Protein AF-0000000066793555 (afdb_homodimer)

InterPro domains:
  IPR032675 Leucine-rich repeat domain superfamily [G3DSA:3.80.10.10] (7-246)

GO terms:
  GO:0097740 paraflagellar rod (C, HTP)
  GO:0005737 cytoplasm (C, HTP)
  GO:0020023 kinetoplast (C, HTP)
  GO:0097740 paraflagellar rod (C, IDA)
  GO:0005737 cytoplasm (C, IDA)

Secondary structure (DSSP, 8-state):
-----------------TT--EEEEE--TT--S-GGGGG-TT-SEEEEES-TT--B-TTGGG-TT--EEEEES-TT--B-GGGGG-TT--EEEEES-TT----GGGTT-SS--EEEEES-TT--EEE-TT-TT--EEEEE--TT--EEE-TT-TT--EEEEES-TT--EEE--TT-TT--EEEEES-TT--EETTHHHHTTT-SEEE-TT-TT----GGGGG-TT--EEE-TTS---HHHHHHHHHTT-EEE--------/-----------------TT--EEEEE--TT--S-GGGGG-TT-SEEEEES-TT--B-TTGGG-TT--EEEEES-TT--B-GGGGG-TT--EEEEES-TT----GGGTT-SS--EEEEES-TT--EEE-TT-TT--EEEEE--TT--EEE-TT-TT--EEEEES-TT--EEE--TT-TT--EEEEES-TT--EETTHHHHTTT-SEEE-TT-TT----GGGGG-TT--EEE-TTS---HHHHHHHHHTT-EEE--------

Radius of gyration: 30.5 Å; Cα contacts (8 Å, |Δi|>4): 1473; chains: 2; bounding box: 52×82×57 Å

Foldseek 3Di:
DPPPPPDPPDPPPPPPPPQQQEDEAEQACPDQEDLVCLVPLCHAYYYYENNCNHAEHPNVLSNQNHAYYEYEQNQNHAYYLSVLSNLNHAEYYAYNNQNHADPCSQALRARHAEYAYENNANHAEAENANNQNHAYYHYEHHANHAEYECANVQNHAEDAYEQNQNHAEYDHQQRNANHAEEADENNQNHADYPNCLNRLCRYAEEEPHLNANHDPPVSLVNNLRHAEYEQHNYPQDPVSVVVCVVSNHHYDDPPPPPPD/DPPPPPDPPPPPPPPPPPQAQEDEAEQACPDQEDLVCLVVLSHAYYYYENNCNHAEHPNVLSNQNHAYYEYEQNQNHAYYLSVLSNLNHAEYEAYNNQNHADPCSQALRARHAEYAYENNANHAEAENANNQNHAEYHYEHHANHAEYECANVQNHAEDAYEQNQNHAEYYHQQRNANHAYEADENNQNHADYPNCLNRLCRYAEEEPHLNANHDPPVSLVNNLRHAEYEQHNYPDDPVSVVVCVVSNHHYDDPPPPPPD

Organism: Trypanosoma brucei brucei (strain 927/4 GUTat10.1) (NCBI:txid185431)

Sequence (520 aa):
MVVPVMNMTREPAVDSPENSRKISLAGYPEVAGLFCVTVFKSTLDLEVRDCCGLLTLDGVGKCVELKKFSISNCGMLTNISDLKDCVNLEMLTLSGCKTLRNLTPLKGHRTLSCITISHCERMMELDLEGATNLMQLNISDCEELKDVHVSRCTRLEVIDIHDCVKLEKLHGLTYLRELKTLILAGNRELSAVEGINELINRVEKLSLKNCEKLEDLKFLDFCNFLKEVVVAGSNVTEEKKQELRGKGVRIVNEVKVADGMVVPVMNMTREPAVDSPENSRKISLAGYPEVAGLFCVTVFKSTLDLEVRDCCGLLTLDGVGKCVELKKFSISNCGMLTNISDLKDCVNLEMLTLSGCKTLRNLTPLKGHRTLSCITISHCERMMELDLEGATNLMQLNISDCEELKDVHVSRCTRLEVIDIHDCVKLEKLHGLTYLRELKTLILAGNRELSAVEGINELINRVEKLSLKNCEKLEDLKFLDFCNFLKEVVVAGSNVTEEKKQELRGKGVRIVNEVKVADG

Structure (mmCIF, N/CA/C/O backbone):
data_AF-0000000066793555-model_v1
#
loop_
_entity.id
_entity.type
_entity.pdbx_description
1 polymer 'Leucine-rich repeat protein (LRRP), putative'
#
loop_
_atom_site.group_PDB
_atom_site.id
_atom_site.type_symbol
_atom_site.label_atom_id
_atom_site.label_alt_id
_atom_site.label_comp_id
_atom_site.label_asym_id
_atom_site.label_entity_id
_atom_site.label_seq_id
_atom_site.pdbx_PDB_ins_code
_atom_site.Cartn_x
_atom_site.Cartn_y
_atom_site.Cartn_z
_atom_site.occupancy
_atom_site.B_iso_or_equiv
_atom_site.auth_seq_id
_atom_site.auth_comp_id
_atom_site.auth_asym_id
_atom_site.auth_atom_id
_atom_site.pdbx_PDB_model_num
ATOM 1 N N . MET A 1 1 ? 32.281 -11.789 -12.555 1 18.09 1 MET A N 1
ATOM 2 C CA . MET A 1 1 ? 32.156 -11.859 -11.102 1 18.09 1 MET A CA 1
ATOM 3 C C . MET A 1 1 ? 30.688 -11.953 -10.688 1 18.09 1 MET A C 1
ATOM 5 O O . MET A 1 1 ? 29.891 -11.078 -11.039 1 18.09 1 MET A O 1
ATOM 9 N N . VAL A 1 2 ? 30.078 -13.18 -10.578 1 19.91 2 VAL A N 1
ATOM 10 C CA . VAL A 1 2 ? 28.719 -13.609 -10.25 1 19.91 2 VAL A CA 1
ATOM 11 C C . VAL A 1 2 ? 28.344 -13.094 -8.867 1 19.91 2 VAL A C 1
ATOM 13 O O . VAL A 1 2 ? 29.016 -13.391 -7.879 1 19.91 2 VAL A O 1
ATOM 16 N N . VAL A 1 3 ? 27.875 -11.898 -8.852 1 21.58 3 VAL A N 1
ATOM 17 C CA . VAL A 1 3 ? 27.5 -11.344 -7.562 1 21.58 3 VAL A CA 1
ATOM 18 C C . VAL A 1 3 ? 26.625 -12.336 -6.797 1 21.58 3 VAL A C 1
ATOM 20 O O . VAL A 1 3 ? 25.672 -12.875 -7.344 1 21.58 3 VAL A O 1
ATOM 23 N N . PRO A 1 4 ? 27.172 -13 -5.895 1 20.58 4 PRO A N 1
ATOM 24 C CA . PRO A 1 4 ? 26.5 -14 -5.062 1 20.58 4 PRO A CA 1
ATOM 25 C C . PRO A 1 4 ? 25.156 -13.508 -4.52 1 20.58 4 PRO A C 1
ATOM 27 O O . PRO A 1 4 ? 25.016 -12.328 -4.199 1 20.58 4 PRO A O 1
ATOM 30 N N . VAL A 1 5 ? 24.188 -14.023 -5.094 1 21.22 5 VAL A N 1
ATOM 31 C CA . VAL A 1 5 ? 22.781 -13.867 -4.723 1 21.22 5 VAL A CA 1
ATOM 32 C C . VAL A 1 5 ? 22.641 -13.93 -3.203 1 21.22 5 VAL A C 1
ATOM 34 O O . VAL A 1 5 ? 22.891 -14.969 -2.594 1 21.22 5 VAL A O 1
ATOM 37 N N . MET A 1 6 ? 23.141 -12.914 -2.535 1 22.47 6 MET A N 1
ATOM 38 C CA . MET A 1 6 ? 23.016 -12.789 -1.087 1 22.47 6 MET A CA 1
ATOM 39 C C . MET A 1 6 ? 21.688 -13.367 -0.607 1 22.47 6 MET A C 1
ATOM 41 O O . MET A 1 6 ? 20.719 -13.422 -1.368 1 22.47 6 MET A O 1
ATOM 45 N N . ASN A 1 7 ? 21.781 -14.094 0.423 1 20.86 7 ASN A N 1
ATOM 46 C CA . ASN A 1 7 ? 20.812 -14.758 1.303 1 20.86 7 ASN A CA 1
ATOM 47 C C . ASN A 1 7 ? 19.625 -13.859 1.614 1 20.86 7 ASN A C 1
ATOM 49 O O . ASN A 1 7 ? 19.781 -12.82 2.254 1 20.86 7 ASN A O 1
ATOM 53 N N . MET A 1 8 ? 18.875 -13.547 0.705 1 22.08 8 MET A N 1
ATOM 54 C CA . MET A 1 8 ? 17.625 -12.891 1.088 1 22.08 8 MET A CA 1
ATOM 55 C C . MET A 1 8 ? 17.078 -13.477 2.381 1 22.08 8 MET A C 1
ATOM 57 O O . MET A 1 8 ? 16.562 -14.602 2.387 1 22.08 8 MET A O 1
ATOM 61 N N . THR A 1 9 ? 17.859 -13.281 3.395 1 24.06 9 THR A N 1
ATOM 62 C CA . THR A 1 9 ? 17.312 -13.555 4.719 1 24.06 9 THR A CA 1
ATOM 63 C C . THR A 1 9 ? 15.82 -13.258 4.758 1 24.06 9 THR A C 1
ATOM 65 O O . THR A 1 9 ? 15.375 -12.234 4.234 1 24.06 9 THR A O 1
ATOM 68 N N . ARG A 1 10 ? 15.125 -14.273 4.91 1 26.31 10 ARG A N 1
ATOM 69 C CA . ARG A 1 10 ? 13.695 -14.352 5.188 1 26.31 10 ARG A CA 1
ATOM 70 C C . ARG A 1 10 ? 13.25 -13.219 6.109 1 26.31 10 ARG A C 1
ATOM 72 O O . ARG A 1 10 ? 13.789 -13.062 7.207 1 26.31 10 ARG A O 1
ATOM 79 N N . GLU A 1 11 ? 13.023 -12.125 5.688 1 25.38 11 GLU A N 1
ATOM 80 C CA . GLU A 1 11 ? 12.43 -11.195 6.645 1 25.38 11 GLU A CA 1
ATOM 81 C C . GLU A 1 11 ? 11.516 -11.93 7.625 1 25.38 11 GLU A C 1
ATOM 83 O O . GLU A 1 11 ? 10.719 -12.773 7.227 1 25.38 11 GLU A O 1
ATOM 88 N N . PRO A 1 12 ? 11.898 -12.164 8.867 1 27.06 12 PRO A N 1
ATOM 89 C CA . PRO A 1 12 ? 10.984 -12.828 9.805 1 27.06 12 PRO A CA 1
ATOM 90 C C . PRO A 1 12 ? 9.516 -12.555 9.484 1 27.06 12 PRO A C 1
ATOM 92 O O . PRO A 1 12 ? 9.195 -11.547 8.852 1 27.06 12 PRO A O 1
ATOM 95 N N . ALA A 1 13 ? 8.711 -13.586 9.43 1 29.2 13 ALA A N 1
ATOM 96 C CA . ALA A 1 13 ? 7.266 -13.461 9.555 1 29.2 13 ALA A CA 1
ATOM 97 C C . ALA A 1 13 ? 6.895 -12.273 10.438 1 29.2 13 ALA A C 1
ATOM 99 O O . ALA A 1 13 ? 7.141 -12.289 11.648 1 29.2 13 ALA A O 1
ATOM 100 N N . VAL A 1 14 ? 7.223 -11.133 10.133 1 30.38 14 VAL A N 1
ATOM 101 C CA . VAL A 1 14 ? 6.621 -10.094 10.953 1 30.38 14 VAL A CA 1
ATOM 102 C C . VAL A 1 14 ? 5.254 -10.555 11.461 1 30.38 14 VAL A C 1
ATOM 104 O O . VAL A 1 14 ? 4.418 -11.016 10.672 1 30.38 14 VAL A O 1
ATOM 107 N N . ASP A 1 15 ? 5.129 -11.039 12.641 1 32.94 15 ASP A N 1
ATOM 108 C CA . ASP A 1 15 ? 3.846 -11.125 13.328 1 32.94 15 ASP A CA 1
ATOM 109 C C . ASP A 1 15 ? 2.85 -10.117 12.758 1 32.94 15 ASP A C 1
ATOM 111 O O . ASP A 1 15 ? 3.146 -8.922 12.672 1 32.94 15 ASP A O 1
ATOM 115 N N . SER A 1 16 ? 2.176 -10.391 11.719 1 40.59 16 SER A N 1
ATOM 116 C CA . SER A 1 16 ? 1.046 -9.57 11.305 1 40.59 16 SER A CA 1
ATOM 117 C C . SER A 1 16 ? 0.48 -8.773 12.477 1 40.59 16 SER A C 1
ATOM 119 O O . SER A 1 16 ? 0.064 -9.352 13.484 1 40.59 16 SER A O 1
ATOM 121 N N . PRO A 1 17 ? 0.913 -7.684 12.93 1 39.44 17 PRO A N 1
ATOM 122 C CA . PRO A 1 17 ? 0.251 -7.059 14.078 1 39.44 17 PRO A CA 1
ATOM 123 C C . PRO A 1 17 ? -1.26 -7.285 14.086 1 39.44 17 PRO A C 1
ATOM 125 O O . PRO A 1 17 ? -1.899 -7.223 13.031 1 39.44 17 PRO A O 1
ATOM 128 N N . GLU A 1 18 ? -1.873 -8.07 14.883 1 48.12 18 GLU A N 1
ATOM 129 C CA . GLU A 1 18 ? -3.266 -8.203 15.305 1 48.12 18 GLU A CA 1
ATOM 130 C C . GLU A 1 18 ? -4.066 -6.957 14.945 1 48.12 18 GLU A C 1
ATOM 132 O O . GLU A 1 18 ? -5.273 -7.035 14.703 1 48.12 18 GLU A O 1
ATOM 137 N N . ASN A 1 19 ? -3.434 -5.699 14.836 1 58.19 19 ASN A N 1
ATOM 138 C CA . ASN A 1 19 ? -4.23 -4.477 14.898 1 58.19 19 ASN A CA 1
ATOM 139 C C . ASN A 1 19 ? -4.082 -3.643 13.633 1 58.19 19 ASN A C 1
ATOM 141 O O . ASN A 1 19 ? -4.086 -2.41 13.688 1 58.19 19 ASN A O 1
ATOM 145 N N . SER A 1 20 ? -3.904 -4.27 12.352 1 75.81 20 SER A N 1
ATOM 146 C CA . SER A 1 20 ? -3.602 -3.498 11.148 1 75.81 20 SER A CA 1
ATOM 147 C C . SER A 1 20 ? -4.789 -3.486 10.188 1 75.81 20 SER A C 1
ATOM 149 O O . SER A 1 20 ? -4.609 -3.582 8.969 1 75.81 20 SER A O 1
ATOM 151 N N . ARG A 1 21 ? -5.957 -3.26 10.742 1 91.81 21 ARG A N 1
ATOM 152 C CA . ARG A 1 21 ? -7.078 -3.16 9.812 1 91.81 21 ARG A CA 1
ATOM 153 C C . ARG A 1 21 ? -6.961 -1.913 8.945 1 91.81 21 ARG A C 1
ATOM 155 O O . ARG A 1 21 ? -7.176 -0.796 9.422 1 91.81 21 ARG A O 1
ATOM 162 N N . LYS A 1 22 ? -6.609 -2.168 7.629 1 95.38 22 LYS A N 1
ATOM 163 C CA . LYS A 1 22 ? -6.32 -1.067 6.715 1 95.38 22 LYS A CA 1
ATOM 164 C C . LYS A 1 22 ? -7.078 -1.229 5.402 1 95.38 22 LYS A C 1
ATOM 166 O O . LYS A 1 22 ? -7.188 -2.338 4.875 1 95.38 22 LYS A O 1
ATOM 171 N N . ILE A 1 23 ? -7.645 -0.114 4.969 1 93.81 23 ILE A N 1
ATOM 172 C CA . ILE A 1 23 ? -8.211 -0.003 3.629 1 93.81 23 ILE A CA 1
ATOM 173 C C . ILE A 1 23 ? -7.465 1.063 2.834 1 93.81 23 ILE A C 1
ATOM 175 O O . ILE A 1 23 ? -7.164 2.141 3.357 1 93.81 23 ILE A O 1
ATOM 179 N N . SER A 1 24 ? -7.105 0.725 1.646 1 94.94 24 SER A N 1
ATOM 180 C CA . SER A 1 24 ? -6.543 1.699 0.716 1 94.94 24 SER A CA 1
ATOM 181 C C . SER A 1 24 ? -7.32 1.722 -0.596 1 94.94 24 SER A C 1
ATOM 183 O O . SER A 1 24 ? -7.605 0.671 -1.173 1 94.94 24 SER A O 1
ATOM 185 N N . LEU A 1 25 ? -7.762 2.871 -0.984 1 93.69 25 LEU A N 1
ATOM 186 C CA . LEU A 1 25 ? -8.414 3.127 -2.262 1 93.69 25 LEU A CA 1
ATOM 187 C C . LEU A 1 25 ? -7.574 4.055 -3.131 1 93.69 25 LEU A C 1
ATOM 189 O O . LEU A 1 25 ? -7.141 5.113 -2.674 1 93.69 25 LEU A O 1
ATOM 193 N N . ALA A 1 26 ? -7.336 3.652 -4.383 1 95.44 26 ALA A N 1
ATOM 194 C CA . ALA A 1 26 ? -6.523 4.492 -5.258 1 95.44 26 ALA A CA 1
ATOM 195 C C . ALA A 1 26 ? -7.09 4.52 -6.676 1 95.44 26 ALA A C 1
ATOM 197 O O . ALA A 1 26 ? -7.465 3.479 -7.219 1 95.44 26 ALA A O 1
ATOM 198 N N . GLY A 1 27 ? -7.234 5.695 -7.23 1 92.06 27 GLY A N 1
ATOM 199 C CA . GLY A 1 27 ? -7.457 5.836 -8.656 1 92.06 27 GLY A CA 1
ATOM 200 C C . GLY A 1 27 ? -8.914 5.703 -9.055 1 92.06 27 GLY A C 1
ATOM 201 O O . GLY A 1 27 ? -9.227 5.152 -10.109 1 92.06 27 GLY A O 1
ATOM 202 N N . TYR A 1 28 ? -9.82 6.176 -8.234 1 88.19 28 TYR A N 1
ATOM 203 C CA . TYR A 1 28 ? -11.234 6.117 -8.562 1 88.19 28 TYR A CA 1
ATOM 204 C C . TYR A 1 28 ? -11.797 7.512 -8.828 1 88.19 28 TYR A C 1
ATOM 206 O O . TYR A 1 28 ? -12.203 8.211 -7.891 1 88.19 28 TYR A O 1
ATOM 214 N N . PRO A 1 29 ? -11.844 7.848 -10.078 1 86.62 29 PRO A N 1
ATOM 215 C CA . PRO A 1 29 ? -12.297 9.203 -10.398 1 86.62 29 PRO A CA 1
ATOM 216 C C . PRO A 1 29 ? -13.797 9.383 -10.219 1 86.62 29 PRO A C 1
ATOM 218 O O . PRO A 1 29 ? -14.289 10.508 -10.133 1 86.62 29 PRO A O 1
ATOM 221 N N . GLU A 1 30 ? -14.531 8.227 -10.141 1 83.62 30 GLU A N 1
ATOM 222 C CA . GLU A 1 30 ? -15.984 8.297 -10.102 1 83.62 30 GLU A CA 1
ATOM 223 C C . GLU A 1 30 ? -16.5 8.367 -8.664 1 83.62 30 GLU A C 1
ATOM 225 O O . GLU A 1 30 ? -17.688 8.602 -8.43 1 83.62 30 GLU A O 1
ATOM 230 N N . VAL A 1 31 ? -15.602 8.18 -7.766 1 86.94 31 VAL A N 1
ATOM 231 C CA . VAL A 1 31 ? -16 8.172 -6.363 1 86.94 31 VAL A CA 1
ATOM 232 C C . VAL A 1 31 ? -16.156 9.609 -5.863 1 86.94 31 VAL A C 1
ATOM 234 O O . VAL A 1 31 ? -15.203 10.383 -5.879 1 86.94 31 VAL A O 1
ATOM 237 N N . ALA A 1 32 ? -17.375 9.953 -5.414 1 91.38 32 ALA A N 1
ATOM 238 C CA . ALA A 1 32 ? -17.656 11.305 -4.941 1 91.38 32 ALA A CA 1
ATOM 239 C C . ALA A 1 32 ? -17.656 11.359 -3.414 1 91.38 32 ALA A C 1
ATOM 241 O O . ALA A 1 32 ? -17.562 12.438 -2.828 1 91.38 32 ALA A O 1
ATOM 242 N N . GLY A 1 33 ? -17.812 10.273 -2.812 1 92 33 GLY A N 1
ATOM 243 C CA . GLY A 1 33 ? -17.781 10.078 -1.372 1 92 33 GLY A CA 1
ATOM 244 C C . GLY A 1 33 ? -17.25 8.719 -0.963 1 92 33 GLY A C 1
ATOM 245 O O . GLY A 1 33 ? -16.906 7.898 -1.816 1 92 33 GLY A O 1
ATOM 246 N N . LEU A 1 34 ? -17.172 8.508 0.341 1 91.81 34 LEU A N 1
ATOM 247 C CA . LEU A 1 34 ? -16.547 7.285 0.833 1 91.81 34 LEU A CA 1
ATOM 248 C C . LEU A 1 34 ? -17.562 6.414 1.566 1 91.81 34 LEU A C 1
ATOM 250 O O . LEU A 1 34 ? -17.234 5.785 2.574 1 91.81 34 LEU A O 1
ATOM 254 N N . PHE A 1 35 ? -18.766 6.355 1.054 1 86.25 35 PHE A N 1
ATOM 255 C CA . PHE A 1 35 ? -19.812 5.539 1.66 1 86.25 35 PHE A CA 1
ATOM 256 C C . PHE A 1 35 ? -19.453 4.059 1.601 1 86.25 35 PHE A C 1
ATOM 258 O O . PHE A 1 35 ? -19.844 3.283 2.475 1 86.25 35 PHE A O 1
ATOM 265 N N . CYS A 1 36 ? -18.641 3.756 0.712 1 78.5 36 CYS A N 1
ATOM 266 C CA . CYS A 1 36 ? -18.281 2.365 0.463 1 78.5 36 CYS A CA 1
ATOM 267 C C . CYS A 1 36 ? -17.438 1.805 1.608 1 78.5 36 CYS A C 1
ATOM 269 O O . CYS A 1 36 ? -17.391 0.59 1.813 1 78.5 36 CYS A O 1
ATOM 271 N N . VAL A 1 37 ? -16.812 2.652 2.342 1 83.81 37 VAL A N 1
ATOM 272 C CA . VAL A 1 37 ? -15.922 2.174 3.395 1 83.81 37 VAL A CA 1
ATOM 273 C C . VAL A 1 37 ? -16.734 1.866 4.652 1 83.81 37 VAL A C 1
ATOM 275 O O . VAL A 1 37 ? -16.219 1.236 5.586 1 83.81 37 VAL A O 1
ATOM 278 N N . THR A 1 38 ? -18 2.143 4.629 1 83.25 38 THR A N 1
ATOM 279 C CA . THR A 1 38 ? -18.828 1.996 5.816 1 83.25 38 THR A CA 1
ATOM 280 C C . THR A 1 38 ? -19.031 0.523 6.156 1 83.25 38 THR A C 1
ATOM 282 O O . THR A 1 38 ? -19.422 0.188 7.277 1 83.25 38 THR A O 1
ATOM 285 N N . VAL A 1 39 ? -18.797 -0.311 5.273 1 77.25 39 VAL A N 1
ATOM 286 C CA . VAL A 1 39 ? -18.938 -1.742 5.504 1 77.25 39 VAL A CA 1
ATOM 287 C C . VAL A 1 39 ? -17.797 -2.248 6.387 1 77.25 39 VAL A C 1
ATOM 289 O O . VAL A 1 39 ? -17.906 -3.309 7.004 1 77.25 39 VAL A O 1
ATOM 292 N N . PHE A 1 40 ? -16.766 -1.462 6.539 1 81.19 40 PHE A N 1
ATOM 293 C CA . PHE A 1 40 ? -15.602 -1.835 7.332 1 81.19 40 PHE A CA 1
ATOM 294 C C . PHE A 1 40 ? -15.516 -1 8.602 1 81.19 40 PHE A C 1
ATOM 296 O O . PHE A 1 40 ? -14.57 -0.241 8.797 1 81.19 40 PHE A O 1
ATOM 303 N N . LYS A 1 41 ? -16.391 -1.201 9.539 1 81.81 41 LYS A N 1
ATOM 304 C CA . LYS A 1 41 ? -16.562 -0.372 10.727 1 81.81 41 LYS A CA 1
ATOM 305 C C . LYS A 1 41 ? -15.32 -0.444 11.625 1 81.81 41 LYS A C 1
ATOM 307 O O . LYS A 1 41 ? -15.031 0.496 12.367 1 81.81 41 LYS A O 1
ATOM 312 N N . SER A 1 42 ? -14.64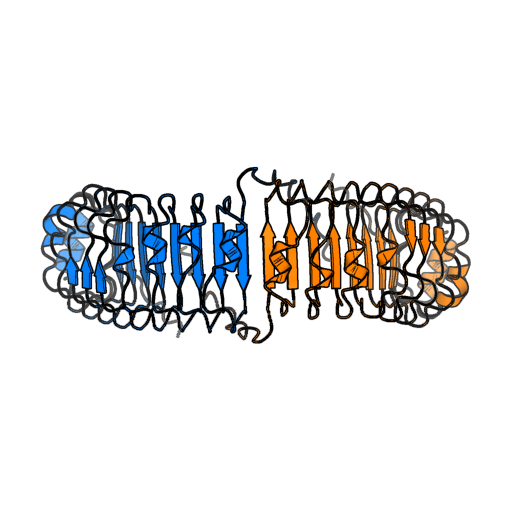8 -1.557 11.5 1 86.56 42 SER A N 1
ATOM 313 C CA . SER A 1 42 ? -13.523 -1.775 12.398 1 86.56 42 SER A CA 1
ATOM 314 C C . SER A 1 42 ? -12.219 -1.27 11.781 1 86.56 42 SER A C 1
ATOM 316 O O . SER A 1 42 ? -11.133 -1.562 12.281 1 86.56 42 SER A O 1
ATOM 318 N N . THR A 1 43 ? -12.297 -0.477 10.695 1 90.88 43 THR A N 1
ATOM 319 C CA . THR A 1 43 ? -11.117 0.053 10.031 1 90.88 43 THR A CA 1
ATOM 320 C C . THR A 1 43 ? -10.32 0.949 10.977 1 90.88 43 THR A C 1
ATOM 322 O O . THR A 1 43 ? -10.883 1.83 11.633 1 90.88 43 THR A O 1
ATOM 325 N N . LEU A 1 44 ? -9.047 0.699 11.062 1 94.56 44 LEU A N 1
ATOM 326 C CA . LEU A 1 44 ? -8.164 1.503 11.906 1 94.56 44 LEU A CA 1
ATOM 327 C C . LEU A 1 44 ? -7.375 2.504 11.062 1 94.56 44 LEU A C 1
ATOM 329 O O . LEU A 1 44 ? -7.016 3.58 11.547 1 94.56 44 LEU A O 1
ATOM 333 N N . ASP A 1 45 ? -7.062 2.125 9.891 1 96.94 45 ASP A N 1
ATOM 334 C CA . ASP A 1 45 ? -6.238 2.9 8.969 1 96.94 45 ASP A CA 1
ATOM 335 C C . ASP A 1 45 ? -6.879 2.98 7.586 1 96.94 45 ASP A C 1
ATOM 337 O O . ASP A 1 45 ? -7.09 1.957 6.934 1 96.94 45 ASP A O 1
ATOM 341 N N . LEU A 1 46 ? -7.227 4.188 7.121 1 96.62 46 LEU A N 1
ATOM 342 C CA . LEU A 1 46 ? -7.852 4.43 5.824 1 96.62 46 LEU A CA 1
ATOM 343 C C . LEU A 1 46 ? -6.98 5.34 4.965 1 96.62 46 LEU A C 1
ATOM 345 O O . LEU A 1 46 ? -6.586 6.422 5.406 1 96.62 46 LEU A O 1
ATOM 349 N N . GLU A 1 47 ? -6.699 4.859 3.766 1 97.31 47 GLU A N 1
ATOM 350 C CA . GLU A 1 47 ? -5.93 5.641 2.803 1 97.31 47 GLU A CA 1
ATOM 351 C C . GLU A 1 47 ? -6.695 5.812 1.494 1 97.31 47 GLU A C 1
ATOM 353 O O . GLU A 1 47 ? -7.203 4.84 0.933 1 97.31 47 GLU A O 1
ATOM 358 N N . VAL A 1 48 ? -6.824 7.047 1.059 1 96.25 48 VAL A N 1
ATOM 359 C CA . VAL A 1 48 ? -7.461 7.375 -0.213 1 96.25 48 VAL A CA 1
ATOM 360 C C . VAL A 1 48 ? -6.5 8.195 -1.074 1 96.25 48 VAL A C 1
ATOM 362 O O . VAL A 1 48 ? -5.996 9.227 -0.639 1 96.25 48 VAL A O 1
ATOM 365 N N . ARG A 1 49 ? -6.234 7.77 -2.273 1 96.69 49 ARG A N 1
ATOM 366 C CA . ARG A 1 49 ? -5.273 8.469 -3.121 1 96.69 49 ARG A CA 1
ATOM 367 C C . ARG A 1 49 ? -5.781 8.562 -4.559 1 96.69 49 ARG A C 1
ATOM 369 O O . ARG A 1 49 ? -6.426 7.641 -5.059 1 96.69 49 ARG A O 1
ATOM 376 N N . ASP A 1 50 ? -5.605 9.648 -5.207 1 95.69 50 ASP A N 1
ATOM 377 C CA . ASP A 1 50 ? -5.809 9.844 -6.641 1 95.69 50 ASP A CA 1
ATOM 378 C C . ASP A 1 50 ? -7.277 9.641 -7.016 1 95.69 50 ASP A C 1
ATOM 380 O O . ASP A 1 50 ? -7.582 9.062 -8.062 1 95.69 50 ASP A O 1
ATOM 384 N N . CYS A 1 51 ? -8.094 9.961 -6.105 1 92.94 51 CYS A N 1
ATOM 385 C CA . CYS A 1 51 ? -9.516 9.992 -6.402 1 92.94 51 CYS A CA 1
ATOM 386 C C . CYS A 1 51 ? -9.977 11.398 -6.75 1 92.94 51 CYS A C 1
ATOM 388 O O . CYS A 1 51 ? -10.5 12.117 -5.898 1 92.94 51 CYS A O 1
ATOM 390 N N . CYS A 1 52 ? -9.789 11.727 -7.984 1 90.88 52 CYS A N 1
ATOM 391 C CA . CYS A 1 52 ? -9.922 13.102 -8.453 1 90.88 52 CYS A CA 1
ATOM 392 C C . CYS A 1 52 ? -11.375 13.555 -8.391 1 90.88 52 CYS A C 1
ATOM 394 O O . CYS A 1 52 ? -11.648 14.758 -8.391 1 90.88 52 CYS A O 1
ATOM 396 N N . GLY A 1 53 ? -12.305 12.641 -8.336 1 91 53 GLY A N 1
ATOM 397 C CA . GLY A 1 53 ? -13.711 12.984 -8.273 1 91 53 GLY A CA 1
ATOM 398 C C . GLY A 1 53 ? -14.242 13.094 -6.855 1 91 53 GLY A C 1
ATOM 399 O O . GLY A 1 53 ? -15.398 13.453 -6.645 1 91 53 GLY A O 1
ATOM 400 N N . LEU A 1 54 ? -13.398 12.781 -5.918 1 94.5 54 LEU A N 1
ATOM 401 C CA . LEU A 1 54 ? -13.82 12.812 -4.52 1 94.5 54 LEU A CA 1
ATOM 402 C C . LEU A 1 54 ? -14.148 14.242 -4.09 1 94.5 54 LEU A C 1
ATOM 404 O O . LEU A 1 54 ? -13.297 15.125 -4.152 1 94.5 54 LEU A O 1
ATOM 408 N N . LEU A 1 55 ? -15.406 14.5 -3.598 1 96.19 55 LEU A N 1
ATOM 409 C CA . LEU A 1 55 ? -15.875 15.828 -3.221 1 96.19 55 LEU A CA 1
ATOM 410 C C . LEU A 1 55 ? -15.992 15.953 -1.705 1 96.19 55 LEU A C 1
ATOM 412 O O . LEU A 1 55 ? -15.711 17.016 -1.141 1 96.19 55 LEU A O 1
ATOM 416 N N . THR A 1 56 ? -16.484 14.875 -1.163 1 95.25 56 THR A N 1
ATOM 417 C CA . THR A 1 56 ? -16.719 14.844 0.275 1 95.25 56 THR A CA 1
ATOM 418 C C . THR A 1 56 ? -16.141 13.578 0.896 1 95.25 56 THR A C 1
ATOM 420 O O . THR A 1 56 ? -15.711 12.672 0.18 1 95.25 56 THR A O 1
ATOM 423 N N . LEU A 1 57 ? -16.094 13.57 2.197 1 96.06 57 LEU A N 1
ATOM 424 C CA . LEU A 1 57 ? -15.648 12.391 2.934 1 96.06 57 LEU A CA 1
ATOM 425 C C . LEU A 1 57 ? -16.844 11.648 3.535 1 96.06 57 LEU A C 1
ATOM 427 O O . LEU A 1 57 ? -16.703 10.977 4.562 1 96.06 57 LEU A O 1
ATOM 431 N N . ASP A 1 58 ? -17.984 11.844 2.908 1 93.5 58 ASP A N 1
ATOM 432 C CA . ASP A 1 58 ? -19.203 11.188 3.416 1 93.5 58 ASP A CA 1
ATOM 433 C C . ASP A 1 58 ? -18.969 9.688 3.594 1 93.5 58 ASP A C 1
ATOM 435 O O . ASP A 1 58 ? -18.484 9.016 2.684 1 93.5 58 ASP A O 1
ATOM 439 N N . GLY A 1 59 ? -19.328 9.211 4.789 1 91.69 59 GLY A N 1
ATOM 440 C CA . GLY A 1 59 ? -19.172 7.793 5.09 1 91.69 59 GLY A CA 1
ATOM 441 C C . GLY A 1 59 ? -18.047 7.516 6.07 1 91.69 59 GLY A C 1
ATOM 442 O O . GLY A 1 59 ? -18.094 6.547 6.836 1 91.69 59 GLY A O 1
ATOM 443 N N . VAL A 1 60 ? -16.969 8.328 6.117 1 94.06 60 VAL A N 1
ATOM 444 C CA . VAL A 1 60 ? -15.789 8.094 6.934 1 94.06 60 VAL A CA 1
ATOM 445 C C . VAL A 1 60 ? -16.156 8.172 8.414 1 94.06 60 VAL A C 1
ATOM 447 O O . VAL A 1 60 ? -15.617 7.43 9.234 1 94.06 60 VAL A O 1
ATOM 450 N N . GLY A 1 61 ? -17.094 9.023 8.711 1 91.88 61 GLY A N 1
ATOM 451 C CA . GLY A 1 61 ? -17.531 9.195 10.078 1 91.88 61 GLY A CA 1
ATOM 452 C C . GLY A 1 61 ? -18.125 7.934 10.68 1 91.88 61 GLY A C 1
ATOM 453 O O . GLY A 1 61 ? -18.25 7.82 11.898 1 91.88 61 GLY A O 1
ATOM 454 N N . LYS A 1 62 ? -18.531 6.98 9.867 1 90.06 62 LYS A N 1
ATOM 455 C CA . LYS A 1 62 ? -19.125 5.73 10.336 1 90.06 62 LYS A CA 1
ATOM 456 C C . LYS A 1 62 ? -18.047 4.703 10.688 1 90.06 62 LYS A C 1
ATOM 458 O O . LYS A 1 62 ? -18.344 3.672 11.289 1 90.06 62 LYS A O 1
ATOM 463 N N . CYS A 1 63 ? -16.828 4.969 10.297 1 91.25 63 CYS A N 1
ATOM 464 C CA . CYS A 1 63 ? -15.711 4.148 10.75 1 91.25 63 CYS A CA 1
ATOM 465 C C . CYS A 1 63 ? -15.297 4.523 12.164 1 91.25 63 CYS A C 1
ATOM 467 O O . CYS A 1 63 ? -14.305 5.223 12.359 1 91.25 63 CYS A O 1
ATOM 469 N N . VAL A 1 64 ? -15.961 4.023 13.133 1 90.12 64 VAL A N 1
ATOM 470 C CA . VAL A 1 64 ? -15.914 4.508 14.508 1 90.12 64 VAL A CA 1
ATOM 471 C C . VAL A 1 64 ? -14.555 4.191 15.125 1 90.12 64 VAL A C 1
ATOM 473 O O . VAL A 1 64 ? -14.141 4.84 16.094 1 90.12 64 VAL A O 1
ATOM 476 N N . GLU A 1 65 ? -13.852 3.24 14.586 1 92.94 65 GLU A N 1
ATOM 477 C CA . GLU A 1 65 ? -12.594 2.828 15.188 1 92.94 65 GLU A CA 1
ATOM 478 C C . GLU A 1 65 ? -11.406 3.463 14.469 1 92.94 65 GLU A C 1
ATOM 480 O O . GLU A 1 65 ? -10.25 3.205 14.82 1 92.94 65 GLU A O 1
ATOM 485 N N . LEU A 1 66 ? -11.672 4.324 13.5 1 95.5 66 LEU A N 1
ATOM 486 C CA . LEU A 1 66 ? -10.633 4.898 12.656 1 95.5 66 LEU A CA 1
ATOM 487 C C . LEU A 1 66 ? -9.633 5.691 13.484 1 95.5 66 LEU A C 1
ATOM 489 O O . LEU A 1 66 ? -10.016 6.594 14.234 1 95.5 66 LEU A O 1
ATOM 493 N N . LYS A 1 67 ? -8.352 5.367 13.336 1 97.25 67 LYS A N 1
ATOM 494 C CA . LYS A 1 67 ? -7.285 6.035 14.078 1 97.25 67 LYS A CA 1
ATOM 495 C C . LYS A 1 67 ? -6.402 6.859 13.141 1 97.25 67 LYS A C 1
ATOM 497 O O . LYS A 1 67 ? -5.883 7.906 13.539 1 97.25 67 LYS A O 1
ATOM 502 N N . LYS A 1 68 ? -6.211 6.32 11.953 1 98.06 68 LYS A N 1
ATOM 503 C CA . LYS A 1 68 ? -5.383 6.984 10.945 1 98.06 68 LYS A CA 1
ATOM 504 C C . LYS A 1 68 ? -6.152 7.191 9.648 1 98.06 68 LYS A C 1
ATOM 506 O O . LYS A 1 68 ? -6.781 6.262 9.141 1 98.06 68 LYS A O 1
ATOM 511 N N . PHE A 1 69 ? -6.148 8.398 9.156 1 97.56 69 PHE A N 1
ATOM 512 C CA . PHE A 1 69 ? -6.789 8.727 7.887 1 97.56 69 PHE A CA 1
ATOM 513 C C . PHE A 1 69 ? -5.859 9.555 7.008 1 97.56 69 PHE A C 1
ATOM 515 O O . PHE A 1 69 ? -5.336 10.578 7.445 1 97.56 69 PHE A O 1
ATOM 522 N N . SER A 1 70 ? -5.559 9.07 5.781 1 98.5 70 SER A N 1
ATOM 523 C CA . SER A 1 70 ? -4.699 9.766 4.828 1 98.5 70 SER A CA 1
ATOM 524 C C . SER A 1 70 ? -5.402 9.961 3.49 1 98.5 70 SER A C 1
ATOM 526 O O . SER A 1 70 ? -5.949 9.008 2.926 1 98.5 70 SER A O 1
ATOM 528 N N . ILE A 1 71 ? -5.383 11.164 3.023 1 97.88 71 ILE A N 1
ATOM 529 C CA . ILE A 1 71 ? -5.918 11.523 1.713 1 97.88 71 ILE A CA 1
ATOM 530 C C . ILE A 1 71 ? -4.836 12.227 0.893 1 97.88 71 ILE A C 1
ATOM 532 O O . ILE A 1 71 ? -4.184 13.148 1.38 1 97.88 71 ILE A O 1
ATOM 536 N N . SER A 1 72 ? -4.641 11.781 -0.33 1 97.44 72 SER A N 1
ATOM 537 C CA . SER A 1 72 ? -3.645 12.422 -1.177 1 97.44 72 SER A CA 1
ATOM 538 C C . SER A 1 72 ? -4.133 12.547 -2.615 1 97.44 72 SER A C 1
ATOM 540 O O . SER A 1 72 ? -4.789 11.641 -3.133 1 97.44 72 SER A O 1
ATOM 542 N N . ASN A 1 73 ? -3.912 13.672 -3.244 1 96.62 73 ASN A N 1
ATOM 543 C CA . ASN A 1 73 ? -4.176 13.953 -4.652 1 96.62 73 ASN A CA 1
ATOM 544 C C . ASN A 1 73 ? -5.652 13.781 -4.992 1 96.62 73 ASN A C 1
ATOM 546 O O . ASN A 1 73 ? -5.996 13.125 -5.977 1 96.62 73 ASN A O 1
ATOM 550 N N . CYS A 1 74 ? -6.457 14.195 -4.078 1 95.62 74 CYS A N 1
ATOM 551 C CA . CYS A 1 74 ? -7.891 14.352 -4.309 1 95.62 74 CYS A CA 1
ATOM 552 C C . CYS A 1 74 ? -8.258 15.82 -4.508 1 95.62 74 CYS A C 1
ATOM 554 O O . CYS A 1 74 ? -8.781 16.453 -3.598 1 95.62 74 CYS A O 1
ATOM 556 N N . GLY A 1 75 ? -7.941 16.203 -5.715 1 95.5 75 GLY A N 1
ATOM 557 C CA . GLY A 1 75 ? -7.875 17.625 -6.039 1 95.5 75 GLY A CA 1
ATOM 558 C C . GLY A 1 75 ? -9.219 18.312 -5.969 1 95.5 75 GLY A C 1
ATOM 559 O O . GLY A 1 75 ? -9.289 19.547 -5.898 1 95.5 75 GLY A O 1
ATOM 560 N N . MET A 1 76 ? -10.391 17.625 -5.914 1 95.69 76 MET A N 1
ATOM 561 C CA . MET A 1 76 ? -11.711 18.25 -5.949 1 95.69 76 MET A CA 1
ATOM 562 C C . MET A 1 76 ? -12.367 18.203 -4.57 1 95.69 76 MET A C 1
ATOM 564 O O . MET A 1 76 ? -13.492 18.688 -4.398 1 95.69 76 MET A O 1
ATOM 568 N N . LEU A 1 77 ? -11.672 17.625 -3.637 1 96.75 77 LEU A N 1
ATOM 569 C CA . LEU A 1 77 ? -12.203 17.531 -2.281 1 96.75 77 LEU A CA 1
ATOM 570 C C . LEU A 1 77 ? -12.492 18.922 -1.72 1 96.75 77 LEU A C 1
ATOM 572 O O . LEU A 1 77 ? -11.602 19.781 -1.687 1 96.75 77 LEU A O 1
ATOM 576 N N . THR A 1 78 ? -13.727 19.188 -1.239 1 95.25 78 THR A N 1
ATOM 577 C CA . THR A 1 78 ? -14.094 20.516 -0.768 1 95.25 78 THR A CA 1
ATOM 578 C C . THR A 1 78 ? -14.602 20.453 0.67 1 95.25 78 THR A C 1
ATOM 580 O O . THR A 1 78 ? -14.609 21.469 1.373 1 95.25 78 THR A O 1
ATOM 583 N N . ASN A 1 79 ? -15.078 19.328 1.031 1 93.44 79 ASN A N 1
ATOM 584 C CA . ASN A 1 79 ? -15.742 19.203 2.324 1 93.44 79 ASN A CA 1
ATOM 585 C C . ASN A 1 79 ? -15.219 18.016 3.115 1 93.44 79 ASN A C 1
ATOM 587 O O . ASN A 1 79 ? -15.234 16.875 2.623 1 93.44 79 ASN A O 1
ATOM 591 N N . ILE A 1 80 ? -14.797 18.281 4.367 1 95.75 80 ILE A N 1
ATOM 592 C CA . ILE A 1 80 ? -14.273 17.203 5.203 1 95.75 80 ILE A CA 1
ATOM 593 C C . ILE A 1 80 ? -15.062 17.141 6.508 1 95.75 80 ILE A C 1
ATOM 595 O O . ILE A 1 80 ? -14.523 16.766 7.551 1 95.75 80 ILE A O 1
ATOM 599 N N . SER A 1 81 ? -16.328 17.516 6.527 1 94.19 81 SER A N 1
ATOM 600 C CA . SER A 1 81 ? -17.172 17.641 7.719 1 94.19 81 SER A CA 1
ATOM 601 C C . SER A 1 81 ? -17.297 16.312 8.453 1 94.19 81 SER A C 1
ATOM 603 O O . SER A 1 81 ? -17.422 16.297 9.68 1 94.19 81 SER A O 1
ATOM 605 N N . ASP A 1 82 ? -17.203 15.211 7.777 1 93.88 82 ASP A N 1
ATOM 606 C CA . ASP A 1 82 ? -17.375 13.891 8.375 1 93.88 82 ASP A CA 1
ATOM 607 C C . ASP A 1 82 ? -16.281 13.602 9.406 1 93.88 82 ASP A C 1
ATOM 609 O O . ASP A 1 82 ? -16.453 12.727 10.258 1 93.88 82 ASP A O 1
ATOM 613 N N . LEU A 1 83 ? -15.203 14.336 9.344 1 94.25 83 LEU A N 1
ATOM 614 C CA . LEU A 1 83 ? -14.094 14.094 10.258 1 94.25 83 LEU A CA 1
ATOM 615 C C . LEU A 1 83 ? -14.484 14.453 11.688 1 94.25 83 LEU A C 1
ATOM 617 O O . LEU A 1 83 ? -13.867 13.977 12.648 1 94.25 83 LEU A O 1
ATOM 621 N N . LYS A 1 84 ? -15.477 15.312 11.836 1 91.94 84 LYS A N 1
ATOM 622 C CA . LYS A 1 84 ? -15.953 15.688 13.164 1 91.94 84 LYS A CA 1
ATOM 623 C C . LYS A 1 84 ? -16.484 14.469 13.914 1 91.94 84 LYS A C 1
ATOM 625 O O . LYS A 1 84 ? -16.453 14.43 15.148 1 91.94 84 LYS A O 1
ATOM 630 N N . ASP A 1 85 ? -16.969 13.477 13.156 1 91.44 85 ASP A N 1
ATOM 631 C CA . ASP A 1 85 ? -17.594 12.297 13.742 1 91.44 85 ASP A CA 1
ATOM 632 C C . ASP A 1 85 ? -16.562 11.188 13.969 1 91.44 85 ASP A C 1
ATOM 634 O O . ASP A 1 85 ? -16.875 10.148 14.547 1 91.44 85 ASP A O 1
ATOM 638 N N . CYS A 1 86 ? -15.344 11.406 13.523 1 93.62 86 CYS A N 1
ATOM 639 C CA . CYS A 1 86 ? -14.281 10.438 13.766 1 93.62 86 CYS A CA 1
ATOM 640 C C . CYS A 1 86 ? -13.648 10.648 15.141 1 93.62 86 CYS A C 1
ATOM 642 O O . CYS A 1 86 ? -12.539 11.172 15.242 1 93.62 86 CYS A O 1
ATOM 644 N N . VAL A 1 87 ? -14.281 10.125 16.141 1 93.38 87 VAL A N 1
ATOM 645 C CA . VAL A 1 87 ? -13.992 10.492 17.531 1 93.38 87 VAL A CA 1
ATOM 646 C C . VAL A 1 87 ? -12.727 9.766 18 1 93.38 87 VAL A C 1
ATOM 648 O O . VAL A 1 87 ? -12.172 10.102 19.047 1 93.38 87 VAL A O 1
ATOM 651 N N . ASN A 1 88 ? -12.227 8.82 17.266 1 95.38 88 ASN A N 1
ATOM 652 C CA . ASN A 1 88 ? -11.031 8.086 17.672 1 95.38 88 ASN A CA 1
ATOM 653 C C . ASN A 1 88 ? -9.852 8.398 16.75 1 95.38 88 ASN A C 1
ATOM 655 O O . ASN A 1 88 ? -8.789 7.797 16.875 1 95.38 88 ASN A O 1
ATOM 659 N N . LEU A 1 89 ? -10.047 9.336 15.836 1 96.88 89 LEU A N 1
ATOM 660 C CA . LEU A 1 89 ? -9.008 9.672 14.875 1 96.88 89 LEU A CA 1
ATOM 661 C C . LEU A 1 89 ? -7.801 10.297 15.578 1 96.88 89 LEU A C 1
ATOM 663 O O . LEU A 1 89 ? -7.941 11.281 16.297 1 96.88 89 LEU A O 1
ATOM 667 N N . GLU A 1 90 ? -6.602 9.758 15.383 1 98.06 90 GLU A N 1
ATOM 668 C CA . GLU A 1 90 ? -5.387 10.227 16.047 1 98.06 90 GLU A CA 1
ATOM 669 C C . GLU A 1 90 ? -4.441 10.898 15.055 1 98.06 90 GLU A C 1
ATOM 671 O O . GLU A 1 90 ? -3.73 11.836 15.406 1 98.06 90 GLU A O 1
ATOM 676 N N . MET A 1 91 ? -4.426 10.367 13.836 1 98.62 91 MET A N 1
ATOM 677 C CA . MET A 1 91 ? -3.506 10.883 12.82 1 98.62 91 MET A CA 1
ATOM 678 C C . MET A 1 91 ? -4.25 11.242 11.539 1 98.62 91 MET A C 1
ATOM 680 O O . MET A 1 91 ? -5.004 10.43 11.008 1 98.62 91 MET A O 1
ATOM 684 N N . LEU A 1 92 ? -4.031 12.469 11.078 1 98.44 92 LEU A N 1
ATOM 685 C CA . LEU A 1 92 ? -4.645 12.961 9.852 1 98.44 92 LEU A CA 1
ATOM 686 C C . LEU A 1 92 ? -3.586 13.484 8.883 1 98.44 92 LEU A C 1
ATOM 688 O O . LEU A 1 92 ? -2.734 14.289 9.273 1 98.44 92 LEU A O 1
ATOM 692 N N . THR A 1 93 ? -3.594 13.016 7.656 1 98.62 93 THR A N 1
ATOM 693 C CA . THR A 1 93 ? -2.742 13.531 6.586 1 98.62 93 THR A CA 1
ATOM 694 C C . THR A 1 93 ? -3.584 14 5.402 1 98.62 93 THR A C 1
ATOM 696 O O . THR A 1 93 ? -4.391 13.234 4.867 1 98.62 93 THR A O 1
ATOM 699 N N . LEU A 1 94 ? -3.479 15.211 5.047 1 98.06 94 LEU A N 1
ATOM 700 C CA . LEU A 1 94 ? -4.082 15.812 3.863 1 98.06 94 LEU A CA 1
ATOM 701 C C . LEU A 1 94 ? -3.006 16.328 2.91 1 98.06 94 LEU A C 1
ATOM 703 O O . LEU A 1 94 ? -2.236 17.219 3.26 1 98.06 94 LEU A O 1
ATOM 707 N N . SER A 1 95 ? -2.895 15.766 1.731 1 98.25 95 SER A N 1
ATOM 708 C CA . SER A 1 95 ? -1.895 16.203 0.763 1 98.25 95 SER A CA 1
ATOM 709 C C . SER A 1 95 ? -2.496 16.344 -0.631 1 98.25 95 SER A C 1
ATOM 711 O O . SER A 1 95 ? -3.205 15.445 -1.098 1 98.25 95 SER A O 1
ATOM 713 N N . GLY A 1 96 ? -2.252 17.406 -1.287 1 97.25 96 GLY A N 1
ATOM 714 C CA . GLY A 1 96 ? -2.68 17.594 -2.664 1 97.25 96 GLY A CA 1
ATOM 715 C C . GLY A 1 96 ? -4.18 17.766 -2.805 1 97.25 96 GLY A C 1
ATOM 716 O O . GLY A 1 96 ? -4.773 17.328 -3.795 1 97.25 96 GLY A O 1
ATOM 717 N N . CYS A 1 97 ? -4.871 18.188 -1.758 1 96.56 97 CYS A N 1
ATOM 718 C CA . CYS A 1 97 ? -6.285 18.547 -1.814 1 96.56 97 CYS A CA 1
ATOM 719 C C . CYS A 1 97 ? -6.457 20 -2.242 1 96.56 97 CYS A C 1
ATOM 721 O O . CYS A 1 97 ? -6.723 20.875 -1.409 1 96.56 97 CYS A O 1
ATOM 723 N N . LYS A 1 98 ? -6.379 20.219 -3.484 1 95.69 98 LYS A N 1
ATOM 724 C CA . LYS A 1 98 ? -6.137 21.531 -4.086 1 95.69 98 LYS A CA 1
ATOM 725 C C . LYS A 1 98 ? -7.336 22.453 -3.891 1 95.69 98 LYS A C 1
ATOM 727 O O . LYS A 1 98 ? -7.184 23.688 -3.83 1 95.69 98 LYS A O 1
ATOM 732 N N . THR A 1 99 ? -8.555 21.938 -3.775 1 95.88 99 THR A N 1
ATOM 733 C CA . THR A 1 99 ? -9.758 22.766 -3.711 1 95.88 99 THR A CA 1
ATOM 734 C C . THR A 1 99 ? -10.234 22.906 -2.271 1 95.88 99 THR A C 1
ATOM 736 O O . THR A 1 99 ? -11.195 23.625 -2.002 1 95.88 99 THR A O 1
ATOM 739 N N . LEU A 1 100 ? -9.602 22.234 -1.398 1 95.62 100 LEU A N 1
ATOM 740 C CA . LEU A 1 100 ? -9.984 22.312 0.006 1 95.62 100 LEU A CA 1
ATOM 741 C C . LEU A 1 100 ? -9.672 23.703 0.581 1 95.62 100 LEU A C 1
ATOM 743 O O . LEU A 1 100 ? -8.523 24.141 0.538 1 95.62 100 LEU A O 1
ATOM 747 N N . ARG A 1 101 ? -10.641 24.391 1.154 1 92.44 101 ARG A N 1
ATOM 748 C CA . ARG A 1 101 ? -10.461 25.766 1.621 1 92.44 101 ARG A CA 1
ATOM 749 C C . ARG A 1 101 ? -10.578 25.844 3.141 1 92.44 101 ARG A C 1
ATOM 751 O O . ARG A 1 101 ? -9.898 26.656 3.777 1 92.44 101 ARG A O 1
ATOM 758 N N . ASN A 1 102 ? -11.469 24.984 3.6 1 85.62 102 ASN A N 1
ATOM 759 C CA . ASN A 1 102 ? -11.844 25.109 5.004 1 85.62 102 ASN A CA 1
ATOM 760 C C . ASN A 1 102 ? -11.586 23.812 5.77 1 85.62 102 ASN A C 1
ATOM 762 O O . ASN A 1 102 ? -11.969 22.734 5.312 1 85.62 102 ASN A O 1
ATOM 766 N N . LEU A 1 103 ? -10.93 23.938 6.922 1 92.31 103 LEU A N 1
ATOM 767 C CA . LEU A 1 103 ? -10.688 22.766 7.766 1 92.31 103 LEU A CA 1
ATOM 768 C C . LEU A 1 103 ? -11.328 22.953 9.141 1 92.31 103 LEU A C 1
ATOM 770 O O . LEU A 1 103 ? -10.812 22.438 10.141 1 92.31 103 LEU A O 1
ATOM 774 N N . THR A 1 104 ? -12.438 23.719 9.188 1 91.62 104 THR A N 1
ATOM 775 C CA . THR A 1 104 ? -13.148 24.062 10.414 1 91.62 104 THR A CA 1
ATOM 776 C C . THR A 1 104 ? -13.555 22.812 11.18 1 91.62 104 THR A C 1
ATOM 778 O O . THR A 1 104 ? -13.578 22.812 12.414 1 91.62 104 THR A O 1
ATOM 781 N N . PRO A 1 105 ? -13.828 21.719 10.484 1 90.94 105 PRO A N 1
ATOM 782 C CA . PRO A 1 105 ? -14.219 20.5 11.203 1 90.94 105 PRO A CA 1
ATOM 783 C C . PRO A 1 105 ? -13.125 19.984 12.133 1 90.94 105 PRO A C 1
ATOM 785 O O . PRO A 1 105 ? -13.391 19.172 13.016 1 90.94 105 PRO A O 1
ATOM 788 N N . LEU A 1 106 ? -11.961 20.453 12.016 1 93.69 106 LEU A N 1
ATOM 789 C CA . LEU A 1 106 ? -10.852 20 12.852 1 93.69 106 LEU A CA 1
ATOM 790 C C . LEU A 1 106 ? -10.797 20.797 14.148 1 93.69 106 LEU A C 1
ATOM 792 O O . LEU A 1 106 ? -10.109 20.406 15.094 1 93.69 106 LEU A O 1
ATOM 796 N N . LYS A 1 107 ? -11.469 21.953 14.164 1 94.62 107 LYS A N 1
ATOM 797 C CA . LYS A 1 107 ? -11.5 22.781 15.359 1 94.62 107 LYS A CA 1
ATOM 798 C C . LYS A 1 107 ? -12.055 22.016 16.547 1 94.62 107 LYS A C 1
ATOM 800 O O . LYS A 1 107 ? -13.102 21.375 16.453 1 94.62 107 LYS A O 1
ATOM 805 N N . GLY A 1 108 ? -11.289 22.016 17.594 1 93.56 108 GLY A N 1
ATOM 806 C CA . GLY A 1 108 ? -11.758 21.406 18.828 1 93.56 108 GLY A CA 1
ATOM 807 C C . GLY A 1 108 ? -11.68 19.891 18.797 1 93.56 108 GLY A C 1
ATOM 808 O O . GLY A 1 108 ? -12.172 19.219 19.719 1 93.56 108 GLY A O 1
ATOM 809 N N . HIS A 1 109 ? -11.117 19.312 17.75 1 94.19 109 HIS A N 1
ATOM 810 C CA . HIS A 1 109 ? -11.016 17.859 17.688 1 94.19 109 HIS A CA 1
ATOM 811 C C . HIS A 1 109 ? -10.188 17.312 18.844 1 94.19 109 HIS A C 1
ATOM 813 O O . HIS A 1 109 ? -9.016 17.688 19.016 1 94.19 109 HIS A O 1
ATOM 819 N N . ARG A 1 110 ? -10.648 16.375 19.609 1 93.62 110 ARG A N 1
ATOM 820 C CA . ARG A 1 110 ? -10.094 16.062 20.938 1 93.62 110 ARG A CA 1
ATOM 821 C C . ARG A 1 110 ? -9.109 14.898 20.844 1 93.62 110 ARG A C 1
ATOM 823 O O . ARG A 1 110 ? -8.328 14.672 21.781 1 93.62 110 ARG A O 1
ATOM 830 N N . THR A 1 111 ? -9.172 14.195 19.734 1 96.31 111 THR A N 1
ATOM 831 C CA . THR A 1 111 ? -8.375 12.969 19.75 1 96.31 111 THR A CA 1
ATOM 832 C C . THR A 1 111 ? -7.203 13.07 18.781 1 96.31 111 THR A C 1
ATOM 834 O O . THR A 1 111 ? -6.246 12.297 18.875 1 96.31 111 THR A O 1
ATOM 837 N N . LEU A 1 112 ? -7.156 14 17.891 1 97.44 112 LEU A N 1
ATOM 838 C CA . LEU A 1 112 ? -6.062 14.148 16.938 1 97.44 112 LEU A CA 1
ATOM 839 C C . LEU A 1 112 ? -4.754 14.445 17.656 1 97.44 112 LEU A C 1
ATOM 841 O O . LEU A 1 112 ? -4.68 15.375 18.453 1 97.44 112 LEU A O 1
ATOM 845 N N . SER A 1 113 ? -3.771 13.672 17.391 1 98.38 113 SER A N 1
ATOM 846 C CA . SER A 1 113 ? -2.451 13.867 17.984 1 98.38 113 SER A CA 1
ATOM 847 C C . SER A 1 113 ? -1.455 14.391 16.953 1 98.38 113 SER A C 1
ATOM 849 O O . SER A 1 113 ? -0.489 15.07 17.297 1 98.38 113 SER A O 1
ATOM 851 N N . CYS A 1 114 ? -1.661 14.031 15.703 1 98.69 114 CYS A N 1
ATOM 852 C CA . CYS A 1 114 ? -0.768 14.445 14.625 1 98.69 114 CYS A CA 1
ATOM 853 C C . CYS A 1 114 ? -1.558 14.883 13.398 1 98.69 114 CYS A C 1
ATOM 855 O O . CYS A 1 114 ? -2.447 14.164 12.945 1 98.69 114 CYS A O 1
ATOM 857 N N . ILE A 1 115 ? -1.265 16.062 12.906 1 98.56 115 ILE A N 1
ATOM 858 C CA . ILE A 1 115 ? -1.852 16.578 11.672 1 98.56 115 ILE A CA 1
ATOM 859 C C . ILE A 1 115 ? -0.744 16.938 10.688 1 98.56 115 ILE A C 1
ATOM 861 O O . ILE A 1 115 ? 0.205 17.641 11.047 1 98.56 115 ILE A O 1
ATOM 865 N N . THR A 1 116 ? -0.793 16.422 9.492 1 98.62 116 THR A N 1
ATOM 866 C CA . THR A 1 116 ? 0.091 16.781 8.391 1 98.62 116 THR A CA 1
ATOM 867 C C . THR A 1 116 ? -0.712 17.297 7.199 1 98.62 116 THR A C 1
ATOM 869 O O . THR A 1 116 ? -1.587 16.594 6.691 1 98.62 116 THR A O 1
ATOM 872 N N . ILE A 1 117 ? -0.479 18.5 6.758 1 98.38 117 ILE A N 1
ATOM 873 C CA . ILE A 1 117 ? -1.135 19.109 5.613 1 98.38 117 ILE A CA 1
ATOM 874 C C . ILE A 1 117 ? -0.084 19.609 4.617 1 98.38 117 ILE A C 1
ATOM 876 O O . ILE A 1 117 ? 0.861 20.297 4.996 1 98.38 117 ILE A O 1
ATOM 880 N N . SER A 1 118 ? -0.197 19.219 3.396 1 98.31 118 SER A N 1
ATOM 881 C CA . SER A 1 118 ? 0.762 19.672 2.395 1 98.31 118 SER A CA 1
ATOM 882 C C . SER A 1 118 ? 0.093 19.875 1.04 1 98.31 118 SER A C 1
ATOM 884 O O . SER A 1 118 ? -0.877 19.188 0.711 1 98.31 118 SER A O 1
ATOM 886 N N . HIS A 1 119 ? 0.52 20.844 0.308 1 97.69 119 HIS A N 1
ATOM 887 C CA . HIS A 1 119 ? 0.11 21.094 -1.068 1 97.69 119 HIS A CA 1
ATOM 888 C C . HIS A 1 119 ? -1.396 21.312 -1.165 1 97.69 119 HIS A C 1
ATOM 890 O O . HIS A 1 119 ? -2.041 20.812 -2.088 1 97.69 119 HIS A O 1
ATOM 896 N N . CYS A 1 120 ? -1.986 21.875 -0.164 1 97 120 CYS A N 1
ATOM 897 C CA . CYS A 1 120 ? -3.371 22.328 -0.2 1 97 120 CYS A CA 1
ATOM 898 C C . CYS A 1 120 ? -3.445 23.812 -0.564 1 97 120 CYS A C 1
ATOM 900 O O . CYS A 1 120 ? -3.496 24.672 0.318 1 97 120 CYS A O 1
ATOM 902 N N . GLU A 1 121 ? -3.566 24.047 -1.791 1 95 121 GLU A N 1
ATOM 903 C CA . GLU A 1 121 ? -3.256 25.328 -2.408 1 95 121 GLU A CA 1
ATOM 904 C C . GLU A 1 121 ? -4.293 26.391 -2.035 1 95 121 GLU A C 1
ATOM 906 O O . GLU A 1 121 ? -3.971 27.578 -1.94 1 95 121 GLU A O 1
ATOM 911 N N . ARG A 1 122 ? -5.5 26.062 -1.771 1 95.38 122 ARG A N 1
ATOM 912 C CA . ARG A 1 122 ? -6.562 27.047 -1.604 1 95.38 122 ARG A CA 1
ATOM 913 C C . ARG A 1 122 ? -6.938 27.203 -0.134 1 95.38 122 ARG A C 1
ATOM 915 O O . ARG A 1 122 ? -7.84 27.984 0.203 1 95.38 122 ARG A O 1
ATOM 922 N N . MET A 1 123 ? -6.285 26.438 0.664 1 94.25 123 MET A N 1
ATOM 923 C CA . MET A 1 123 ? -6.527 26.578 2.098 1 94.25 123 MET A CA 1
ATOM 924 C C . MET A 1 123 ? -6.039 27.938 2.607 1 94.25 123 MET A C 1
ATOM 926 O O . MET A 1 123 ? -4.855 28.25 2.5 1 94.25 123 MET A O 1
ATOM 930 N N . MET A 1 124 ? -6.945 28.797 3.256 1 93.44 124 MET A N 1
ATOM 931 C CA . MET A 1 124 ? -6.59 30.156 3.629 1 93.44 124 MET A CA 1
ATOM 932 C C . MET A 1 124 ? -6.328 30.266 5.129 1 93.44 124 MET A C 1
ATOM 934 O O . MET A 1 124 ? -5.523 31.094 5.566 1 93.44 124 MET A O 1
ATOM 938 N N . GLU A 1 125 ? -7.078 29.531 5.801 1 94 125 GLU A N 1
ATOM 939 C CA . GLU A 1 125 ? -6.945 29.578 7.254 1 94 125 GLU A CA 1
ATOM 940 C C . GLU A 1 125 ? -7.035 28.172 7.855 1 94 125 GLU A C 1
ATOM 942 O O . GLU A 1 125 ? -7.641 27.281 7.266 1 94 125 GLU A O 1
ATOM 947 N N . LEU A 1 126 ? -6.355 27.922 8.922 1 96.38 126 LEU A N 1
ATOM 948 C CA . LEU A 1 126 ? -6.422 26.703 9.719 1 96.38 126 LEU A CA 1
ATOM 949 C C . LEU A 1 126 ? -6.668 27.016 11.188 1 96.38 126 LEU A C 1
ATOM 951 O O . LEU A 1 126 ? -5.844 27.672 11.828 1 96.38 126 LEU A O 1
ATOM 955 N N . ASP A 1 127 ? -7.809 26.719 11.625 1 95.88 127 ASP A N 1
ATOM 956 C CA . ASP A 1 127 ? -8.172 26.938 13.023 1 95.88 127 ASP A CA 1
ATOM 957 C C . ASP A 1 127 ? -8.234 25.609 13.781 1 95.88 127 ASP A C 1
ATOM 959 O O . ASP A 1 127 ? -9.133 24.797 13.547 1 95.88 127 ASP A O 1
ATOM 963 N N . LEU A 1 128 ? -7.309 25.359 14.703 1 96.44 128 LEU A N 1
ATOM 964 C CA . LEU A 1 128 ? -7.23 24.125 15.484 1 96.44 128 LEU A CA 1
ATOM 965 C C . LEU A 1 128 ? -7.504 24.406 16.953 1 96.44 128 LEU A C 1
ATOM 967 O O . LEU A 1 128 ? -7.098 23.625 17.828 1 96.44 128 LEU A O 1
ATOM 971 N N . GLU A 1 129 ? -8.141 25.594 17.234 1 94.81 129 GLU A N 1
ATOM 972 C CA . GLU A 1 129 ? -8.398 26 18.609 1 94.81 129 GLU A CA 1
ATOM 973 C C . GLU A 1 129 ? -9.109 24.891 19.391 1 94.81 129 GLU A C 1
ATOM 975 O O . GLU A 1 129 ? -10.125 24.359 18.922 1 94.81 129 GLU A O 1
ATOM 980 N N . GLY A 1 130 ? -8.555 24.484 20.438 1 93.31 130 GLY A N 1
ATOM 981 C CA . GLY A 1 130 ? -9.219 23.531 21.312 1 93.31 130 GLY A CA 1
ATOM 982 C C . GLY A 1 130 ? -8.859 22.078 21.016 1 93.31 130 GLY A C 1
ATOM 983 O O . GLY A 1 130 ? -9.375 21.172 21.656 1 93.31 130 GLY A O 1
ATOM 984 N N . ALA A 1 131 ? -8.023 21.797 20.031 1 95.12 131 ALA A N 1
ATOM 985 C CA . ALA A 1 131 ? -7.516 20.453 19.797 1 95.12 131 ALA A CA 1
ATOM 986 C C . ALA A 1 131 ? -6.496 20.047 20.875 1 95.12 131 ALA A C 1
ATOM 988 O O . ALA A 1 131 ? -5.289 20.062 20.609 1 95.12 131 ALA A O 1
ATOM 989 N N . THR A 1 132 ? -6.926 19.625 22 1 94.81 132 THR A N 1
ATOM 990 C CA . THR A 1 132 ? -6.137 19.562 23.234 1 94.81 132 THR A CA 1
ATOM 991 C C . THR A 1 132 ? -5.164 18.391 23.188 1 94.81 132 THR A C 1
ATOM 993 O O . THR A 1 132 ? -4.188 18.359 23.938 1 94.81 132 THR A O 1
ATOM 996 N N . ASN A 1 133 ? -5.383 17.438 22.344 1 96.81 133 ASN A N 1
ATOM 997 C CA . ASN A 1 133 ? -4.508 16.266 22.297 1 96.81 133 ASN A CA 1
ATOM 998 C C . ASN A 1 133 ? -3.465 16.391 21.188 1 96.81 133 ASN A C 1
ATOM 1000 O O . ASN A 1 133 ? -2.619 15.508 21.016 1 96.81 133 ASN A O 1
ATOM 1004 N N . LEU A 1 134 ? -3.496 17.469 20.406 1 97.88 134 LEU A N 1
ATOM 1005 C CA . LEU A 1 134 ? -2.576 17.656 19.297 1 97.88 134 LEU A CA 1
ATOM 1006 C C . LEU A 1 134 ? -1.142 17.797 19.797 1 97.88 134 LEU A C 1
ATOM 1008 O O . LEU A 1 134 ? -0.854 18.672 20.609 1 97.88 134 LEU A O 1
ATOM 1012 N N . MET A 1 135 ? -0.257 17 19.297 1 98.38 135 MET A N 1
ATOM 1013 C CA . MET A 1 135 ? 1.139 17 19.719 1 98.38 135 MET A CA 1
ATOM 1014 C C . MET A 1 135 ? 2.053 17.484 18.594 1 98.38 135 MET A C 1
ATOM 1016 O O . MET A 1 135 ? 3.111 18.047 18.859 1 98.38 135 MET A O 1
ATOM 1020 N N . GLN A 1 136 ? 1.647 17.156 17.406 1 98.56 136 GLN A N 1
ATOM 1021 C CA . GLN A 1 136 ? 2.473 17.5 16.25 1 98.56 136 GLN A CA 1
ATOM 1022 C C . GLN A 1 136 ? 1.631 18.109 15.133 1 98.56 136 GLN A C 1
ATOM 1024 O O . GLN A 1 136 ? 0.617 17.547 14.727 1 98.56 136 GLN A O 1
ATOM 1029 N N . LEU A 1 137 ? 2.066 19.281 14.625 1 98.38 137 LEU A N 1
ATOM 1030 C CA . LEU A 1 137 ? 1.447 19.969 13.5 1 98.38 137 LEU A CA 1
ATOM 1031 C C . LEU A 1 137 ? 2.467 20.25 12.398 1 98.38 137 LEU A C 1
ATOM 1033 O O . LEU A 1 137 ? 3.459 20.938 12.625 1 98.38 137 LEU A O 1
ATOM 1037 N N . ASN A 1 138 ? 2.248 19.641 11.242 1 98.56 138 ASN A N 1
ATOM 1038 C CA . ASN A 1 138 ? 3.096 19.844 10.078 1 98.56 138 ASN A CA 1
ATOM 1039 C C . ASN A 1 138 ? 2.307 20.422 8.906 1 98.56 138 ASN A C 1
ATOM 1041 O O . ASN A 1 138 ? 1.337 19.812 8.445 1 98.56 138 ASN A O 1
ATOM 1045 N N . ILE A 1 139 ? 2.717 21.578 8.43 1 98.31 139 ILE A N 1
ATOM 1046 C CA . ILE A 1 139 ? 2.094 22.219 7.277 1 98.31 139 ILE A CA 1
ATOM 1047 C C . ILE A 1 139 ? 3.164 22.609 6.262 1 98.31 139 ILE A C 1
ATOM 1049 O O . ILE A 1 139 ? 4.195 23.172 6.629 1 98.31 139 ILE A O 1
ATOM 1053 N N . SER A 1 140 ? 2.969 22.266 5.02 1 98 140 SER A N 1
ATOM 1054 C CA . SER A 1 140 ? 3.947 22.672 4.016 1 98 140 SER A CA 1
ATOM 1055 C C . SER A 1 140 ? 3.275 22.953 2.674 1 98 140 SER A C 1
ATOM 1057 O O . SER A 1 140 ? 2.271 22.328 2.332 1 98 140 SER A O 1
ATOM 1059 N N . ASP A 1 141 ? 3.781 23.906 1.979 1 97.38 141 ASP A N 1
ATOM 1060 C CA . ASP A 1 141 ? 3.43 24.172 0.587 1 97.38 141 ASP A CA 1
ATOM 1061 C C . ASP A 1 141 ? 1.94 24.469 0.448 1 97.38 141 ASP A C 1
ATOM 1063 O O . ASP A 1 141 ? 1.267 23.922 -0.427 1 97.38 141 ASP A O 1
ATOM 1067 N N . CYS A 1 142 ? 1.422 25.172 1.375 1 97.06 142 CYS A N 1
ATOM 1068 C CA . CYS A 1 142 ? 0.063 25.703 1.299 1 97.06 142 CYS A CA 1
ATOM 1069 C C . CYS A 1 142 ? 0.071 27.188 0.946 1 97.06 142 CYS A C 1
ATOM 1071 O O . CYS A 1 142 ? 0.135 28.031 1.833 1 97.06 142 CYS A O 1
ATOM 1073 N N . GLU A 1 143 ? -0.092 27.469 -0.266 1 95.19 143 GLU A N 1
ATOM 1074 C CA . GLU A 1 143 ? 0.246 28.75 -0.875 1 95.19 143 GLU A CA 1
ATOM 1075 C C . GLU A 1 143 ? -0.663 29.859 -0.359 1 95.19 143 GLU A C 1
ATOM 1077 O O . GLU A 1 143 ? -0.211 30.984 -0.137 1 95.19 143 GLU A O 1
ATOM 1082 N N . GLU A 1 144 ? -1.892 29.594 -0.11 1 96.44 144 GLU A N 1
ATOM 1083 C CA . GLU A 1 144 ? -2.85 30.656 0.22 1 96.44 144 GLU A CA 1
ATOM 1084 C C . GLU A 1 144 ? -3.062 30.75 1.728 1 96.44 144 GLU A C 1
ATOM 1086 O O . GLU A 1 144 ? -3.836 31.594 2.195 1 96.44 144 GLU A O 1
ATOM 1091 N N . LEU A 1 145 ? -2.391 29.906 2.457 1 96.75 145 LEU A N 1
ATOM 1092 C CA . LEU A 1 145 ? -2.568 29.906 3.906 1 96.75 145 LEU A CA 1
ATOM 1093 C C . LEU A 1 145 ? -2.076 31.219 4.516 1 96.75 145 LEU A C 1
ATOM 1095 O O . LEU A 1 145 ? -0.905 31.578 4.367 1 96.75 145 LEU A O 1
ATOM 1099 N N . LYS A 1 146 ? -2.912 31.906 5.289 1 95.38 146 LYS A N 1
ATOM 1100 C CA . LYS A 1 146 ? -2.566 33.219 5.832 1 95.38 146 LYS A CA 1
ATOM 1101 C C . LYS A 1 146 ? -2.465 33.156 7.355 1 95.38 146 LYS A C 1
ATOM 1103 O O . LYS A 1 146 ? -1.583 33.781 7.941 1 95.38 146 LYS A O 1
ATOM 1108 N N . ASP A 1 147 ? -3.453 32.438 7.895 1 94.62 147 ASP A N 1
ATOM 1109 C CA . ASP A 1 147 ? -3.539 32.438 9.352 1 94.62 147 ASP A CA 1
ATOM 1110 C C . ASP A 1 147 ? -3.643 31.016 9.883 1 94.62 147 ASP A C 1
ATOM 1112 O O . ASP A 1 147 ? -4.375 30.188 9.336 1 94.62 147 ASP A O 1
ATOM 1116 N N . VAL A 1 148 ? -2.941 30.719 10.922 1 95.56 148 VAL A N 1
ATOM 1117 C CA . VAL A 1 148 ? -3.027 29.469 11.656 1 95.56 148 VAL A CA 1
ATOM 1118 C C . VAL A 1 148 ? -3.297 29.75 13.133 1 95.56 148 VAL A C 1
ATOM 1120 O O . VAL A 1 148 ? -2.619 30.578 13.75 1 95.56 148 VAL A O 1
ATOM 1123 N N . HIS A 1 149 ? -4.301 29.156 13.688 1 95.12 149 HIS A N 1
ATOM 1124 C CA . HIS A 1 149 ? -4.668 29.312 15.094 1 95.12 149 HIS A CA 1
ATOM 1125 C C . HIS A 1 149 ? -4.457 28.016 15.867 1 95.12 149 HIS A C 1
ATOM 1127 O O . HIS A 1 149 ? -5.074 27 15.562 1 95.12 149 HIS A O 1
ATOM 1133 N N . VAL A 1 150 ? -3.66 28.047 16.906 1 95.56 150 VAL A N 1
ATOM 1134 C CA . VAL A 1 150 ? -3.369 26.844 17.688 1 95.56 150 VAL A CA 1
ATOM 1135 C C . VAL A 1 150 ? -3.641 27.109 19.172 1 95.56 150 VAL A C 1
ATOM 1137 O O . VAL A 1 150 ? -3.014 26.5 20.031 1 95.56 150 VAL A O 1
ATOM 1140 N N . SER A 1 151 ? -4.566 28.094 19.484 1 93.5 151 SER A N 1
ATOM 1141 C CA . SER A 1 151 ? -4.871 28.391 20.875 1 93.5 151 SER A CA 1
ATOM 1142 C C . SER A 1 151 ? -5.418 27.172 21.609 1 93.5 151 SER A C 1
ATOM 1144 O O . SER A 1 151 ? -6.18 26.391 21.031 1 93.5 151 SER A O 1
ATOM 1146 N N . ARG A 1 152 ? -5 26.906 22.844 1 93.25 152 ARG A N 1
ATOM 1147 C CA . ARG A 1 152 ? -5.492 25.875 23.75 1 93.25 152 ARG A CA 1
ATOM 1148 C C . ARG A 1 152 ? -5.109 24.484 23.266 1 93.25 152 ARG A C 1
ATOM 1150 O O . ARG A 1 152 ? -5.75 23.5 23.625 1 93.25 152 ARG A O 1
ATOM 1157 N N . CYS A 1 153 ? -4.191 24.422 22.297 1 94.81 153 CYS A N 1
ATOM 1158 C CA . CYS A 1 153 ? -3.572 23.141 21.984 1 94.81 153 CYS A CA 1
ATOM 1159 C C . CYS A 1 153 ? -2.461 22.812 22.969 1 94.81 153 CYS A C 1
ATOM 1161 O O . CYS A 1 153 ? -1.281 22.828 22.609 1 94.81 153 CYS A O 1
ATOM 1163 N N . THR A 1 154 ? -2.828 22.438 24.156 1 92.19 154 THR A N 1
ATOM 1164 C CA . THR A 1 154 ? -1.965 22.484 25.328 1 92.19 154 THR A CA 1
ATOM 1165 C C . THR A 1 154 ? -0.881 21.422 25.25 1 92.19 154 THR A C 1
ATOM 1167 O O . THR A 1 154 ? 0.144 21.516 25.922 1 92.19 154 THR A O 1
ATOM 1170 N N . ARG A 1 155 ? -0.988 20.453 24.406 1 95.31 155 ARG A N 1
ATOM 1171 C CA . ARG A 1 155 ? -0.027 19.344 24.359 1 95.31 155 ARG A CA 1
ATOM 1172 C C . ARG A 1 155 ? 0.883 19.469 23.141 1 95.31 155 ARG A C 1
ATOM 1174 O O . ARG A 1 155 ? 1.724 18.594 22.891 1 95.31 155 ARG A O 1
ATOM 1181 N N . LEU A 1 156 ? 0.726 20.469 22.391 1 96.5 156 LEU A N 1
ATOM 1182 C CA . LEU A 1 156 ? 1.504 20.656 21.172 1 96.5 156 LEU A CA 1
ATOM 1183 C C . LEU A 1 156 ? 2.996 20.703 21.484 1 96.5 156 LEU A C 1
ATOM 1185 O O . LEU A 1 156 ? 3.439 21.547 22.266 1 96.5 156 LEU A O 1
ATOM 1189 N N . GLU A 1 157 ? 3.734 19.844 20.891 1 97 157 GLU A N 1
ATOM 1190 C CA . GLU A 1 157 ? 5.172 19.75 21.125 1 97 157 GLU A CA 1
ATOM 1191 C C . GLU A 1 157 ? 5.961 20.25 19.922 1 97 157 GLU A C 1
ATOM 1193 O O . GLU A 1 157 ? 7.082 20.75 20.062 1 97 157 GLU A O 1
ATOM 1198 N N . VAL A 1 158 ? 5.348 20.047 18.781 1 97.69 158 VAL A N 1
ATOM 1199 C CA . VAL A 1 158 ? 6.059 20.359 17.547 1 97.69 158 VAL A CA 1
ATOM 1200 C C . VAL A 1 158 ? 5.133 21.125 16.609 1 97.69 158 VAL A C 1
ATOM 1202 O O . VAL A 1 158 ? 4.012 20.688 16.344 1 97.69 158 VAL A O 1
ATOM 1205 N N . ILE A 1 159 ? 5.57 22.266 16.156 1 97.5 159 ILE A N 1
ATOM 1206 C CA . ILE A 1 159 ? 4.98 22.984 15.031 1 97.5 159 ILE A CA 1
ATOM 1207 C C . ILE A 1 159 ? 6.008 23.141 13.914 1 97.5 159 ILE A C 1
ATOM 1209 O O . ILE A 1 159 ? 7.109 23.641 14.133 1 97.5 159 ILE A O 1
ATOM 1213 N N . ASP A 1 160 ? 5.68 22.609 12.781 1 98.06 160 ASP A N 1
ATOM 1214 C CA . ASP A 1 160 ? 6.52 22.719 11.594 1 98.06 160 ASP A CA 1
ATOM 1215 C C . ASP A 1 160 ? 5.727 23.266 10.406 1 98.06 160 ASP A C 1
ATOM 1217 O O . ASP A 1 160 ? 4.926 22.547 9.805 1 98.06 160 ASP A O 1
ATOM 1221 N N . ILE A 1 161 ? 5.938 24.5 10.086 1 97.69 161 ILE A N 1
ATOM 1222 C CA . ILE A 1 161 ? 5.281 25.156 8.961 1 97.69 161 ILE A CA 1
ATOM 1223 C C . ILE A 1 161 ? 6.328 25.641 7.957 1 97.69 161 ILE A C 1
ATOM 1225 O O . ILE A 1 161 ? 7.141 26.516 8.273 1 97.69 161 ILE A O 1
ATOM 1229 N N . HIS A 1 162 ? 6.301 25.094 6.766 1 96 162 HIS A N 1
ATOM 1230 C CA . HIS A 1 162 ? 7.32 25.469 5.797 1 96 162 HIS A CA 1
ATOM 1231 C C . HIS A 1 162 ? 6.699 25.781 4.441 1 96 162 HIS A C 1
ATOM 1233 O O . HIS A 1 162 ? 5.707 25.172 4.047 1 96 162 HIS A O 1
ATOM 1239 N N . ASP A 1 163 ? 7.242 26.734 3.803 1 95.81 163 ASP A N 1
ATOM 1240 C CA . ASP A 1 163 ? 6.957 27.109 2.42 1 95.81 163 ASP A CA 1
ATOM 1241 C C . ASP A 1 163 ? 5.48 27.453 2.234 1 95.81 163 ASP A C 1
ATOM 1243 O O . ASP A 1 163 ? 4.844 27 1.283 1 95.81 163 ASP A O 1
ATOM 1247 N N . CYS A 1 164 ? 4.887 28.062 3.234 1 96.69 164 CYS A N 1
ATOM 1248 C CA . CYS A 1 164 ? 3.598 28.75 3.145 1 96.69 164 CYS A CA 1
ATOM 1249 C C . CYS A 1 164 ? 3.789 30.25 2.969 1 96.69 164 CYS A C 1
ATOM 1251 O O . CYS A 1 164 ? 3.691 31 3.936 1 96.69 164 CYS A O 1
ATOM 1253 N N . VAL A 1 165 ? 3.959 30.656 1.749 1 94.44 165 VAL A N 1
ATOM 1254 C CA . VAL A 1 165 ? 4.582 31.922 1.394 1 94.44 165 VAL A CA 1
ATOM 1255 C C . VAL A 1 165 ? 3.666 33.062 1.789 1 94.44 165 VAL A C 1
ATOM 1257 O O . VAL A 1 165 ? 4.129 34.188 2.006 1 94.44 165 VAL A O 1
ATOM 1260 N N . LYS A 1 166 ? 2.363 32.875 1.97 1 95.44 166 LYS A N 1
ATOM 1261 C CA . LYS A 1 166 ? 1.438 33.938 2.287 1 95.44 166 LYS A CA 1
ATOM 1262 C C . LYS A 1 166 ? 1.083 33.938 3.771 1 95.44 166 LYS A C 1
ATOM 1264 O O . LYS A 1 166 ? 0.275 34.75 4.223 1 95.44 166 LYS A O 1
ATOM 1269 N N . LEU A 1 167 ? 1.659 32.969 4.48 1 96 167 LEU A N 1
ATOM 1270 C CA . LEU A 1 167 ? 1.382 32.938 5.91 1 96 167 LEU A CA 1
ATOM 1271 C C . LEU A 1 167 ? 1.783 34.25 6.574 1 96 167 LEU A C 1
ATOM 1273 O O . LEU A 1 167 ? 2.955 34.625 6.539 1 96 167 LEU A O 1
ATOM 1277 N N . GLU A 1 168 ? 0.876 34.938 7.273 1 94.38 168 GLU A N 1
ATOM 1278 C CA . GLU A 1 168 ? 1.119 36.219 7.875 1 94.38 168 GLU A CA 1
ATOM 1279 C C . GLU A 1 168 ? 1.264 36.125 9.391 1 94.38 168 GLU A C 1
ATOM 1281 O O . GLU A 1 168 ? 2.111 36.781 9.984 1 94.38 168 GLU A O 1
ATOM 1286 N N . LYS A 1 169 ? 0.384 35.312 9.922 1 93 169 LYS A N 1
ATOM 1287 C CA . LYS A 1 169 ? 0.351 35.281 11.375 1 93 169 LYS A CA 1
ATOM 1288 C C . LYS A 1 169 ? 0.173 33.844 11.898 1 93 169 LYS A C 1
ATOM 1290 O O . LYS A 1 169 ? -0.541 33.062 11.297 1 93 169 LYS A O 1
ATOM 1295 N N . LEU A 1 170 ? 0.813 33.5 12.922 1 93.44 170 LEU A N 1
ATOM 1296 C CA . LEU A 1 170 ? 0.595 32.312 13.766 1 93.44 170 LEU A CA 1
ATOM 1297 C C . LEU A 1 170 ? 0.092 32.719 15.141 1 93.44 170 LEU A C 1
ATOM 1299 O O . LEU A 1 170 ? 0.799 33.406 15.891 1 93.44 170 LEU A O 1
ATOM 1303 N N . HIS A 1 171 ? -1.145 32.25 15.438 1 92.5 171 HIS A N 1
ATOM 1304 C CA . HIS A 1 171 ? -1.824 32.719 16.641 1 92.5 171 HIS A CA 1
ATOM 1305 C C . HIS A 1 171 ? -1.851 31.625 17.703 1 92.5 171 HIS A C 1
ATOM 1307 O O . HIS A 1 171 ? -1.887 30.438 17.375 1 92.5 171 HIS A O 1
ATOM 1313 N N . GLY A 1 172 ? -1.854 32.094 18.953 1 90.5 172 GLY A N 1
ATOM 1314 C CA . GLY A 1 172 ? -2.24 31.203 20.031 1 90.5 172 GLY A CA 1
ATOM 1315 C C . GLY A 1 172 ? -1.062 30.484 20.656 1 90.5 172 GLY A C 1
ATOM 1316 O O . GLY A 1 172 ? -1.228 29.422 21.266 1 90.5 172 GLY A O 1
ATOM 1317 N N . LEU A 1 173 ? 0.106 30.969 20.531 1 90.69 173 LEU A N 1
ATOM 1318 C CA . LEU A 1 173 ? 1.289 30.297 21.047 1 90.69 173 LEU A CA 1
ATOM 1319 C C . LEU A 1 173 ? 1.408 30.469 22.562 1 90.69 173 LEU A C 1
ATOM 1321 O O . LEU A 1 173 ? 2.125 29.719 23.219 1 90.69 173 LEU A O 1
ATOM 1325 N N . THR A 1 174 ? 0.779 31.438 23.203 1 85.56 174 THR A N 1
ATOM 1326 C CA . THR A 1 174 ? 0.971 31.906 24.562 1 85.56 174 THR A CA 1
ATOM 1327 C C . THR A 1 174 ? 0.798 30.75 25.547 1 85.56 174 THR A C 1
ATOM 1329 O O . THR A 1 174 ? 1.514 30.672 26.547 1 85.56 174 THR A O 1
ATOM 1332 N N . TYR A 1 175 ? 0.012 29.812 25.375 1 81.75 175 TYR A N 1
ATOM 1333 C CA . TYR A 1 175 ? -0.295 28.812 26.391 1 81.75 175 TYR A CA 1
ATOM 1334 C C . TYR A 1 175 ? 0.167 27.422 25.938 1 81.75 175 TYR A C 1
ATOM 1336 O O . TYR A 1 175 ? -0.307 26.422 26.453 1 81.75 175 TYR A O 1
ATOM 1344 N N . LEU A 1 176 ? 1.069 27.438 24.969 1 90.94 176 LEU A N 1
ATOM 1345 C CA . LEU A 1 176 ? 1.596 26.156 24.531 1 90.94 176 LEU A CA 1
ATOM 1346 C C . LEU A 1 176 ? 2.795 25.734 25.375 1 90.94 176 LEU A C 1
ATOM 1348 O O . LEU A 1 176 ? 3.934 25.781 24.906 1 90.94 176 LEU A O 1
ATOM 1352 N N . ARG A 1 177 ? 2.561 25.172 26.547 1 86.62 177 ARG A N 1
ATOM 1353 C CA . ARG A 1 177 ? 3.576 24.922 27.562 1 86.62 177 ARG A CA 1
ATOM 1354 C C . ARG A 1 177 ? 4.469 23.75 27.172 1 86.62 177 ARG A C 1
ATOM 1356 O O . ARG A 1 177 ? 5.59 23.609 27.656 1 86.62 177 ARG A O 1
ATOM 1363 N N . GLU A 1 178 ? 4.012 22.906 26.25 1 92.88 178 GLU A N 1
ATOM 1364 C CA . GLU A 1 178 ? 4.773 21.703 25.938 1 92.88 178 GLU A CA 1
ATOM 1365 C C . GLU A 1 178 ? 5.566 21.875 24.656 1 92.88 178 GLU A C 1
ATOM 1367 O O . GLU A 1 178 ? 6.285 20.953 24.234 1 92.88 178 GLU A O 1
ATOM 1372 N N . LEU A 1 179 ? 5.477 23.031 23.969 1 94.25 179 LEU A N 1
ATOM 1373 C CA . LEU A 1 179 ? 6.109 23.234 22.672 1 94.25 179 LEU A CA 1
ATOM 1374 C C . LEU A 1 179 ? 7.629 23.188 22.797 1 94.25 179 LEU A C 1
ATOM 1376 O O . LEU A 1 179 ? 8.219 23.953 23.547 1 94.25 179 LEU A O 1
ATOM 1380 N N . LYS A 1 180 ? 8.234 22.359 22.062 1 94.38 180 LYS A N 1
ATOM 1381 C CA . LYS A 1 180 ? 9.68 22.172 22.109 1 94.38 180 LYS A CA 1
ATOM 1382 C C . LYS A 1 180 ? 10.328 22.578 20.781 1 94.38 180 LYS A C 1
ATOM 1384 O O . LYS A 1 180 ? 11.469 23.031 20.766 1 94.38 180 LYS A O 1
ATOM 1389 N N . THR A 1 181 ? 9.617 22.328 19.766 1 96.12 181 THR A N 1
ATOM 1390 C CA . THR A 1 181 ? 10.156 22.578 18.438 1 96.12 181 THR A CA 1
ATOM 1391 C C . THR A 1 181 ? 9.227 23.5 17.641 1 96.12 181 THR A C 1
ATOM 1393 O O . THR A 1 181 ? 8.047 23.172 17.453 1 96.12 181 THR A O 1
ATOM 1396 N N . LEU A 1 182 ? 9.773 24.625 17.234 1 95.19 182 LEU A N 1
ATOM 1397 C CA . LEU A 1 182 ? 9.055 25.578 16.391 1 95.19 182 LEU A CA 1
ATOM 1398 C C . LEU A 1 182 ? 9.828 25.859 15.117 1 95.19 182 LEU A C 1
ATOM 1400 O O . LEU A 1 182 ? 10.844 26.562 15.141 1 95.19 182 LEU A O 1
ATOM 1404 N N . ILE A 1 183 ? 9.336 25.297 14.039 1 95.88 183 ILE A N 1
ATOM 1405 C CA . ILE A 1 183 ? 9.977 25.484 12.742 1 95.88 183 ILE A CA 1
ATOM 1406 C C . ILE A 1 183 ? 9.078 26.312 11.836 1 95.88 183 ILE A C 1
ATOM 1408 O O . ILE A 1 183 ? 8.008 25.859 11.422 1 95.88 183 ILE A O 1
ATOM 1412 N N . LEU A 1 184 ? 9.492 27.484 11.594 1 94.94 184 LEU A N 1
ATOM 1413 C CA . LEU A 1 184 ? 8.875 28.406 10.633 1 94.94 184 LEU A CA 1
ATOM 1414 C C . LEU A 1 184 ? 9.844 28.75 9.508 1 94.94 184 LEU A C 1
ATOM 1416 O O . LEU A 1 184 ? 10.641 29.688 9.641 1 94.94 184 LEU A O 1
ATOM 1420 N N . ALA A 1 185 ? 9.797 27.969 8.398 1 94.12 185 ALA A N 1
ATOM 1421 C CA . ALA A 1 185 ? 10.766 28.172 7.328 1 94.12 185 ALA A CA 1
ATOM 1422 C C . ALA A 1 185 ? 10.078 28.516 6.012 1 94.12 185 ALA A C 1
ATOM 1424 O O . ALA A 1 185 ? 9.039 27.938 5.684 1 94.12 185 ALA A O 1
ATOM 1425 N N . GLY A 1 186 ? 10.617 29.422 5.301 1 93.5 186 GLY A N 1
ATOM 1426 C CA . GLY A 1 186 ? 10.117 29.734 3.969 1 93.5 186 GLY A CA 1
ATOM 1427 C C . GLY A 1 186 ? 8.805 30.484 3.98 1 93.5 186 GLY A C 1
ATOM 1428 O O . GLY A 1 186 ? 8.062 30.469 2.996 1 93.5 186 GLY A O 1
ATOM 1429 N N . ASN A 1 187 ? 8.422 31.031 5.176 1 94.25 187 ASN A N 1
ATOM 1430 C CA . ASN A 1 187 ? 7.207 31.844 5.297 1 94.25 187 ASN A CA 1
ATOM 1431 C C . ASN A 1 187 ? 7.504 33.312 5.129 1 94.25 187 ASN A C 1
ATOM 1433 O O . ASN A 1 187 ? 7.602 34.062 6.113 1 94.25 187 ASN A O 1
ATOM 1437 N N . ARG A 1 188 ? 7.57 33.781 3.941 1 91.44 188 ARG A N 1
ATOM 1438 C CA . ARG A 1 188 ? 8.148 35.062 3.562 1 91.44 188 ARG A CA 1
ATOM 1439 C C . ARG A 1 188 ? 7.289 36.219 4.074 1 91.44 188 ARG A C 1
ATOM 1441 O O . ARG A 1 188 ? 7.809 37.312 4.367 1 91.44 188 ARG A O 1
ATOM 1448 N N . GLU A 1 189 ? 5.988 36.031 4.258 1 93.56 189 GLU A N 1
ATOM 1449 C CA . GLU A 1 189 ? 5.086 37.094 4.664 1 93.56 189 GLU A CA 1
ATOM 1450 C C . GLU A 1 189 ? 4.836 37.094 6.168 1 93.56 189 GLU A C 1
ATOM 1452 O O . GLU A 1 189 ? 4.113 37.938 6.699 1 93.56 189 GLU A O 1
ATOM 1457 N N . LEU A 1 190 ? 5.457 36.125 6.777 1 93.06 190 LEU A N 1
ATOM 1458 C CA . LEU A 1 190 ? 5.258 36 8.219 1 93.06 190 LEU A CA 1
ATOM 1459 C C . LEU A 1 190 ? 5.789 37.25 8.938 1 93.06 190 LEU A C 1
ATOM 1461 O O . LEU A 1 190 ? 6.996 37.5 8.922 1 93.06 190 LEU A O 1
ATOM 1465 N N . SER A 1 191 ? 4.934 37.969 9.594 1 88.69 191 SER A N 1
ATOM 1466 C CA . SER A 1 191 ? 5.332 39.25 10.219 1 88.69 191 SER A CA 1
ATOM 1467 C C . SER A 1 191 ? 5.16 39.188 11.734 1 88.69 191 SER A C 1
ATOM 1469 O O . SER A 1 191 ? 5.734 40 12.461 1 88.69 191 SER A O 1
ATOM 1471 N N . ALA A 1 192 ? 4.43 38.25 12.172 1 82.69 192 ALA A N 1
ATOM 1472 C CA . ALA A 1 192 ? 4.207 38.188 13.617 1 82.69 192 ALA A CA 1
ATOM 1473 C C . ALA A 1 192 ? 4.008 36.75 14.094 1 82.69 192 ALA A C 1
ATOM 1475 O O . ALA A 1 192 ? 3.441 35.938 13.383 1 82.69 192 ALA A O 1
ATOM 1476 N N . VAL A 1 193 ? 4.59 36.438 15.172 1 85.12 193 VAL A N 1
ATOM 1477 C CA . VAL A 1 193 ? 4.355 35.219 15.938 1 85.12 193 VAL A CA 1
ATOM 1478 C C . VAL A 1 193 ? 3.846 35.562 17.328 1 85.12 193 VAL A C 1
ATOM 1480 O O . VAL A 1 193 ? 4.637 35.75 18.25 1 85.12 193 VAL A O 1
ATOM 1483 N N . GLU A 1 194 ? 2.557 35.594 17.406 1 82.38 194 GLU A N 1
ATOM 1484 C CA . GLU A 1 194 ? 1.941 36.094 18.641 1 82.38 194 GLU A CA 1
ATOM 1485 C C . GLU A 1 194 ? 2.148 35.094 19.797 1 82.38 194 GLU A C 1
ATOM 1487 O O . GLU A 1 194 ? 1.906 33.906 19.656 1 82.38 194 GLU A O 1
ATOM 1492 N N . GLY A 1 195 ? 2.59 35.656 20.922 1 80.44 195 GLY A N 1
ATOM 1493 C CA . GLY A 1 195 ? 2.732 34.875 22.125 1 80.44 195 GLY A CA 1
ATOM 1494 C C . GLY A 1 195 ? 4.082 34.188 22.234 1 80.44 195 GLY A C 1
ATOM 1495 O O . GLY A 1 195 ? 4.332 33.438 23.188 1 80.44 195 GLY A O 1
ATOM 1496 N N . ILE A 1 196 ? 4.941 34.438 21.25 1 82.81 196 ILE A N 1
ATOM 1497 C CA . ILE A 1 196 ? 6.219 33.719 21.219 1 82.81 196 ILE A CA 1
ATOM 1498 C C . ILE A 1 196 ? 7.066 34.125 22.422 1 82.81 196 ILE A C 1
ATOM 1500 O O . ILE A 1 196 ? 7.844 33.312 22.938 1 82.81 196 ILE A O 1
ATOM 1504 N N . ASN A 1 197 ? 6.879 35.25 22.953 1 79.06 197 ASN A N 1
ATOM 1505 C CA . ASN A 1 197 ? 7.668 35.75 24.078 1 79.06 197 ASN A CA 1
ATOM 1506 C C . ASN A 1 197 ? 7.461 34.906 25.328 1 79.06 197 ASN A C 1
ATOM 1508 O O . ASN A 1 197 ? 8.406 34.625 26.078 1 79.06 197 ASN A O 1
ATOM 1512 N N . GLU A 1 198 ? 6.32 34.469 25.484 1 77.56 198 GLU A N 1
ATOM 1513 C CA . GLU A 1 198 ? 6 33.656 26.656 1 77.56 198 GLU A CA 1
ATOM 1514 C C . GLU A 1 198 ? 6.48 32.219 26.5 1 77.56 198 GLU A C 1
ATOM 1516 O O . GLU A 1 198 ? 6.742 31.531 27.484 1 77.56 198 GLU A O 1
ATOM 1521 N N . LEU A 1 199 ? 6.602 31.875 25.266 1 78.38 199 LEU A N 1
ATOM 1522 C CA . LEU A 1 199 ? 6.828 30.469 24.938 1 78.38 199 LEU A CA 1
ATOM 1523 C C . LEU A 1 199 ? 8.32 30.188 24.766 1 78.38 199 LEU A C 1
ATOM 1525 O O . LEU A 1 199 ? 8.773 29.062 25 1 78.38 199 LEU A O 1
ATOM 1529 N N . ILE A 1 200 ? 9.016 31.125 24.484 1 76.81 200 ILE A N 1
ATOM 1530 C CA . ILE A 1 200 ? 10.359 30.953 23.953 1 76.81 200 ILE A CA 1
ATOM 1531 C C . ILE A 1 200 ? 11.273 30.375 25.031 1 76.81 200 ILE A C 1
ATOM 1533 O O . ILE A 1 200 ? 12.305 29.781 24.734 1 76.81 200 ILE A O 1
ATOM 1537 N N . ASN A 1 201 ? 10.773 30.547 26.25 1 79.19 201 ASN A N 1
ATOM 1538 C CA . ASN A 1 201 ? 11.602 30.047 27.344 1 79.19 201 ASN A CA 1
ATOM 1539 C C . ASN A 1 201 ? 11.508 28.531 27.469 1 79.19 201 ASN A C 1
ATOM 1541 O O . ASN A 1 201 ? 12.18 27.922 28.312 1 79.19 201 ASN A O 1
ATOM 1545 N N . ARG A 1 202 ? 10.859 27.906 26.594 1 85.75 202 ARG A N 1
ATOM 1546 C CA . ARG A 1 202 ? 10.711 26.469 26.672 1 85.75 202 ARG A CA 1
ATOM 1547 C C . ARG A 1 202 ? 11.133 25.797 25.375 1 85.75 202 ARG A C 1
ATOM 1549 O O . ARG A 1 202 ? 11.398 24.594 25.344 1 85.75 202 ARG A O 1
ATOM 1556 N N . VAL A 1 203 ? 11.195 26.516 24.328 1 92.25 203 VAL A N 1
ATOM 1557 C CA . VAL A 1 203 ? 11.492 26 23 1 92.25 203 VAL A CA 1
ATOM 1558 C C . VAL A 1 203 ? 12.961 25.594 22.906 1 92.25 203 VAL A C 1
ATOM 1560 O O . VAL A 1 203 ? 13.844 26.344 23.344 1 92.25 203 VAL A O 1
ATOM 1563 N N . GLU A 1 204 ? 13.188 24.438 22.406 1 94.12 204 GLU A N 1
ATOM 1564 C CA . GLU A 1 204 ? 14.547 23.922 22.297 1 94.12 204 GLU A CA 1
ATOM 1565 C C . GLU A 1 204 ? 15.086 24.094 20.875 1 94.12 204 GLU A C 1
ATOM 1567 O O . GLU A 1 204 ? 16.297 24.234 20.672 1 94.12 204 GLU A O 1
ATOM 1572 N N . LYS A 1 205 ? 14.25 23.969 19.938 1 94.94 205 LYS A N 1
ATOM 1573 C CA . LYS A 1 205 ? 14.625 24.109 18.531 1 94.94 205 LYS A CA 1
ATOM 1574 C C . LYS A 1 205 ? 13.75 25.141 17.828 1 94.94 205 LYS A C 1
ATOM 1576 O O . LYS A 1 205 ? 12.523 25.047 17.859 1 94.94 205 LYS A O 1
ATOM 1581 N N . LEU A 1 206 ? 14.492 26.109 17.234 1 93.19 206 LEU A N 1
ATOM 1582 C CA . LEU A 1 206 ? 13.797 27.188 16.531 1 93.19 206 LEU A CA 1
ATOM 1583 C C . LEU A 1 206 ? 14.375 27.391 15.133 1 93.19 206 LEU A C 1
ATOM 1585 O O . LEU A 1 206 ? 15.594 27.438 14.961 1 93.19 206 LEU A O 1
ATOM 1589 N N . SER A 1 207 ? 13.461 27.344 14.133 1 93.81 207 SER A N 1
ATOM 1590 C CA . SER A 1 207 ? 13.891 27.719 12.789 1 93.81 207 SER A CA 1
ATOM 1591 C C . SER A 1 207 ? 13.055 28.875 12.234 1 93.81 207 SER A C 1
ATOM 1593 O O . SER A 1 207 ? 11.828 28.812 12.242 1 93.81 207 SER A O 1
ATOM 1595 N N . LEU A 1 208 ? 13.742 29.906 11.844 1 91.81 208 LEU A N 1
ATOM 1596 C CA . LEU A 1 208 ? 13.133 31.047 11.18 1 91.81 208 LEU A CA 1
ATOM 1597 C C . LEU A 1 208 ? 13.758 31.281 9.805 1 91.81 208 LEU A C 1
ATOM 1599 O O . LEU A 1 208 ? 13.867 32.406 9.352 1 91.81 208 LEU A O 1
ATOM 1603 N N . LYS A 1 209 ? 14.156 30.172 9.234 1 91.88 209 LYS A N 1
ATOM 1604 C CA . LYS A 1 209 ? 14.828 30.25 7.938 1 91.88 209 LYS A CA 1
ATOM 1605 C C . LYS A 1 209 ? 13.938 30.938 6.898 1 91.88 209 LYS A C 1
ATOM 1607 O O . LYS A 1 209 ? 12.758 30.609 6.766 1 91.88 209 LYS A O 1
ATOM 1612 N N . ASN A 1 210 ? 14.461 32 6.18 1 91.31 210 ASN A N 1
ATOM 1613 C CA . ASN A 1 210 ? 13.82 32.719 5.078 1 91.31 210 ASN A CA 1
ATOM 1614 C C . ASN A 1 210 ? 12.5 33.312 5.508 1 91.31 210 ASN A C 1
ATOM 1616 O O . ASN A 1 210 ? 11.523 33.312 4.754 1 91.31 210 ASN A O 1
ATOM 1620 N N . CYS A 1 211 ? 12.414 33.75 6.82 1 90.44 211 CYS A N 1
ATOM 1621 C CA . CYS A 1 211 ? 11.328 34.594 7.312 1 90.44 211 CYS A CA 1
ATOM 1622 C C . CYS A 1 211 ? 11.734 36.062 7.324 1 90.44 211 CYS A C 1
ATOM 1624 O O . CYS A 1 211 ? 11.969 36.625 8.383 1 90.44 211 CYS A O 1
ATOM 1626 N N . GLU A 1 212 ? 11.641 36.688 6.242 1 85.88 212 GLU A N 1
ATOM 1627 C CA . GLU A 1 212 ? 12.281 38 5.988 1 85.88 212 GLU A CA 1
ATOM 1628 C C . GLU A 1 212 ? 11.516 39.125 6.66 1 85.88 212 GLU A C 1
ATOM 1630 O O . GLU A 1 212 ? 12.109 40.125 7.047 1 85.88 212 GLU A O 1
ATOM 1635 N N . LYS A 1 213 ? 10.297 39 6.867 1 88.38 213 LYS A N 1
ATOM 1636 C CA . LYS A 1 213 ? 9.492 40.094 7.352 1 88.38 213 LYS A CA 1
ATOM 1637 C C . LYS A 1 213 ? 9.312 40.031 8.867 1 88.38 213 LYS A C 1
ATOM 1639 O O . LYS A 1 213 ? 8.719 40.938 9.461 1 88.38 213 LYS A O 1
ATOM 1644 N N . LEU A 1 214 ? 9.867 38.969 9.375 1 85.31 214 LEU A N 1
ATOM 1645 C CA . LEU A 1 214 ? 9.773 38.875 10.82 1 85.31 214 LEU A CA 1
ATOM 1646 C C . LEU A 1 214 ? 10.719 39.844 11.5 1 85.31 214 LEU A C 1
ATOM 1648 O O . LEU A 1 214 ? 11.945 39.688 11.43 1 85.31 214 LEU A O 1
ATOM 1652 N N . GLU A 1 215 ? 10.211 40.938 12.133 1 76.81 215 GLU A N 1
ATOM 1653 C CA . GLU A 1 215 ? 11.039 42.031 12.609 1 76.81 215 GLU A CA 1
ATOM 1654 C C . GLU A 1 215 ? 11.281 41.938 14.109 1 76.81 215 GLU A C 1
ATOM 1656 O O . GLU A 1 215 ? 12.391 42.188 14.586 1 76.81 215 GLU A O 1
ATOM 1661 N N . ASP A 1 216 ? 10.242 41.625 14.883 1 73.31 216 ASP A N 1
ATOM 1662 C CA . ASP A 1 216 ? 10.422 41.594 16.328 1 73.31 216 ASP A CA 1
ATOM 1663 C C . ASP A 1 216 ? 11.008 40.25 16.781 1 73.31 216 ASP A C 1
ATOM 1665 O O . ASP A 1 216 ? 10.289 39.25 16.891 1 73.31 216 ASP A O 1
ATOM 1669 N N . LEU A 1 217 ? 12.367 40.312 16.859 1 81.06 217 LEU A N 1
ATOM 1670 C CA . LEU A 1 217 ? 13.039 39.094 17.281 1 81.06 217 LEU A CA 1
ATOM 1671 C C . LEU A 1 217 ? 13.562 39.219 18.719 1 81.06 217 LEU A C 1
ATOM 1673 O O . LEU A 1 217 ? 14.484 38.531 19.109 1 81.06 217 LEU A O 1
ATOM 1677 N N . LYS A 1 218 ? 12.898 40.156 19.422 1 80.44 218 LYS A N 1
ATOM 1678 C CA . LYS A 1 218 ? 13.336 40.438 20.797 1 80.44 218 LYS A CA 1
ATOM 1679 C C . LYS A 1 218 ? 13.117 39.219 21.688 1 80.44 218 LYS A C 1
ATOM 1681 O O . LYS A 1 218 ? 13.766 39.094 22.734 1 80.44 218 LYS A O 1
ATOM 1686 N N . PHE A 1 219 ? 12.281 38.438 21.219 1 82.81 219 PHE A N 1
ATOM 1687 C CA . PHE A 1 219 ? 11.992 37.281 22.031 1 82.81 219 PHE A CA 1
ATOM 1688 C C . PHE A 1 219 ? 13.211 36.344 22.109 1 82.81 219 PHE A C 1
ATOM 1690 O O . PHE A 1 219 ? 13.328 35.562 23.031 1 82.81 219 PHE A O 1
ATOM 1697 N N . LEU A 1 220 ? 14.078 36.5 21.25 1 84.69 220 LEU A N 1
ATOM 1698 C CA . LEU A 1 220 ? 15.289 35.688 21.25 1 84.69 220 LEU A CA 1
ATOM 1699 C C . LEU A 1 220 ? 16.156 36 22.453 1 84.69 220 LEU A C 1
ATOM 1701 O O . LEU A 1 220 ? 17.047 35.219 22.797 1 84.69 220 LEU A O 1
ATOM 1705 N N . ASP A 1 221 ? 15.828 37.094 23.141 1 82.06 221 ASP A N 1
ATOM 1706 C CA . ASP A 1 221 ? 16.562 37.469 24.344 1 82.06 221 ASP A CA 1
ATOM 1707 C C . ASP A 1 221 ? 16.188 36.562 25.531 1 82.06 221 ASP A C 1
ATOM 1709 O O . ASP A 1 221 ? 16.938 36.469 26.5 1 82.06 221 ASP A O 1
ATOM 1713 N N . PHE A 1 222 ? 15.086 35.969 25.406 1 79.56 222 PHE A N 1
ATOM 1714 C CA . PHE A 1 222 ? 14.531 35.25 26.547 1 79.56 222 PHE A CA 1
ATOM 1715 C C . PHE A 1 222 ? 14.555 33.75 26.297 1 79.56 222 PHE A C 1
ATOM 1717 O O . PHE A 1 222 ? 13.82 32.969 26.938 1 79.56 222 PHE A O 1
ATOM 1724 N N . CYS A 1 223 ? 15.352 33.344 25.406 1 80.69 223 CYS A N 1
ATOM 1725 C CA . CYS A 1 223 ? 15.391 31.953 25.016 1 80.69 223 CYS A CA 1
ATOM 1726 C C . CYS A 1 223 ? 16.375 31.156 25.875 1 80.69 223 CYS A C 1
ATOM 1728 O O . CYS A 1 223 ? 17.438 30.781 25.406 1 80.69 223 CYS A O 1
ATOM 1730 N N . ASN A 1 224 ? 15.891 30.734 27.094 1 81.81 224 ASN A N 1
ATOM 1731 C CA . ASN A 1 224 ? 16.797 30.125 28.062 1 81.81 224 ASN A CA 1
ATOM 1732 C C . ASN A 1 224 ? 17.016 28.641 27.75 1 81.81 224 ASN A C 1
ATOM 1734 O O . ASN A 1 224 ? 18.047 28.062 28.125 1 81.81 224 ASN A O 1
ATOM 1738 N N . PHE A 1 225 ? 16.203 28.078 27.031 1 87.94 225 PHE A N 1
ATOM 1739 C CA . PHE A 1 225 ? 16.312 26.641 26.812 1 87.94 225 PHE A CA 1
ATOM 1740 C C . PHE A 1 225 ? 16.656 26.328 25.359 1 87.94 225 PHE A C 1
ATOM 1742 O O . PHE A 1 225 ? 16.734 25.156 24.969 1 87.94 225 PHE A O 1
ATOM 1749 N N . LEU A 1 226 ? 16.781 27.312 24.562 1 91.19 226 LEU A N 1
ATOM 1750 C CA . LEU A 1 226 ? 17.062 27.141 23.141 1 91.19 226 LEU A CA 1
ATOM 1751 C C . LEU A 1 226 ? 18.391 26.438 22.922 1 91.19 226 LEU A C 1
ATOM 1753 O O . LEU A 1 226 ? 19.422 26.859 23.469 1 91.19 226 LEU A O 1
ATOM 1757 N N . LYS A 1 227 ? 18.312 25.359 22.203 1 93.06 227 LYS A N 1
ATOM 1758 C CA . LYS A 1 227 ? 19.516 24.594 21.906 1 93.06 227 LYS A CA 1
ATOM 1759 C C . LYS A 1 227 ? 19.984 24.844 20.469 1 93.06 227 LYS A C 1
ATOM 1761 O O . LYS A 1 227 ? 21.188 24.875 20.203 1 93.06 227 LYS A O 1
ATOM 1766 N N . GLU A 1 228 ? 19.031 24.938 19.656 1 94.06 228 GLU A N 1
ATOM 1767 C CA . GLU A 1 228 ? 19.344 25.109 18.234 1 94.06 228 GLU A CA 1
ATOM 1768 C C . GLU A 1 228 ? 18.438 26.141 17.578 1 94.06 228 GLU A C 1
ATOM 1770 O O . GLU A 1 228 ? 17.234 26.172 17.859 1 94.06 228 GLU A O 1
ATOM 1775 N N . VAL A 1 229 ? 19.141 26.969 16.703 1 91.31 229 VAL A N 1
ATOM 1776 C CA . VAL A 1 229 ? 18.359 27.953 15.969 1 91.31 229 VAL A CA 1
ATOM 1777 C C . VAL A 1 229 ? 18.859 28.047 14.531 1 91.31 229 VAL A C 1
ATOM 1779 O O . VAL A 1 229 ? 20.062 27.922 14.273 1 91.31 229 VAL A O 1
ATOM 1782 N N . VAL A 1 230 ? 17.922 28.125 13.594 1 91.75 230 VAL A N 1
ATOM 1783 C CA . VAL A 1 230 ? 18.203 28.406 12.188 1 91.75 230 VAL A CA 1
ATOM 1784 C C . VAL A 1 230 ? 17.641 29.766 11.812 1 91.75 230 VAL A C 1
ATOM 1786 O O . VAL A 1 230 ? 16.422 30 11.891 1 91.75 230 VAL A O 1
ATOM 1789 N N . VAL A 1 231 ? 18.562 30.688 11.344 1 89.38 231 VAL A N 1
ATOM 1790 C CA . VAL A 1 231 ? 18.094 32.062 11.133 1 89.38 231 VAL A CA 1
ATOM 1791 C C . VAL A 1 231 ? 18.578 32.562 9.773 1 89.38 231 VAL A C 1
ATOM 1793 O O . VAL A 1 231 ? 18.516 33.75 9.484 1 89.38 231 VAL A O 1
ATOM 1796 N N . ALA A 1 232 ? 19.031 31.562 8.938 1 86.88 232 ALA A N 1
ATOM 1797 C CA . ALA A 1 232 ? 19.469 31.969 7.605 1 86.88 232 ALA A CA 1
ATOM 1798 C C . ALA A 1 232 ? 18.344 32.656 6.848 1 86.88 232 ALA A C 1
ATOM 1800 O O . ALA A 1 232 ? 17.219 32.156 6.793 1 86.88 232 ALA A O 1
ATOM 1801 N N . GLY A 1 233 ? 18.578 33.844 6.297 1 85.56 233 GLY A N 1
ATOM 1802 C CA . GLY A 1 233 ? 17.578 34.562 5.516 1 85.56 233 GLY A CA 1
ATOM 1803 C C . GLY A 1 233 ? 16.562 35.281 6.375 1 85.56 233 GLY A C 1
ATOM 1804 O O . GLY A 1 233 ? 15.5 35.656 5.895 1 85.56 233 GLY A O 1
ATOM 1805 N N . SER A 1 234 ? 16.859 35.375 7.672 1 85.06 234 SER A N 1
ATOM 1806 C CA . SER A 1 234 ? 16.031 36.156 8.586 1 85.06 234 SER A CA 1
ATOM 1807 C C . SER A 1 234 ? 16.719 37.438 8.977 1 85.06 234 SER A C 1
ATOM 1809 O O . SER A 1 234 ? 17.844 37.719 8.562 1 85.06 234 SER A O 1
ATOM 1811 N N . ASN A 1 235 ? 15.992 38.312 9.734 1 83.75 235 ASN A N 1
ATOM 1812 C CA . ASN A 1 235 ? 16.516 39.594 10.117 1 83.75 235 ASN A CA 1
ATOM 1813 C C . ASN A 1 235 ? 17.25 39.562 11.445 1 83.75 235 ASN A C 1
ATOM 1815 O O . ASN A 1 235 ? 17.219 40.5 12.219 1 83.75 235 ASN A O 1
ATOM 1819 N N . VAL A 1 236 ? 17.891 38.5 11.656 1 84.62 236 VAL A N 1
ATOM 1820 C CA . VAL A 1 236 ? 18.656 38.375 12.898 1 84.62 236 VAL A CA 1
ATOM 1821 C C . VAL A 1 236 ? 20.047 38.969 12.719 1 84.62 236 VAL A C 1
ATOM 1823 O O . VAL A 1 236 ? 20.766 38.625 11.789 1 84.62 236 VAL A O 1
ATOM 1826 N N . THR A 1 237 ? 20.359 39.938 13.656 1 84.56 237 THR A N 1
ATOM 1827 C CA . THR A 1 237 ? 21.641 40.656 13.555 1 84.56 237 THR A CA 1
ATOM 1828 C C . THR A 1 237 ? 22.797 39.75 13.977 1 84.56 237 THR A C 1
ATOM 1830 O O . THR A 1 237 ? 22.594 38.75 14.672 1 84.56 237 THR A O 1
ATOM 1833 N N . GLU A 1 238 ? 23.953 40.219 13.383 1 88.06 238 GLU A N 1
ATOM 1834 C CA . GLU A 1 238 ? 25.156 39.469 13.789 1 88.06 238 GLU A CA 1
ATOM 1835 C C . GLU A 1 238 ? 25.391 39.594 15.289 1 88.06 238 GLU A C 1
ATOM 1837 O O . GLU A 1 238 ? 25.859 38.625 15.922 1 88.06 238 GLU A O 1
ATOM 1842 N N . GLU A 1 239 ? 25.094 40.625 15.844 1 88 239 GLU A N 1
ATOM 1843 C CA . GLU A 1 239 ? 25.219 40.844 17.281 1 88 239 GLU A CA 1
ATOM 1844 C C . GLU A 1 239 ? 24.344 39.844 18.047 1 88 239 GLU A C 1
ATOM 1846 O O . GLU A 1 239 ? 24.797 39.25 19.031 1 88 239 GLU A O 1
ATOM 1851 N N . LYS A 1 240 ? 23.219 39.719 17.594 1 88 240 LYS A N 1
ATOM 1852 C CA . LYS A 1 240 ? 22.297 38.781 18.25 1 88 240 LYS A CA 1
ATOM 1853 C C . LYS A 1 240 ? 22.766 37.344 18.094 1 88 240 LYS A C 1
ATOM 1855 O O . LYS A 1 240 ? 22.641 36.531 19.031 1 88 240 LYS A O 1
ATOM 1860 N N . LYS A 1 241 ? 23.281 37 16.938 1 88.75 241 LYS A N 1
ATOM 1861 C CA . LYS A 1 241 ? 23.828 35.656 16.719 1 88.75 241 LYS A CA 1
ATOM 1862 C C . LYS A 1 241 ? 24.938 35.375 17.703 1 88.75 241 LYS A C 1
ATOM 1864 O O . LYS A 1 241 ? 25.016 34.281 18.266 1 88.75 241 LYS A O 1
ATOM 1869 N N . GLN A 1 242 ? 25.75 36.375 17.875 1 89.44 242 GLN A N 1
ATOM 1870 C CA . GLN A 1 242 ? 26.859 36.219 18.812 1 89.44 242 GLN A CA 1
ATOM 1871 C C . GLN A 1 242 ? 26.359 36 20.234 1 89.44 242 GLN A C 1
ATOM 1873 O O . GLN A 1 242 ? 26.891 35.188 20.969 1 89.44 242 GLN A O 1
ATOM 1878 N N . GLU A 1 243 ? 25.359 36.719 20.562 1 88.81 243 GLU A N 1
ATOM 1879 C CA . GLU A 1 243 ? 24.766 36.562 21.875 1 88.81 243 GLU A CA 1
ATOM 1880 C C . GLU A 1 243 ? 24.234 35.156 22.094 1 88.81 243 GLU A C 1
ATOM 1882 O O . GLU A 1 243 ? 24.422 34.562 23.156 1 88.81 243 GLU A O 1
ATOM 1887 N N . LEU A 1 244 ? 23.609 34.656 21.125 1 89.5 244 LEU A N 1
ATOM 1888 C CA . LEU A 1 244 ? 23.047 33.312 21.188 1 89.5 244 LEU A CA 1
ATOM 1889 C C . LEU A 1 244 ? 24.141 32.281 21.297 1 89.5 244 LEU A C 1
ATOM 1891 O O . LEU A 1 244 ? 24.031 31.328 22.094 1 89.5 244 LEU A O 1
ATOM 1895 N N . ARG A 1 245 ? 25.172 32.469 20.531 1 90.19 245 ARG A N 1
ATOM 1896 C CA . ARG A 1 245 ? 26.312 31.547 20.641 1 90.19 245 ARG A CA 1
ATOM 1897 C C . ARG A 1 245 ? 26.891 31.562 22.047 1 90.19 245 ARG A C 1
ATOM 1899 O O . ARG A 1 245 ? 27.281 30.516 22.578 1 90.19 245 ARG A O 1
ATOM 1906 N N . GLY A 1 246 ? 26.938 32.719 22.547 1 89.62 246 GLY A N 1
ATOM 1907 C CA . GLY A 1 246 ? 27.422 32.875 23.906 1 89.62 246 GLY A CA 1
ATOM 1908 C C . GLY A 1 246 ? 26.609 32.125 24.922 1 89.62 246 GLY A C 1
ATOM 1909 O O . GLY A 1 246 ? 27.125 31.703 25.969 1 89.62 246 GLY A O 1
ATOM 1910 N N . LYS A 1 247 ? 25.391 31.984 24.656 1 88.56 247 LYS A N 1
ATOM 1911 C CA . LYS A 1 247 ? 24.5 31.266 25.547 1 88.56 247 LYS A CA 1
ATOM 1912 C C . LYS A 1 247 ? 24.547 29.766 25.281 1 88.56 247 LYS A C 1
ATOM 1914 O O . LYS A 1 247 ? 23.781 29 25.875 1 88.56 247 LYS A O 1
ATOM 1919 N N . GLY A 1 248 ? 25.344 29.391 24.281 1 90.94 248 GLY A N 1
ATOM 1920 C CA . GLY A 1 248 ? 25.5 27.969 23.969 1 90.94 248 GLY A CA 1
ATOM 1921 C C . GLY A 1 248 ? 24.516 27.484 22.922 1 90.94 248 GLY A C 1
ATOM 1922 O O . GLY A 1 248 ? 24.375 26.266 22.719 1 90.94 248 GLY A O 1
ATOM 1923 N N . VAL A 1 249 ? 23.844 28.375 22.312 1 91.69 249 VAL A N 1
ATOM 1924 C CA . VAL A 1 249 ? 22.875 28 21.297 1 91.69 249 VAL A CA 1
ATOM 1925 C C . VAL A 1 249 ? 23.609 27.672 19.984 1 91.69 249 VAL A C 1
ATOM 1927 O O . VAL A 1 249 ? 24.453 28.453 19.531 1 91.69 249 VAL A O 1
ATOM 1930 N N . ARG A 1 250 ? 23.281 26.5 19.422 1 93.56 250 ARG A N 1
ATOM 1931 C CA . ARG A 1 250 ? 23.844 26.125 18.125 1 93.56 250 ARG A CA 1
ATOM 1932 C C . ARG A 1 250 ? 23.125 26.828 16.984 1 93.56 250 ARG A C 1
ATOM 1934 O O . ARG A 1 250 ? 21.922 26.672 16.797 1 93.56 250 ARG A O 1
ATOM 1941 N N . ILE A 1 251 ? 23.891 27.656 16.328 1 91.19 251 ILE A N 1
ATOM 1942 C CA . ILE A 1 251 ? 23.344 28.328 15.148 1 91.19 251 ILE A CA 1
ATOM 1943 C C . ILE A 1 251 ? 23.656 27.531 13.891 1 91.19 251 ILE A C 1
ATOM 1945 O O . ILE A 1 251 ? 24.828 27.281 13.586 1 91.19 251 ILE A O 1
ATOM 1949 N N . VAL A 1 252 ? 22.625 27 13.25 1 86.56 252 VAL A N 1
ATOM 1950 C CA . VAL A 1 252 ? 22.797 26.188 12.055 1 86.56 252 VAL A CA 1
ATOM 1951 C C . VAL A 1 252 ? 22.719 27.062 10.812 1 86.56 252 VAL A C 1
ATOM 1953 O O . VAL A 1 252 ? 21.766 27.812 10.625 1 86.56 252 VAL A O 1
ATOM 1956 N N . ASN A 1 253 ? 23.844 27.219 10.031 1 69.69 253 ASN A N 1
ATOM 1957 C CA . ASN A 1 253 ? 23.938 28.016 8.812 1 69.69 253 ASN A CA 1
ATOM 1958 C C . ASN A 1 253 ? 23.578 27.188 7.578 1 69.69 253 ASN A C 1
ATOM 1960 O O . ASN A 1 253 ? 24.109 26.109 7.379 1 69.69 253 ASN A O 1
ATOM 1964 N N .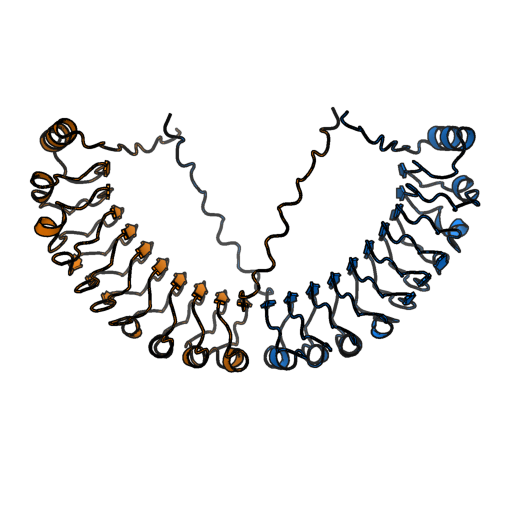 GLU A 1 254 ? 22.469 26.875 7.316 1 58.25 254 GLU A N 1
ATOM 1965 C CA . GLU A 1 254 ? 22.312 26.062 6.113 1 58.25 254 GLU A CA 1
ATOM 1966 C C . GLU A 1 254 ? 22.812 26.797 4.879 1 58.25 254 GLU A C 1
ATOM 1968 O O . GLU A 1 254 ? 22.297 27.875 4.535 1 58.25 254 GLU A O 1
ATOM 1973 N N . VAL A 1 255 ? 24.094 27 4.758 1 46.62 255 VAL A N 1
ATOM 1974 C CA . VAL A 1 255 ? 24.609 27.422 3.459 1 46.62 255 VAL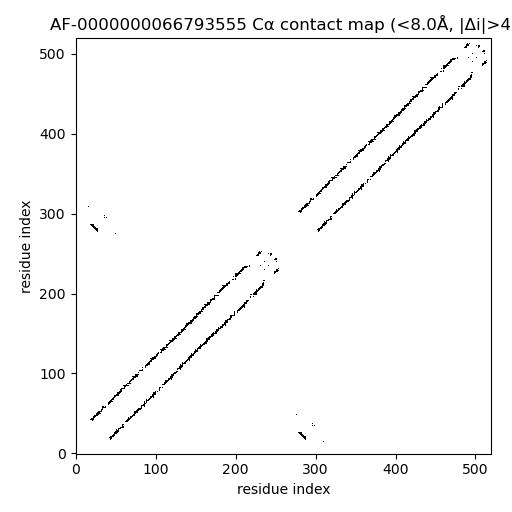 A CA 1
ATOM 1975 C C . VAL A 1 255 ? 24.047 26.516 2.359 1 46.62 255 VAL A C 1
ATOM 1977 O O . VAL A 1 255 ? 24 25.297 2.51 1 46.62 255 VAL A O 1
ATOM 1980 N N . LYS A 1 256 ? 23.281 27.109 1.511 1 42.5 256 LYS A N 1
ATOM 1981 C CA . LYS A 1 256 ? 23.141 26.484 0.198 1 42.5 256 LYS A CA 1
ATOM 1982 C C . LYS A 1 256 ? 24.484 26.047 -0.364 1 42.5 256 LYS A C 1
ATOM 1984 O O . LYS A 1 256 ? 25.375 26.875 -0.551 1 42.5 256 LYS A O 1
ATOM 1989 N N . VAL A 1 257 ? 25.031 25.047 -0.079 1 35.5 257 VAL A N 1
ATOM 1990 C CA . VAL A 1 257 ? 26.062 24.672 -1.046 1 35.5 257 VAL A CA 1
ATOM 1991 C C . VAL A 1 257 ? 25.484 24.703 -2.457 1 35.5 257 VAL A C 1
ATOM 1993 O O . VAL A 1 257 ? 24.594 23.906 -2.783 1 35.5 257 VAL A O 1
ATOM 1996 N N . ALA A 1 258 ? 25.328 25.938 -3.002 1 31.19 258 ALA A N 1
ATOM 1997 C CA . ALA A 1 258 ? 25.234 25.953 -4.461 1 31.19 258 ALA A CA 1
ATOM 1998 C C . ALA A 1 258 ? 26.297 25.062 -5.094 1 31.19 258 ALA A C 1
ATOM 2000 O O . ALA A 1 258 ? 27.484 25.234 -4.871 1 31.19 258 ALA A O 1
ATOM 2001 N N . ASP A 1 259 ? 26.141 23.875 -5.152 1 27.61 259 ASP A N 1
ATOM 2002 C CA . ASP A 1 259 ? 26.969 23.297 -6.199 1 27.61 259 ASP A CA 1
ATOM 2003 C C . ASP A 1 259 ? 26.938 24.141 -7.465 1 27.61 259 ASP A C 1
ATOM 2005 O O . ASP A 1 259 ? 25.859 24.406 -8.016 1 27.61 259 ASP A O 1
ATOM 2009 N N . GLY A 1 260 ? 27.812 25.188 -7.586 1 22.86 260 GLY A N 1
ATOM 2010 C CA . GLY A 1 260 ? 28.297 25.438 -8.93 1 22.86 260 GLY A CA 1
ATOM 2011 C C . GLY A 1 260 ? 28.547 24.156 -9.719 1 22.86 260 GLY A C 1
ATOM 2012 O O . GLY A 1 260 ? 28.859 23.125 -9.148 1 22.86 260 GLY A O 1
ATOM 2013 N N . MET B 1 1 ? 32.5 15.078 9.367 1 18.34 1 MET B N 1
ATOM 2014 C CA . MET B 1 1 ? 32.219 15.219 7.938 1 18.34 1 MET B CA 1
ATOM 2015 C C . MET B 1 1 ? 30.75 15.031 7.633 1 18.34 1 MET B C 1
ATOM 2017 O O . MET B 1 1 ? 30.156 14.016 7.988 1 18.34 1 MET B O 1
ATOM 2021 N N . VAL B 1 2 ? 29.922 16.125 7.594 1 20.08 2 VAL B N 1
ATOM 2022 C CA . VAL B 1 2 ? 28.5 16.312 7.344 1 20.08 2 VAL B CA 1
ATOM 2023 C C . VAL B 1 2 ? 28.141 15.758 5.969 1 20.08 2 VAL B C 1
ATOM 2025 O O . VAL B 1 2 ? 28.672 16.219 4.949 1 20.08 2 VAL B O 1
ATOM 2028 N N . VAL B 1 3 ? 27.969 14.484 5.941 1 22.19 3 VAL B N 1
ATOM 2029 C CA . VAL B 1 3 ? 27.641 13.898 4.648 1 22.19 3 VAL B CA 1
ATOM 2030 C C . VAL B 1 3 ? 26.5 14.695 3.998 1 22.19 3 VAL B C 1
ATOM 2032 O O . VAL B 1 3 ? 25.5 14.984 4.645 1 22.19 3 VAL B O 1
ATOM 2035 N N . PRO B 1 4 ? 26.828 15.484 3.076 1 20.88 4 PRO B N 1
ATOM 2036 C CA . PRO B 1 4 ? 25.875 16.312 2.332 1 20.88 4 PRO B CA 1
ATOM 2037 C C . PRO B 1 4 ? 24.656 15.539 1.858 1 20.88 4 PRO B C 1
ATOM 2039 O O . PRO B 1 4 ? 24.781 14.383 1.452 1 20.88 4 PRO B O 1
ATOM 2042 N N . VAL B 1 5 ? 23.641 15.734 2.572 1 21.66 5 VAL B N 1
ATOM 2043 C CA . VAL B 1 5 ? 22.297 15.227 2.303 1 21.66 5 VAL B CA 1
ATOM 2044 C C . VAL B 1 5 ? 21.984 15.336 0.811 1 21.66 5 VAL B C 1
ATOM 2046 O O . VAL B 1 5 ? 21.875 16.438 0.276 1 21.66 5 VAL B O 1
ATOM 2049 N N . MET B 1 6 ? 22.75 14.609 0.006 1 21.39 6 MET B N 1
ATOM 2050 C CA . MET B 1 6 ? 22.578 14.539 -1.442 1 21.39 6 MET B CA 1
ATOM 2051 C C . MET B 1 6 ? 21.109 14.664 -1.825 1 21.39 6 MET B C 1
ATOM 2053 O O . MET B 1 6 ? 20.219 14.383 -1.009 1 21.39 6 MET B O 1
ATOM 2057 N N . ASN B 1 7 ? 20.922 15.188 -3.018 1 20.83 7 ASN B N 1
ATOM 2058 C CA . ASN B 1 7 ? 19.812 15.555 -3.885 1 20.83 7 ASN B CA 1
ATOM 2059 C C . ASN B 1 7 ? 18.812 14.406 -4.039 1 20.83 7 ASN B C 1
ATOM 2061 O O . ASN B 1 7 ? 19.156 13.367 -4.605 1 20.83 7 ASN B O 1
ATOM 2065 N N . MET B 1 8 ? 18.266 14.008 -3.012 1 21.45 8 MET B N 1
ATOM 2066 C CA . MET B 1 8 ? 17.188 13.055 -3.234 1 21.45 8 MET B CA 1
ATOM 2067 C C . MET B 1 8 ? 16.422 13.383 -4.516 1 21.45 8 MET B C 1
ATOM 2069 O O . MET B 1 8 ? 15.711 14.391 -4.578 1 21.45 8 MET B O 1
ATOM 2073 N N . THR B 1 9 ? 17.156 13.172 -5.559 1 23 9 THR B N 1
ATOM 2074 C CA . THR B 1 9 ? 16.484 13.242 -6.852 1 23 9 THR B CA 1
ATOM 2075 C C . THR B 1 9 ? 15.039 12.766 -6.727 1 23 9 THR B C 1
ATOM 2077 O O . THR B 1 9 ? 14.773 11.711 -6.137 1 23 9 THR B O 1
ATOM 2080 N N . ARG B 1 10 ? 14.227 13.664 -6.809 1 25.86 10 ARG B N 1
ATOM 2081 C CA . ARG B 1 10 ? 12.789 13.484 -6.957 1 25.86 10 ARG B CA 1
ATOM 2082 C C . ARG B 1 10 ? 12.469 12.266 -7.809 1 25.86 10 ARG B C 1
ATOM 2084 O O . ARG B 1 10 ? 12.953 12.141 -8.938 1 25.86 10 ARG B O 1
ATOM 2091 N N . GLU B 1 11 ? 12.484 11.203 -7.301 1 24.47 11 GLU B N 1
ATOM 2092 C CA . GLU B 1 11 ? 11.953 10.164 -8.172 1 24.47 11 GLU B CA 1
ATOM 2093 C C . GLU B 1 11 ? 10.906 10.727 -9.133 1 24.47 11 GLU B C 1
ATOM 2095 O O . GLU B 1 11 ? 10.078 11.539 -8.742 1 24.47 11 GLU B O 1
ATOM 2100 N N . PRO B 1 12 ? 11.18 10.844 -10.414 1 26.64 12 PRO B N 1
ATOM 2101 C CA . PRO B 1 12 ? 10.164 11.391 -11.312 1 26.64 12 PRO B CA 1
ATOM 2102 C C . PRO B 1 12 ? 8.742 11.148 -10.812 1 26.64 12 PRO B C 1
ATOM 2104 O O . PRO B 1 12 ? 8.5 10.211 -10.055 1 26.64 12 PRO B O 1
ATOM 2107 N N . ALA B 1 13 ? 8.023 12.203 -10.711 1 27.84 13 ALA B N 1
ATOM 2108 C CA . ALA B 1 13 ? 6.57 12.078 -10.648 1 27.84 13 ALA B CA 1
ATOM 2109 C C . ALA B 1 13 ? 6.094 10.82 -11.367 1 27.84 13 ALA B C 1
ATOM 2111 O O . ALA B 1 13 ? 6.305 10.672 -12.57 1 27.84 13 ALA B O 1
ATOM 2112 N N . VAL B 1 14 ? 6.348 9.711 -10.844 1 30.81 14 VAL B N 1
ATOM 2113 C CA . VAL B 1 14 ? 5.609 8.625 -11.484 1 30.81 14 VAL B CA 1
ATOM 2114 C C . VAL B 1 14 ? 4.332 9.172 -12.117 1 30.81 14 VAL B C 1
ATOM 2116 O O . VAL B 1 14 ? 3.592 9.93 -11.484 1 30.81 14 VAL B O 1
ATOM 2119 N N . ASP B 1 15 ? 4.281 9.375 -13.367 1 32.59 15 ASP B N 1
ATOM 2120 C CA . ASP B 1 15 ? 3.027 9.586 -14.086 1 32.59 15 ASP B CA 1
ATOM 2121 C C . ASP B 1 15 ? 1.844 9.031 -13.297 1 32.59 15 ASP B C 1
ATOM 2123 O O . ASP B 1 15 ? 1.915 7.918 -12.766 1 32.59 15 ASP B O 1
ATOM 2127 N N . SER B 1 16 ? 1.184 9.742 -12.484 1 39.5 16 SER B N 1
ATOM 2128 C CA . SER B 1 16 ? -0.091 9.289 -11.938 1 39.5 16 SER B CA 1
ATOM 2129 C C . SER B 1 16 ? -0.687 8.164 -12.773 1 39.5 16 SER B C 1
ATOM 2131 O O . SER B 1 16 ? -0.948 8.336 -13.969 1 39.5 16 SER B O 1
ATOM 2133 N N . PRO B 1 17 ? -0.362 6.961 -12.742 1 39.25 17 PRO B N 1
ATOM 2134 C CA . PRO B 1 17 ? -1.043 6.008 -13.617 1 39.25 17 PRO B CA 1
ATOM 2135 C C . PRO B 1 17 ? -2.533 6.305 -13.773 1 39.25 17 PRO B C 1
ATOM 2137 O O . PRO B 1 17 ? -3.273 6.289 -12.789 1 39.25 17 PRO B O 1
ATOM 2140 N N . GLU B 1 18 ? -2.943 7.18 -14.523 1 48.41 18 GLU B N 1
ATOM 2141 C CA . GLU B 1 18 ? -4.305 7.434 -14.984 1 48.41 18 GLU B CA 1
ATOM 2142 C C . GLU B 1 18 ? -5.191 6.207 -14.789 1 48.41 18 GLU B C 1
ATOM 2144 O O . GLU B 1 18 ? -6.398 6.336 -14.578 1 48.41 18 GLU B O 1
ATOM 2149 N N . ASN B 1 19 ? -4.598 4.883 -14.812 1 58.62 19 ASN B N 1
ATOM 2150 C CA . ASN B 1 19 ? -5.469 3.715 -14.906 1 58.62 19 ASN B CA 1
ATOM 2151 C C . ASN B 1 19 ? -5.215 2.738 -13.758 1 58.62 19 ASN B C 1
ATOM 2153 O O . ASN B 1 19 ? -5.254 1.522 -13.953 1 58.62 19 ASN B O 1
ATOM 2157 N N . SER B 1 20 ? -4.82 3.25 -12.523 1 77.38 20 SER B N 1
ATOM 2158 C CA . SER B 1 20 ? -4.504 2.281 -11.484 1 77.38 20 SER B CA 1
ATOM 2159 C C . SER B 1 20 ? -5.609 2.211 -10.438 1 77.38 20 SER B C 1
ATOM 2161 O O . SER B 1 20 ? -5.375 2.49 -9.258 1 77.38 20 SER B O 1
ATOM 2163 N N . ARG B 1 21 ? -6.738 1.812 -10.891 1 91.94 21 ARG B N 1
ATOM 2164 C CA . ARG B 1 21 ? -7.797 1.571 -9.914 1 91.94 21 ARG B CA 1
ATOM 2165 C C . ARG B 1 21 ? -7.473 0.363 -9.039 1 91.94 21 ARG B C 1
ATOM 2167 O O . ARG B 1 21 ? -7.551 -0.779 -9.5 1 91.94 21 ARG B O 1
ATOM 2174 N N . LYS B 1 22 ? -7.07 0.687 -7.738 1 95.56 22 LYS B N 1
ATOM 2175 C CA . LYS B 1 22 ? -6.594 -0.356 -6.832 1 95.56 22 LYS B CA 1
ATOM 2176 C C . LYS B 1 22 ? -7.328 -0.3 -5.496 1 95.56 22 LYS B C 1
ATOM 2178 O O . LYS B 1 22 ? -7.578 0.784 -4.965 1 95.56 22 LYS B O 1
ATOM 2183 N N . ILE B 1 23 ? -7.695 -1.485 -5.039 1 93.75 23 ILE B N 1
ATOM 2184 C CA . ILE B 1 23 ? -8.195 -1.671 -3.682 1 93.75 23 ILE B CA 1
ATOM 2185 C C . ILE B 1 23 ? -7.277 -2.617 -2.914 1 93.75 23 ILE B C 1
ATOM 2187 O O . ILE B 1 23 ? -6.844 -3.641 -3.447 1 93.75 23 ILE B O 1
ATOM 2191 N N . SER B 1 24 ? -6.949 -2.225 -1.726 1 95 24 SER B N 1
ATOM 2192 C CA . SER B 1 24 ? -6.223 -3.104 -0.815 1 95 24 SER B CA 1
ATOM 2193 C C . SER B 1 24 ? -6.949 -3.242 0.518 1 95 24 SER B C 1
ATOM 2195 O O . SER B 1 24 ? -7.363 -2.244 1.111 1 95 24 SER B O 1
ATOM 2197 N N . LEU B 1 25 ? -7.203 -4.441 0.909 1 93.75 25 LEU B N 1
ATOM 2198 C CA . LEU B 1 25 ? -7.777 -4.789 2.203 1 93.75 25 LEU B CA 1
ATOM 2199 C C . LEU B 1 25 ? -6.785 -5.586 3.043 1 93.75 25 LEU B C 1
ATOM 2201 O O . LEU B 1 25 ? -6.215 -6.57 2.57 1 93.75 25 LEU B O 1
ATOM 2205 N N . ALA B 1 26 ? -6.582 -5.152 4.297 1 95.25 26 ALA B N 1
ATOM 2206 C CA . ALA B 1 26 ? -5.633 -5.863 5.145 1 95.25 26 ALA B CA 1
ATOM 2207 C C . ALA B 1 26 ? -6.145 -5.969 6.578 1 95.25 26 ALA B C 1
ATOM 2209 O O . ALA B 1 26 ? -6.652 -4.992 7.137 1 95.25 26 ALA B O 1
ATOM 2210 N N . GLY B 1 27 ? -6.09 -7.156 7.133 1 92.12 27 GLY B N 1
ATOM 2211 C CA . GLY B 1 27 ? -6.242 -7.324 8.57 1 92.12 27 GLY B CA 1
ATOM 2212 C C . GLY B 1 27 ? -7.695 -7.406 9.008 1 92.12 27 GLY B C 1
ATOM 2213 O O . GLY B 1 27 ? -8.055 -6.91 10.078 1 92.12 27 GLY B O 1
ATOM 2214 N N . TYR B 1 28 ? -8.539 -8.008 8.234 1 88.25 28 TYR B N 1
ATOM 2215 C CA . TYR B 1 28 ? -9.938 -8.148 8.609 1 88.25 28 TYR B CA 1
ATOM 2216 C C . TYR B 1 28 ? -10.281 -9.609 8.875 1 88.25 28 TYR B C 1
ATOM 2218 O O . TYR B 1 28 ? -10.617 -10.359 7.945 1 88.25 28 TYR B O 1
ATOM 2226 N N . PRO B 1 29 ? -10.227 -9.969 10.125 1 86.75 29 PRO B N 1
ATOM 2227 C CA . PRO B 1 29 ? -10.469 -11.375 10.445 1 86.75 29 PRO B CA 1
ATOM 2228 C C . PRO B 1 29 ? -11.938 -11.766 10.328 1 86.75 29 PRO B C 1
ATOM 2230 O O . PRO B 1 29 ? -12.266 -12.953 10.258 1 86.75 29 PRO B O 1
ATOM 2233 N N . GLU B 1 30 ? -12.828 -10.727 10.281 1 83.56 30 GLU B N 1
ATOM 2234 C CA . GLU B 1 30 ? -14.266 -11 10.289 1 83.56 30 GLU B CA 1
ATOM 2235 C C . GLU B 1 30 ? -14.805 -11.141 8.867 1 83.56 30 GLU B C 1
ATOM 2237 O O . GLU B 1 30 ? -15.953 -11.547 8.68 1 83.56 30 GLU B O 1
ATOM 2242 N N . VAL B 1 31 ? -13.984 -10.828 7.934 1 87.06 31 VAL B N 1
ATOM 2243 C CA . VAL B 1 31 ? -14.43 -10.875 6.543 1 87.06 31 VAL B CA 1
ATOM 2244 C C . VAL B 1 31 ? -14.406 -12.312 6.039 1 87.06 31 VAL B C 1
ATOM 2246 O O . VAL B 1 31 ? -13.344 -12.953 6.02 1 87.06 31 VAL B O 1
ATOM 2249 N N . ALA B 1 32 ? -15.57 -12.836 5.637 1 91.69 32 ALA B N 1
ATOM 2250 C CA . ALA B 1 32 ? -15.68 -14.211 5.168 1 91.69 32 ALA B CA 1
ATOM 2251 C C . ALA B 1 32 ? -15.727 -14.266 3.643 1 91.69 32 ALA B C 1
ATOM 2253 O O . ALA B 1 32 ? -15.5 -15.328 3.049 1 91.69 32 ALA B O 1
ATOM 2254 N N . GLY B 1 33 ? -16.047 -13.219 3.043 1 92.19 33 GLY B N 1
ATOM 2255 C CA . GLY B 1 33 ? -16.094 -13.023 1.604 1 92.19 33 GLY B CA 1
ATOM 2256 C C . GLY B 1 33 ? -15.773 -11.602 1.186 1 92.19 33 GLY B C 1
ATOM 2257 O O . GLY B 1 33 ? -15.523 -10.742 2.031 1 92.19 33 GLY B O 1
ATOM 2258 N N . LEU B 1 34 ? -15.758 -11.375 -0.116 1 91.94 34 LEU B N 1
ATOM 2259 C CA . LEU B 1 34 ? -15.328 -10.07 -0.619 1 91.94 34 LEU B CA 1
ATOM 2260 C C . LEU B 1 34 ? -16.484 -9.352 -1.314 1 91.94 34 LEU B C 1
ATOM 2262 O O . LEU B 1 34 ? -16.281 -8.68 -2.328 1 91.94 34 LEU B O 1
ATOM 2266 N N . PHE B 1 35 ? -17.672 -9.469 -0.774 1 86.56 35 PHE B N 1
ATOM 2267 C CA . PHE B 1 35 ? -18.844 -8.812 -1.344 1 86.56 35 PHE B CA 1
ATOM 2268 C C . PHE B 1 35 ? -18.688 -7.297 -1.295 1 86.56 35 PHE B C 1
ATOM 2270 O O . PHE B 1 35 ? -19.219 -6.586 -2.156 1 86.56 35 PHE B O 1
ATOM 2277 N N . CYS B 1 36 ? -17.891 -6.863 -0.428 1 78.62 36 CYS B N 1
ATOM 2278 C CA . CYS B 1 36 ? -17.719 -5.434 -0.195 1 78.62 36 CYS B CA 1
ATOM 2279 C C . CYS B 1 36 ? -17.016 -4.77 -1.371 1 78.62 36 CYS B C 1
ATOM 2281 O O . CYS B 1 36 ? -17.141 -3.564 -1.582 1 78.62 36 CYS B O 1
ATOM 2283 N N . VAL B 1 37 ? -16.297 -5.523 -2.123 1 84.31 37 VAL B N 1
ATOM 2284 C CA . VAL B 1 37 ? -15.516 -4.934 -3.211 1 84.31 37 VAL B CA 1
ATOM 2285 C C . VAL B 1 37 ? -16.406 -4.75 -4.438 1 84.31 37 VAL B C 1
ATOM 2287 O O . VAL B 1 37 ? -16.031 -4.059 -5.391 1 84.31 37 VAL B O 1
ATOM 2290 N N . THR B 1 38 ? -17.641 -5.207 -4.352 1 83.56 38 THR B N 1
ATOM 2291 C CA . THR B 1 38 ? -18.531 -5.184 -5.504 1 83.56 38 THR B CA 1
ATOM 2292 C C . THR B 1 38 ? -18.953 -3.756 -5.836 1 83.56 38 THR B C 1
ATOM 2294 O O . THR B 1 38 ? -19.422 -3.482 -6.941 1 83.56 38 THR B O 1
ATOM 2297 N N . VAL B 1 39 ? -18.781 -2.879 -4.961 1 77.19 39 VAL B N 1
ATOM 2298 C CA . VAL B 1 39 ? -19.141 -1.482 -5.188 1 77.19 39 VAL B CA 1
ATOM 2299 C C . VAL B 1 39 ? -18.109 -0.821 -6.098 1 77.19 39 VAL B C 1
ATOM 2301 O O . VAL B 1 39 ? -18.375 0.218 -6.703 1 77.19 39 VAL B O 1
ATOM 2304 N N . PHE B 1 40 ? -16.969 -1.454 -6.281 1 81.56 40 PHE B N 1
ATOM 2305 C CA . PHE B 1 40 ? -15.898 -0.919 -7.102 1 81.56 40 PHE B CA 1
ATOM 2306 C C . PHE B 1 40 ? -15.727 -1.738 -8.375 1 81.56 40 PHE B C 1
ATOM 2308 O O . PHE B 1 40 ? -14.68 -2.338 -8.602 1 81.56 40 PHE B O 1
ATOM 2315 N N . LYS B 1 41 ? -16.688 -1.685 -9.297 1 82.31 41 LYS B N 1
ATOM 2316 C CA . LYS B 1 41 ? -16.75 -2.535 -10.477 1 82.31 41 LYS B CA 1
ATOM 2317 C C . LYS B 1 41 ? -15.578 -2.279 -11.414 1 82.31 41 LYS B C 1
ATOM 2319 O O . LYS B 1 41 ? -15.172 -3.162 -12.172 1 82.31 41 LYS B O 1
ATOM 2324 N N . SER B 1 42 ? -15.062 -1.095 -11.32 1 87.06 42 SER B N 1
ATOM 2325 C CA . SER B 1 42 ? -14.008 -0.708 -12.25 1 87.06 42 SER B CA 1
ATOM 2326 C C . SER B 1 42 ? -12.633 -1.019 -11.68 1 87.06 42 SER B C 1
ATOM 2328 O O . SER B 1 42 ? -11.617 -0.577 -12.227 1 87.06 42 SER B O 1
ATOM 2330 N N . THR B 1 43 ? -12.547 -1.807 -10.594 1 91.31 43 THR B N 1
ATOM 2331 C CA . THR B 1 43 ? -11.273 -2.154 -9.969 1 91.31 43 THR B CA 1
ATOM 2332 C C . THR B 1 43 ? -10.391 -2.928 -10.945 1 91.31 43 THR B C 1
ATOM 2334 O O . THR B 1 43 ? -10.844 -3.879 -11.586 1 91.31 43 THR B O 1
ATOM 2337 N N . LEU B 1 44 ? -9.156 -2.492 -11.062 1 95.31 44 LEU B N 1
ATOM 2338 C CA . LEU B 1 44 ? -8.195 -3.162 -11.938 1 95.31 44 LEU B CA 1
ATOM 2339 C C . LEU B 1 44 ? -7.246 -4.035 -11.117 1 95.31 44 LEU B C 1
ATOM 2341 O O . LEU B 1 44 ? -6.754 -5.051 -11.617 1 95.31 44 LEU B O 1
ATOM 2345 N N . ASP B 1 45 ? -6.953 -3.613 -9.969 1 97 45 ASP B N 1
ATOM 2346 C CA . ASP B 1 45 ? -5.996 -4.258 -9.078 1 97 45 ASP B CA 1
ATOM 2347 C C . ASP B 1 45 ? -6.574 -4.426 -7.676 1 97 45 ASP B C 1
ATOM 2349 O O . ASP B 1 45 ? -6.906 -3.441 -7.012 1 97 45 ASP B O 1
ATOM 2353 N N . LEU B 1 46 ? -6.727 -5.668 -7.207 1 96.81 46 LEU B N 1
ATOM 2354 C CA . LEU B 1 46 ? -7.266 -5.992 -5.891 1 96.81 46 LEU B CA 1
ATOM 2355 C C . LEU B 1 46 ? -6.254 -6.773 -5.062 1 96.81 46 LEU B C 1
ATOM 2357 O O . LEU B 1 46 ? -5.723 -7.789 -5.52 1 96.81 46 LEU B O 1
ATOM 2361 N N . GLU B 1 47 ? -6.008 -6.25 -3.875 1 97.38 47 GLU B N 1
ATOM 2362 C CA . GLU B 1 47 ? -5.105 -6.914 -2.941 1 97.38 47 GLU B CA 1
ATOM 2363 C C . GLU B 1 47 ? -5.793 -7.195 -1.608 1 97.38 47 GLU B C 1
ATOM 2365 O O . GLU B 1 47 ? -6.418 -6.305 -1.026 1 97.38 47 GLU B O 1
ATOM 2370 N N . VAL B 1 48 ? -5.719 -8.438 -1.169 1 96.25 48 VAL B N 1
ATOM 2371 C CA . VAL B 1 48 ? -6.262 -8.852 0.12 1 96.25 48 VAL B CA 1
ATOM 2372 C C . VAL B 1 48 ? -5.172 -9.523 0.951 1 96.25 48 VAL B C 1
ATOM 2374 O O . VAL B 1 48 ? -4.539 -10.484 0.501 1 96.25 48 VAL B O 1
ATOM 2377 N N . ARG B 1 49 ? -4.941 -9.062 2.143 1 96.69 49 ARG B N 1
ATOM 2378 C CA . ARG B 1 49 ? -3.867 -9.609 2.961 1 96.69 49 ARG B CA 1
ATOM 2379 C C . ARG B 1 49 ? -4.312 -9.781 4.41 1 96.69 49 ARG B C 1
ATOM 2381 O O . ARG B 1 49 ? -5.062 -8.953 4.934 1 96.69 49 ARG B O 1
ATOM 2388 N N . ASP B 1 50 ? -3.965 -10.836 5.047 1 95.75 50 ASP B N 1
ATOM 2389 C CA . ASP B 1 50 ? -4.098 -11.055 6.484 1 95.75 50 ASP B CA 1
ATOM 2390 C C . ASP B 1 50 ? -5.566 -11.07 6.906 1 95.75 50 ASP B C 1
ATOM 2392 O O . ASP B 1 50 ? -5.922 -10.547 7.961 1 95.75 50 ASP B O 1
ATOM 2396 N N . CYS B 1 51 ? -6.355 -11.523 6.016 1 93 51 CYS B N 1
ATOM 2397 C CA . CYS B 1 51 ? -7.754 -11.758 6.355 1 93 51 CYS B CA 1
ATOM 2398 C C . CYS B 1 51 ? -7.992 -13.219 6.711 1 93 51 CYS B C 1
ATOM 2400 O O . CYS B 1 51 ? -8.445 -14 5.871 1 93 51 CYS B O 1
ATOM 2402 N N . CYS B 1 52 ? -7.715 -13.516 7.918 1 91 52 CYS B N 1
ATOM 2403 C CA . CYS B 1 52 ? -7.633 -14.898 8.383 1 91 52 CYS B CA 1
ATOM 2404 C C . CYS B 1 52 ? -9.008 -15.562 8.367 1 91 52 CYS B C 1
ATOM 2406 O O . CYS B 1 52 ? -9.109 -16.797 8.359 1 91 52 CYS B O 1
ATOM 2408 N N . GLY B 1 53 ? -10.07 -14.789 8.359 1 91.12 53 GLY B N 1
ATOM 2409 C CA . GLY B 1 53 ? -11.414 -15.336 8.352 1 91.12 53 GLY B CA 1
AT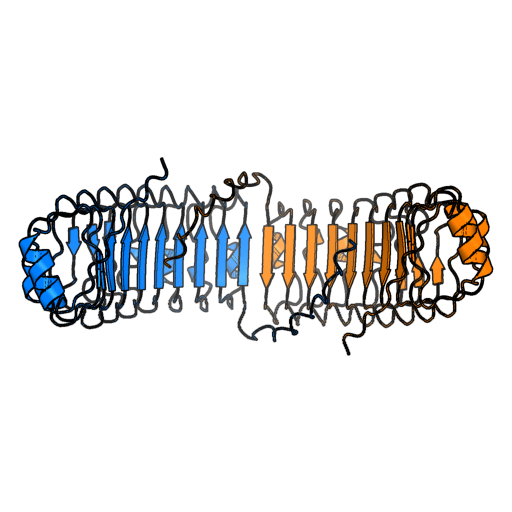OM 2410 C C . GLY B 1 53 ? -11.977 -15.516 6.953 1 91.12 53 GLY B C 1
ATOM 2411 O O . GLY B 1 53 ? -13.07 -16.047 6.781 1 91.12 53 GLY B O 1
ATOM 2412 N N . LEU B 1 54 ? -11.219 -15.078 5.984 1 94.56 54 LEU B N 1
ATOM 2413 C CA . LEU B 1 54 ? -11.68 -15.164 4.602 1 94.56 54 LEU B CA 1
ATOM 2414 C C . LEU B 1 54 ? -11.812 -16.625 4.168 1 94.56 54 LEU B C 1
ATOM 2416 O O . LEU B 1 54 ? -10.844 -17.375 4.207 1 94.56 54 LEU B O 1
ATOM 2420 N N . LEU B 1 55 ? -13.031 -17.047 3.707 1 96.31 55 LEU B N 1
ATOM 2421 C CA . LEU B 1 55 ? -13.32 -18.438 3.334 1 96.31 55 LEU B CA 1
ATOM 2422 C C . LEU B 1 55 ? -13.461 -18.562 1.822 1 96.31 55 LEU B C 1
ATOM 2424 O O . LEU B 1 55 ? -13.055 -19.578 1.244 1 96.31 55 LEU B O 1
ATOM 2428 N N . THR B 1 56 ? -14.117 -17.562 1.306 1 95.31 56 THR B N 1
ATOM 2429 C CA . THR B 1 56 ? -14.406 -17.562 -0.125 1 95.31 56 THR B CA 1
ATOM 2430 C C . THR B 1 56 ? -14.039 -16.219 -0.75 1 95.31 56 THR B C 1
ATOM 2432 O O . THR B 1 56 ? -13.719 -15.273 -0.039 1 95.31 56 THR B O 1
ATOM 2435 N N . LEU B 1 57 ? -14.016 -16.219 -2.057 1 96.12 57 LEU B N 1
ATOM 2436 C CA . LEU B 1 57 ? -13.766 -14.977 -2.795 1 96.12 57 L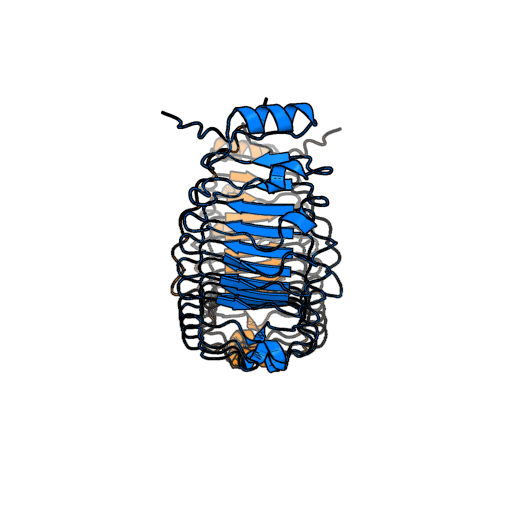EU B CA 1
ATOM 2437 C C . LEU B 1 57 ? -15.07 -14.406 -3.35 1 96.12 57 LEU B C 1
ATOM 2439 O O . LEU B 1 57 ? -15.062 -13.719 -4.371 1 96.12 57 LEU B O 1
ATOM 2443 N N . ASP B 1 58 ? -16.156 -14.766 -2.678 1 93.62 58 ASP B N 1
ATOM 2444 C CA . ASP B 1 58 ? -17.453 -14.289 -3.137 1 93.62 58 ASP B CA 1
ATOM 2445 C C . ASP B 1 58 ? -17.453 -12.773 -3.316 1 93.62 58 ASP B C 1
ATOM 2447 O O . ASP B 1 58 ? -17.031 -12.039 -2.422 1 93.62 58 ASP B O 1
ATOM 2451 N N . GLY B 1 59 ? -17.906 -12.336 -4.496 1 91.81 59 GLY B N 1
ATOM 2452 C CA . GLY B 1 59 ? -17.953 -10.914 -4.797 1 91.81 59 GLY B CA 1
ATOM 2453 C C . GLY B 1 59 ? -16.922 -10.484 -5.812 1 91.81 59 GLY B C 1
ATOM 2454 O O . GLY B 1 59 ? -17.141 -9.531 -6.57 1 91.81 59 GLY B O 1
ATOM 2455 N N . VAL B 1 60 ? -15.742 -11.148 -5.891 1 94.25 60 VAL B N 1
ATOM 2456 C CA . VAL B 1 60 ? -14.633 -10.75 -6.75 1 94.25 60 VAL B CA 1
ATOM 2457 C C . VAL B 1 60 ? -15.039 -10.883 -8.219 1 94.25 60 VAL B C 1
ATOM 2459 O O . VAL B 1 60 ? -14.641 -10.07 -9.055 1 94.25 60 VAL B O 1
ATOM 2462 N N . GLY B 1 61 ? -15.852 -11.859 -8.484 1 92.38 61 GLY B N 1
ATOM 2463 C CA . GLY B 1 61 ? -16.312 -12.102 -9.844 1 92.38 61 GLY B CA 1
ATOM 2464 C C . GLY B 1 61 ? -17.094 -10.938 -10.43 1 92.38 61 GLY B C 1
ATOM 2465 O O . GLY B 1 61 ? -17.281 -10.852 -11.641 1 92.38 61 GLY B O 1
ATOM 2466 N N . LYS B 1 62 ? -17.594 -10.055 -9.602 1 90.31 62 LYS B N 1
ATOM 2467 C CA . LYS B 1 62 ? -18.391 -8.898 -10.039 1 90.31 62 LYS B CA 1
ATOM 2468 C C . LYS B 1 62 ? -17.484 -7.734 -10.43 1 90.31 62 LYS B C 1
ATOM 2470 O O . LYS B 1 62 ? -17.938 -6.762 -11.031 1 90.31 62 LYS B O 1
ATOM 2475 N N . CYS B 1 63 ? -16.234 -7.82 -10.078 1 91.25 63 CYS B N 1
ATOM 2476 C CA . CYS B 1 63 ? -15.258 -6.848 -10.562 1 91.25 63 CYS B CA 1
ATOM 2477 C C . CYS B 1 63 ? -14.828 -7.172 -11.984 1 91.25 63 CYS B C 1
ATOM 2479 O O . CYS B 1 63 ? -13.75 -7.723 -12.203 1 91.25 63 CYS B O 1
ATOM 2481 N N . VAL B 1 64 ? -15.594 -6.766 -12.93 1 90.19 64 VAL B N 1
ATOM 2482 C CA . VAL B 1 64 ? -15.516 -7.25 -14.305 1 90.19 64 VAL B CA 1
ATOM 2483 C C . VAL B 1 64 ? -14.242 -6.738 -14.969 1 90.19 64 VAL B C 1
ATOM 2485 O O . VAL B 1 64 ? -13.766 -7.32 -15.945 1 90.19 64 VAL B O 1
ATOM 2488 N N . GLU B 1 65 ? -13.648 -5.695 -14.461 1 93 65 GLU B N 1
ATOM 2489 C CA . GLU B 1 65 ? -12.477 -5.105 -15.102 1 93 65 GLU B CA 1
ATOM 2490 C C . GLU B 1 65 ? -11.188 -5.562 -14.422 1 93 65 GLU B C 1
ATOM 2492 O O . GLU B 1 65 ? -10.094 -5.141 -14.797 1 93 65 GLU B O 1
ATOM 2497 N N . LEU B 1 66 ? -11.312 -6.445 -13.445 1 95.56 66 LEU B N 1
ATOM 2498 C CA . LEU B 1 66 ? -10.18 -6.859 -12.625 1 95.56 66 LEU B CA 1
ATOM 2499 C C . LEU B 1 66 ? -9.094 -7.5 -13.484 1 95.56 66 LEU B C 1
ATOM 2501 O O . LEU B 1 66 ? -9.359 -8.453 -14.227 1 95.56 66 LEU B O 1
ATOM 2505 N N . LYS B 1 67 ? -7.863 -6.984 -13.383 1 97.38 67 LYS B N 1
ATOM 2506 C CA . LYS B 1 67 ? -6.734 -7.492 -14.156 1 97.38 67 LYS B CA 1
ATOM 2507 C C . LYS B 1 67 ? -5.715 -8.188 -13.258 1 97.38 67 LYS B C 1
ATOM 2509 O O . LYS B 1 67 ? -5.062 -9.141 -13.672 1 97.38 67 LYS B O 1
ATOM 2514 N N . LYS B 1 68 ? -5.57 -7.629 -12.062 1 98.12 68 LYS B N 1
ATOM 2515 C CA . LYS B 1 68 ? -4.625 -8.164 -11.094 1 98.12 68 LYS B CA 1
ATOM 2516 C C . LYS B 1 68 ? -5.316 -8.484 -9.766 1 98.12 68 LYS B C 1
ATOM 2518 O O . LYS B 1 68 ? -6.051 -7.652 -9.234 1 98.12 68 LYS B O 1
ATOM 2523 N N . PHE B 1 69 ? -5.133 -9.672 -9.289 1 97.56 69 PHE B N 1
ATOM 2524 C CA . PHE B 1 69 ? -5.68 -10.086 -8.008 1 97.56 69 PHE B CA 1
ATOM 2525 C C . PHE B 1 69 ? -4.617 -10.773 -7.156 1 97.56 69 PHE B C 1
ATOM 2527 O O . PHE B 1 69 ? -3.965 -11.719 -7.617 1 97.56 69 PHE B O 1
ATOM 2534 N N . SER B 1 70 ? -4.367 -10.266 -5.938 1 98.56 70 SER B N 1
ATOM 2535 C CA . SER B 1 70 ? -3.387 -10.836 -5.016 1 98.56 70 SER B CA 1
ATOM 2536 C C . SER B 1 70 ? -4.012 -11.125 -3.656 1 98.56 70 SER B C 1
ATOM 2538 O O . SER B 1 70 ? -4.672 -10.266 -3.072 1 98.56 70 SER B O 1
ATOM 2540 N N . ILE B 1 71 ? -3.785 -12.312 -3.188 1 97.88 71 ILE B N 1
ATOM 2541 C CA . ILE B 1 71 ? -4.219 -12.742 -1.86 1 97.88 71 ILE B CA 1
ATOM 2542 C C . ILE B 1 71 ? -3.025 -13.281 -1.078 1 97.88 71 ILE B C 1
ATOM 2544 O O . ILE B 1 71 ? -2.26 -14.102 -1.592 1 97.88 71 ILE B O 1
ATOM 2548 N N . SER B 1 72 ? -2.871 -12.805 0.127 1 97.5 72 SER B N 1
ATOM 2549 C CA . SER B 1 72 ? -1.769 -13.305 0.942 1 97.5 72 SER B CA 1
ATOM 2550 C C . SER B 1 72 ? -2.193 -13.492 2.395 1 97.5 72 SER B C 1
ATOM 2552 O O . SER B 1 72 ? -2.955 -12.688 2.932 1 97.5 72 SER B O 1
ATOM 2554 N N . ASN B 1 73 ? -1.788 -14.578 3.016 1 96.62 73 ASN B N 1
ATOM 2555 C CA . ASN B 1 73 ? -1.965 -14.891 4.43 1 96.62 73 ASN B CA 1
ATOM 2556 C C . ASN B 1 73 ? -3.441 -14.93 4.816 1 96.62 73 ASN B C 1
ATOM 2558 O O . ASN B 1 73 ? -3.842 -14.336 5.816 1 96.62 73 ASN B O 1
ATOM 2562 N N . CYS B 1 74 ? -4.203 -15.461 3.928 1 95.69 74 CYS B N 1
ATOM 2563 C CA . CYS B 1 74 ? -5.59 -15.812 4.199 1 95.69 74 CYS B CA 1
ATOM 2564 C C . CYS B 1 74 ? -5.738 -17.312 4.402 1 95.69 74 CYS B C 1
ATOM 2566 O O . CYS B 1 74 ? -6.203 -18.031 3.508 1 95.69 74 CYS B O 1
ATOM 2568 N N . GLY B 1 75 ? -5.336 -17.672 5.598 1 95.56 75 GLY B N 1
ATOM 2569 C CA . GLY B 1 75 ? -5.055 -19.062 5.906 1 95.56 75 GLY B CA 1
ATOM 2570 C C . GLY B 1 75 ? -6.289 -19.938 5.871 1 95.56 75 GLY B C 1
ATOM 2571 O O . GLY B 1 75 ? -6.184 -21.172 5.785 1 95.56 75 GLY B O 1
ATOM 2572 N N . MET B 1 76 ? -7.547 -19.438 5.859 1 95.81 76 MET B N 1
ATOM 2573 C CA . MET B 1 76 ? -8.766 -20.234 5.926 1 95.81 76 MET B CA 1
ATOM 2574 C C . MET B 1 76 ? -9.453 -20.297 4.566 1 95.81 76 MET B C 1
ATOM 2576 O O . MET B 1 76 ? -10.5 -20.938 4.422 1 95.81 76 MET B O 1
ATOM 2580 N N . LEU B 1 77 ? -8.891 -19.609 3.611 1 96.75 77 LEU B N 1
ATOM 2581 C CA . LEU B 1 77 ? -9.469 -19.594 2.271 1 96.75 77 LEU B CA 1
ATOM 2582 C C . LEU B 1 77 ? -9.57 -21 1.713 1 96.75 77 LEU B C 1
ATOM 2584 O O . LEU B 1 77 ? -8.57 -21.734 1.654 1 96.75 77 LEU B O 1
ATOM 2588 N N . THR B 1 78 ? -10.758 -21.422 1.263 1 95.44 78 THR B N 1
ATOM 2589 C CA . THR B 1 78 ? -10.953 -22.797 0.798 1 95.44 78 THR B CA 1
ATOM 2590 C C . THR B 1 78 ? -11.508 -22.812 -0.622 1 95.44 78 THR B C 1
ATOM 2592 O O . THR B 1 78 ? -11.406 -23.828 -1.323 1 95.44 78 THR B O 1
ATOM 2595 N N . ASN B 1 79 ? -12.164 -21.766 -0.96 1 93.62 79 ASN B N 1
ATOM 2596 C CA . ASN B 1 79 ? -12.875 -21.734 -2.232 1 93.62 79 ASN B CA 1
ATOM 2597 C C . ASN B 1 79 ? -12.547 -20.469 -3.029 1 93.62 79 ASN B C 1
ATOM 2599 O O . ASN B 1 79 ? -12.703 -19.359 -2.529 1 93.62 79 ASN B O 1
ATOM 2603 N N . ILE B 1 80 ? -12.117 -20.688 -4.301 1 95.81 80 ILE B N 1
ATOM 2604 C CA . ILE B 1 80 ? -11.773 -19.547 -5.145 1 95.81 80 ILE B CA 1
ATOM 2605 C C . ILE B 1 80 ? -12.602 -19.594 -6.426 1 95.81 80 ILE B C 1
ATOM 2607 O O . ILE B 1 80 ? -12.148 -19.141 -7.484 1 95.81 80 ILE B O 1
ATOM 2611 N N . SER B 1 81 ? -13.805 -20.125 -6.406 1 94.44 81 SER B N 1
ATOM 2612 C CA . SER B 1 81 ? -14.648 -20.375 -7.57 1 94.44 81 SER B CA 1
ATOM 2613 C C . SER B 1 81 ? -14.984 -19.078 -8.297 1 94.44 81 SER B C 1
ATOM 2615 O O . SER B 1 81 ? -15.133 -19.062 -9.516 1 94.44 81 SER B O 1
ATOM 2617 N N . ASP B 1 82 ? -15.023 -17.969 -7.625 1 93.94 82 ASP B N 1
ATOM 2618 C CA . ASP B 1 82 ? -15.406 -16.688 -8.211 1 93.94 82 ASP B CA 1
ATOM 2619 C C . ASP B 1 82 ? -14.398 -16.25 -9.266 1 93.94 82 ASP B C 1
ATOM 2621 O O . ASP B 1 82 ? -14.703 -15.398 -10.109 1 93.94 82 ASP B O 1
ATOM 2625 N N . LEU B 1 83 ? -13.219 -16.828 -9.242 1 94.5 83 LEU B N 1
ATOM 2626 C CA . LEU B 1 83 ? -12.18 -16.438 -10.188 1 94.5 83 LEU B CA 1
ATOM 2627 C C . LEU B 1 83 ? -12.562 -16.844 -11.609 1 94.5 83 LEU B C 1
ATOM 2629 O O . LEU B 1 83 ? -12.047 -16.297 -12.578 1 94.5 83 LEU B O 1
ATOM 2633 N N . LYS B 1 84 ? -13.422 -17.828 -11.711 1 92.25 84 LYS B N 1
ATOM 2634 C CA . LYS B 1 84 ? -13.883 -18.266 -13.023 1 92.25 84 LYS B CA 1
ATOM 2635 C C . LYS B 1 84 ? -14.609 -17.141 -13.75 1 92.25 84 LYS B C 1
ATOM 2637 O O . LYS B 1 84 ? -14.625 -17.094 -14.977 1 92.25 84 LYS B O 1
ATOM 2642 N N . ASP B 1 85 ? -15.211 -16.234 -12.969 1 91.81 85 ASP B N 1
ATOM 2643 C CA . ASP B 1 85 ? -16.016 -15.141 -13.523 1 91.81 85 ASP B CA 1
ATOM 2644 C C . ASP B 1 85 ? -15.156 -13.906 -13.781 1 91.81 85 ASP B C 1
ATOM 2646 O O . ASP B 1 85 ? -15.641 -12.922 -14.344 1 91.81 85 ASP B O 1
ATOM 2650 N N . CYS B 1 86 ? -13.906 -13.945 -13.383 1 93.88 86 CYS B N 1
ATOM 2651 C CA . CYS B 1 86 ? -12.992 -12.836 -13.656 1 93.88 86 CYS B CA 1
ATOM 2652 C C . CYS B 1 86 ? -12.383 -12.961 -15.039 1 93.88 86 CYS B C 1
ATOM 2654 O O . CYS B 1 86 ? -11.211 -13.32 -15.18 1 93.88 86 CYS B O 1
ATOM 2656 N N . VAL B 1 87 ? -13.133 -12.539 -16.031 1 93.62 87 VAL B N 1
ATOM 2657 C CA . VAL B 1 87 ? -12.836 -12.859 -17.422 1 93.62 87 VAL B CA 1
ATOM 2658 C C . VAL B 1 87 ? -11.703 -11.969 -17.922 1 93.62 87 VAL B C 1
ATOM 2660 O O . VAL B 1 87 ? -11.125 -12.227 -18.984 1 93.62 87 VAL B O 1
ATOM 2663 N N . ASN B 1 88 ? -11.305 -10.961 -17.219 1 95.56 88 ASN B N 1
ATOM 2664 C CA . ASN B 1 88 ? -10.234 -10.062 -17.641 1 95.56 88 ASN B CA 1
ATOM 2665 C C . ASN B 1 88 ? -8.992 -10.211 -16.766 1 95.56 88 ASN B C 1
ATOM 2667 O O . ASN B 1 88 ? -8.023 -9.469 -16.922 1 95.56 88 ASN B O 1
ATOM 2671 N N . LEU B 1 89 ? -9.031 -11.156 -15.859 1 97.06 89 LEU B N 1
ATOM 2672 C CA . LEU B 1 89 ? -7.922 -11.344 -14.93 1 97.06 89 LEU B CA 1
ATOM 2673 C C . LEU B 1 89 ? -6.664 -11.789 -15.664 1 97.06 89 LEU B C 1
ATOM 2675 O O . LEU B 1 89 ? -6.68 -12.789 -16.375 1 97.06 89 LEU B O 1
ATOM 2679 N N . GLU B 1 90 ? -5.543 -11.086 -15.5 1 98.12 90 GLU B N 1
ATOM 2680 C CA . GLU B 1 90 ? -4.297 -11.367 -16.188 1 98.12 90 GLU B CA 1
ATOM 2681 C C . GLU B 1 90 ? -3.234 -11.898 -15.234 1 98.12 90 GLU B C 1
ATOM 2683 O O . GLU B 1 90 ? -2.404 -12.727 -15.609 1 98.12 90 GLU B O 1
ATOM 2688 N N . MET B 1 91 ? -3.266 -11.375 -14.008 1 98.69 91 MET B N 1
ATOM 2689 C CA . MET B 1 91 ? -2.25 -11.75 -13.031 1 98.69 91 MET B CA 1
ATOM 2690 C C . MET B 1 91 ? -2.896 -12.219 -11.727 1 98.69 91 MET B C 1
ATOM 2692 O O . MET B 1 91 ? -3.748 -11.523 -11.172 1 98.69 91 MET B O 1
ATOM 2696 N N . LEU B 1 92 ? -2.488 -13.406 -11.297 1 98.5 92 LEU B N 1
ATOM 2697 C CA . LEU B 1 92 ? -2.99 -13.977 -10.055 1 98.5 92 LEU B CA 1
ATOM 2698 C C . LEU B 1 92 ? -1.838 -14.352 -9.125 1 98.5 92 LEU B C 1
ATOM 2700 O O . LEU B 1 92 ? -0.892 -15.023 -9.539 1 98.5 92 LEU B O 1
ATOM 2704 N N . THR B 1 93 ? -1.89 -13.883 -7.891 1 98.62 93 THR B N 1
ATOM 2705 C CA . THR B 1 93 ? -0.943 -14.273 -6.852 1 98.62 93 THR B CA 1
ATOM 2706 C C . THR B 1 93 ? -1.673 -14.859 -5.648 1 98.62 93 THR B C 1
ATOM 2708 O O . THR B 1 93 ? -2.57 -14.227 -5.09 1 98.62 93 THR B O 1
ATOM 2711 N N . LEU B 1 94 ? -1.381 -16.047 -5.305 1 98.12 94 LEU B N 1
ATOM 2712 C CA . LEU B 1 94 ? -1.855 -16.734 -4.105 1 98.12 94 LEU B CA 1
ATOM 2713 C C . LEU B 1 94 ? -0.691 -17.078 -3.184 1 98.12 94 LEU B C 1
ATOM 2715 O O . LEU B 1 94 ? 0.182 -17.875 -3.555 1 98.12 94 LEU B O 1
ATOM 2719 N N . SER B 1 95 ? -0.638 -16.5 -2.004 1 98.25 95 SER B N 1
ATOM 2720 C CA . SER B 1 95 ? 0.444 -16.781 -1.068 1 98.25 95 SER B CA 1
ATOM 2721 C C . SER B 1 95 ? -0.091 -17.016 0.342 1 98.25 95 SER B C 1
ATOM 2723 O O . SER B 1 95 ? -0.917 -16.234 0.83 1 98.25 95 SER B O 1
ATOM 2725 N N . GLY B 1 96 ? 0.339 -18.031 0.982 1 97.38 96 GLY B N 1
ATOM 2726 C CA . GLY B 1 96 ? -0.019 -18.266 2.369 1 97.38 96 GLY B CA 1
ATOM 2727 C C . GLY B 1 96 ? -1.474 -18.656 2.553 1 97.38 96 GLY B C 1
ATOM 2728 O O . GLY B 1 96 ? -2.094 -18.297 3.559 1 97.38 96 GLY B O 1
ATOM 2729 N N . CYS B 1 97 ? -2.115 -19.172 1.529 1 96.88 97 CYS B N 1
ATOM 2730 C CA . CYS B 1 97 ? -3.459 -19.734 1.622 1 96.88 97 CYS B CA 1
ATOM 2731 C C . CYS B 1 97 ? -3.412 -21.203 2.047 1 96.88 97 CYS B C 1
ATOM 2733 O O . CYS B 1 97 ? -3.576 -22.094 1.217 1 96.88 97 CYS B O 1
ATOM 2735 N N . LYS B 1 98 ? -3.279 -21.406 3.281 1 95.81 98 LYS B N 1
ATOM 2736 C CA . LYS B 1 98 ? -2.838 -22.672 3.863 1 95.81 98 LYS B CA 1
ATOM 2737 C C . LYS B 1 98 ? -3.896 -23.766 3.689 1 95.81 98 LYS B C 1
ATOM 2739 O O . LYS B 1 98 ? -3.568 -24.953 3.602 1 95.81 98 LYS B O 1
ATOM 2744 N N . THR B 1 99 ? -5.18 -23.422 3.635 1 96.06 99 THR B N 1
ATOM 2745 C CA . THR B 1 99 ? -6.25 -24.406 3.6 1 96.06 99 THR B CA 1
ATOM 2746 C C . THR B 1 99 ? -6.742 -24.625 2.172 1 96.06 99 THR B C 1
ATOM 2748 O O . THR B 1 99 ? -7.594 -25.484 1.925 1 96.06 99 THR B O 1
ATOM 2751 N N . LEU B 1 100 ? -6.238 -23.875 1.289 1 95.75 100 LEU B N 1
ATOM 2752 C CA . LEU B 1 100 ? -6.652 -24 -0.104 1 95.75 100 LEU B CA 1
ATOM 2753 C C . LEU B 1 100 ? -6.16 -25.312 -0.702 1 95.75 100 LEU B C 1
ATOM 2755 O O . LEU B 1 100 ? -4.957 -25.578 -0.707 1 95.75 100 LEU B O 1
ATOM 2759 N N . ARG B 1 101 ? -7.035 -26.125 -1.244 1 92.56 101 ARG B N 1
ATOM 2760 C CA . ARG B 1 101 ? -6.68 -27.453 -1.729 1 92.56 101 ARG B CA 1
ATOM 2761 C C . ARG B 1 101 ? -6.832 -27.547 -3.244 1 92.56 101 ARG B C 1
ATOM 2763 O O . ARG B 1 101 ? -6.055 -28.234 -3.914 1 92.56 101 ARG B O 1
ATOM 2770 N N . ASN B 1 102 ? -7.855 -26.828 -3.666 1 85.88 102 ASN B N 1
ATOM 2771 C CA . ASN B 1 102 ? -8.258 -27 -5.059 1 85.88 102 ASN B CA 1
ATOM 2772 C C . ASN B 1 102 ? -8.219 -25.688 -5.824 1 85.88 102 ASN B C 1
ATOM 2774 O O . ASN B 1 102 ? -8.75 -24.672 -5.359 1 85.88 102 ASN B O 1
ATOM 2778 N N . LEU B 1 103 ? -7.562 -25.703 -7 1 92.81 103 LEU B N 1
ATOM 2779 C CA . LEU B 1 103 ? -7.52 -24.516 -7.844 1 92.81 103 LEU B CA 1
ATOM 2780 C C . LEU B 1 103 ? -8.156 -24.781 -9.203 1 92.81 103 LEU B C 1
ATOM 2782 O O . LEU B 1 103 ? -7.754 -24.203 -10.211 1 92.81 103 LEU B O 1
ATOM 2786 N N . THR B 1 104 ? -9.141 -25.703 -9.219 1 92 104 THR B N 1
ATOM 2787 C CA . THR B 1 104 ? -9.828 -26.141 -10.43 1 92 104 THR B CA 1
ATOM 2788 C C . THR B 1 104 ? -10.43 -24.969 -11.18 1 92 104 THR B C 1
ATOM 2790 O O . THR B 1 104 ? -10.492 -24.969 -12.406 1 92 104 THR B O 1
ATOM 2793 N N . PRO B 1 105 ? -10.844 -23.922 -10.461 1 91 105 PRO B N 1
ATOM 2794 C CA . PRO B 1 105 ? -11.43 -22.781 -11.172 1 91 105 PRO B CA 1
ATOM 2795 C C . PRO B 1 105 ? -10.438 -22.125 -12.125 1 91 105 PRO B C 1
ATOM 2797 O O . PRO B 1 105 ? -10.844 -21.344 -13 1 91 105 PRO B O 1
ATOM 2800 N N . LEU B 1 106 ? -9.211 -22.406 -12.031 1 93.88 106 LEU B N 1
ATOM 2801 C CA . LEU B 1 106 ? -8.195 -21.812 -12.898 1 93.88 106 LEU B CA 1
ATOM 2802 C C . LEU B 1 106 ? -8.078 -22.594 -14.203 1 93.88 106 LEU B C 1
ATOM 2804 O O . LEU B 1 106 ? -7.48 -22.109 -15.164 1 93.88 106 LEU B O 1
ATOM 2808 N N . LYS B 1 107 ? -8.586 -23.812 -14.203 1 94.75 107 LYS B N 1
ATOM 2809 C CA . LYS B 1 107 ? -8.539 -24.656 -15.398 1 94.75 107 LYS B CA 1
ATOM 2810 C C . LYS B 1 107 ? -9.234 -23.953 -16.578 1 94.75 107 LYS B C 1
ATOM 2812 O O . LYS B 1 107 ? -10.352 -23.469 -16.438 1 94.75 107 LYS B O 1
ATOM 2817 N N . GLY B 1 108 ? -8.5 -23.875 -17.641 1 93.94 108 GLY B N 1
ATOM 2818 C CA . GLY B 1 108 ? -9.086 -23.328 -18.859 1 93.94 108 GLY B CA 1
ATOM 2819 C C . GLY B 1 108 ? -9.234 -21.812 -18.828 1 93.94 108 GLY B C 1
ATOM 2820 O O . GLY B 1 108 ? -9.852 -21.219 -19.719 1 93.94 108 GLY B O 1
ATOM 2821 N N . HIS B 1 109 ? -8.727 -21.156 -17.781 1 94.5 109 HIS B N 1
ATOM 2822 C CA . HIS B 1 109 ? -8.828 -19.703 -17.703 1 94.5 109 HIS B CA 1
ATOM 2823 C C . HIS B 1 109 ? -8.117 -19.047 -18.891 1 94.5 109 HIS B C 1
ATOM 2825 O O . HIS B 1 109 ? -6.914 -19.234 -19.078 1 94.5 109 HIS B O 1
ATOM 2831 N N . ARG B 1 110 ? -8.727 -18.188 -19.641 1 93.94 110 ARG B N 1
ATOM 2832 C CA . ARG B 1 110 ? -8.258 -17.812 -20.969 1 93.94 110 ARG B CA 1
ATOM 2833 C C . ARG B 1 110 ? -7.445 -16.516 -20.906 1 93.94 110 ARG B C 1
ATOM 2835 O O . ARG B 1 110 ? -6.73 -16.188 -21.859 1 93.94 110 ARG B O 1
ATOM 2842 N N . THR B 1 111 ? -7.594 -15.828 -19.797 1 96.44 111 THR B N 1
ATOM 2843 C CA . THR B 1 111 ? -6.984 -14.508 -19.828 1 96.44 111 THR B CA 1
ATOM 2844 C C . THR B 1 111 ? -5.777 -14.438 -18.906 1 96.44 111 THR B C 1
ATOM 2846 O O . THR B 1 111 ? -4.945 -13.531 -19.016 1 96.44 111 THR B O 1
ATOM 2849 N N . LEU B 1 112 ? -5.562 -15.359 -18.016 1 97.56 112 LEU B N 1
ATOM 2850 C CA . LEU B 1 112 ? -4.43 -15.352 -17.094 1 97.56 112 LEU B CA 1
ATOM 2851 C C . LEU B 1 112 ? -3.113 -15.445 -17.859 1 97.56 112 LEU B C 1
ATOM 2853 O O . LEU B 1 112 ? -2.932 -16.344 -18.688 1 97.56 112 LEU B O 1
ATOM 2857 N N . SER B 1 113 ? -2.246 -14.531 -17.609 1 98.38 113 SER B N 1
ATOM 2858 C CA . SER B 1 113 ? -0.929 -14.531 -18.234 1 98.38 113 SER B CA 1
ATOM 2859 C C . SER B 1 113 ? 0.161 -14.906 -17.234 1 98.38 113 SER B C 1
ATOM 2861 O O . SER B 1 113 ? 1.201 -15.445 -17.625 1 98.38 113 SER B O 1
ATOM 2863 N N . CYS B 1 114 ? -0.055 -14.602 -15.984 1 98.75 114 CYS B N 1
ATOM 2864 C CA . CYS B 1 114 ? 0.922 -14.891 -14.938 1 98.75 114 CYS B CA 1
ATOM 2865 C C . CYS B 1 114 ? 0.24 -15.43 -13.68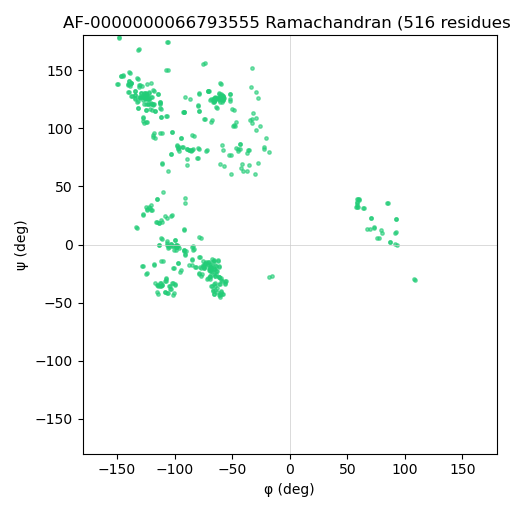8 1 98.75 114 CYS B C 1
ATOM 2867 O O . CYS B 1 114 ? -0.729 -14.844 -13.203 1 98.75 114 CYS B O 1
ATOM 2869 N N . ILE B 1 115 ? 0.717 -16.562 -13.219 1 98.56 115 ILE B N 1
ATOM 2870 C CA . ILE B 1 115 ? 0.246 -17.156 -11.969 1 98.56 115 ILE B CA 1
ATOM 2871 C C . ILE B 1 115 ? 1.424 -17.359 -11.023 1 98.56 115 ILE B C 1
ATOM 2873 O O . ILE B 1 115 ? 2.451 -17.922 -11.414 1 98.56 115 ILE B O 1
ATOM 2877 N N . THR B 1 116 ? 1.332 -16.828 -9.82 1 98.62 116 THR B N 1
ATOM 2878 C CA . THR B 1 116 ? 2.293 -17.078 -8.758 1 98.62 116 THR B CA 1
ATOM 2879 C C . THR B 1 116 ? 1.604 -17.703 -7.543 1 98.62 116 THR B C 1
ATOM 2881 O O . THR B 1 116 ? 0.651 -17.125 -7.004 1 98.62 116 THR B O 1
ATOM 2884 N N . ILE B 1 117 ? 2.016 -18.859 -7.121 1 98.44 117 ILE B N 1
ATOM 2885 C CA . ILE B 1 117 ? 1.487 -19.562 -5.961 1 98.44 117 ILE B CA 1
ATOM 2886 C C . ILE B 1 117 ? 2.625 -19.906 -4.996 1 98.44 117 ILE B C 1
ATOM 2888 O O . ILE B 1 117 ? 3.645 -20.469 -5.406 1 98.44 117 ILE B O 1
ATOM 2892 N N . SER B 1 118 ? 2.486 -19.531 -3.766 1 98.31 118 SER B N 1
ATOM 2893 C CA . SER B 1 118 ? 3.527 -19.859 -2.795 1 98.31 118 SER B CA 1
ATOM 2894 C C . SER B 1 118 ? 2.932 -20.156 -1.423 1 98.31 118 SER B C 1
ATOM 2896 O O . SER B 1 118 ? 1.881 -19.609 -1.065 1 98.31 118 SER B O 1
ATOM 2898 N N . HIS B 1 119 ? 3.514 -21.047 -0.712 1 97.69 119 HIS B N 1
ATOM 2899 C CA . HIS B 1 119 ? 3.182 -21.359 0.673 1 97.69 119 HIS B CA 1
ATOM 2900 C C . HIS B 1 119 ? 1.725 -21.781 0.808 1 97.69 119 HIS B C 1
ATOM 2902 O O . HIS B 1 119 ? 1.04 -21.375 1.753 1 97.69 119 HIS B O 1
ATOM 2908 N N . CYS B 1 120 ? 1.192 -22.406 -0.176 1 97.06 120 CYS B N 1
ATOM 2909 C CA . CYS B 1 120 ? -0.111 -23.047 -0.102 1 97.06 120 CYS B CA 1
ATOM 2910 C C . CYS B 1 120 ? 0.036 -24.531 0.263 1 97.06 120 CYS B C 1
ATOM 2912 O O . CYS B 1 120 ? 0.078 -25.391 -0.618 1 97.06 120 CYS B O 1
ATOM 2914 N N . GLU B 1 121 ? -0.012 -24.781 1.489 1 95.12 121 GLU B N 1
ATOM 2915 C CA . GLU B 1 121 ? 0.504 -26 2.096 1 95.12 121 GLU B CA 1
ATOM 2916 C C . GLU B 1 121 ? -0.375 -27.203 1.754 1 95.12 121 GLU B C 1
ATOM 2918 O O . GLU B 1 121 ? 0.116 -28.328 1.638 1 95.12 121 GLU B O 1
ATOM 2923 N N . ARG B 1 122 ? -1.625 -27.062 1.54 1 95.69 122 ARG B N 1
ATOM 2924 C CA . ARG B 1 122 ? -2.531 -28.188 1.399 1 95.69 122 ARG B CA 1
ATOM 2925 C C . ARG B 1 122 ? -2.922 -28.406 -0.059 1 95.69 122 ARG B C 1
ATOM 2927 O O . ARG B 1 122 ? -3.701 -29.312 -0.373 1 95.69 122 ARG B O 1
ATOM 2934 N N . MET B 1 123 ? -2.42 -27.547 -0.875 1 94.5 123 MET B N 1
ATOM 2935 C CA . MET B 1 123 ? -2.686 -27.719 -2.301 1 94.5 123 MET B CA 1
ATOM 2936 C C . MET B 1 123 ? -2.025 -28.984 -2.828 1 94.5 123 MET B C 1
ATOM 2938 O O . MET B 1 123 ? -0.805 -29.141 -2.746 1 94.5 123 MET B O 1
ATOM 2942 N N . MET B 1 124 ? -2.795 -29.969 -3.471 1 93.81 124 MET B N 1
ATOM 2943 C CA . MET B 1 124 ? -2.26 -31.266 -3.861 1 93.81 124 MET B CA 1
ATOM 2944 C C . MET B 1 124 ? -2.031 -31.328 -5.367 1 93.81 124 MET B C 1
ATOM 2946 O O . MET B 1 124 ? -1.139 -32.031 -5.836 1 93.81 124 MET B O 1
ATOM 2950 N N . GLU B 1 125 ? -2.887 -30.703 -6.012 1 94.44 125 GLU B N 1
ATOM 2951 C CA . GLU B 1 125 ? -2.793 -30.719 -7.469 1 94.44 125 GLU B CA 1
ATOM 2952 C C . GLU B 1 125 ? -3.104 -29.344 -8.062 1 94.44 125 GLU B C 1
ATOM 2954 O O . GLU B 1 125 ? -3.811 -28.547 -7.449 1 94.44 125 GLU B O 1
ATOM 2959 N N . LEU B 1 126 ? -2.504 -29 -9.148 1 96.56 126 LEU B N 1
ATOM 2960 C CA . LEU B 1 126 ? -2.77 -27.797 -9.938 1 96.56 126 LEU B CA 1
ATOM 2961 C C . LEU B 1 126 ? -3.018 -28.156 -11.398 1 96.56 126 LEU B C 1
ATOM 2963 O O . LEU B 1 126 ? -2.131 -28.688 -12.07 1 96.56 126 LEU B O 1
ATOM 2967 N N . ASP B 1 127 ? -4.199 -28.016 -11.805 1 96.06 127 ASP B N 1
ATOM 2968 C CA . ASP B 1 127 ? -4.574 -28.281 -13.188 1 96.06 127 ASP B CA 1
ATOM 2969 C C . ASP B 1 127 ? -4.852 -26.969 -13.938 1 96.06 127 ASP B C 1
ATOM 2971 O O . ASP B 1 127 ? -5.852 -26.297 -13.672 1 96.06 127 ASP B O 1
ATOM 2975 N N . LEU B 1 128 ? -4.004 -26.594 -14.883 1 96.5 128 LEU B N 1
ATOM 2976 C CA . LEU B 1 128 ? -4.125 -25.375 -15.656 1 96.5 128 LEU B CA 1
ATOM 2977 C C . LEU B 1 128 ? -4.398 -25.688 -17.125 1 96.5 128 LEU B C 1
ATOM 2979 O O . LEU B 1 128 ? -4.145 -24.844 -18 1 96.5 128 LEU B O 1
ATOM 2983 N N . GLU B 1 129 ? -4.855 -26.938 -17.375 1 94.81 129 GLU B N 1
ATOM 2984 C CA . GLU B 1 129 ? -5.094 -27.375 -18.75 1 94.81 129 GLU B CA 1
ATOM 2985 C C . GLU B 1 129 ? -5.977 -26.375 -19.5 1 94.81 129 GLU B C 1
ATOM 2987 O O . GLU B 1 129 ? -7.047 -26 -19.016 1 94.81 129 GLU B O 1
ATOM 2992 N N . GLY B 1 130 ? -5.516 -25.922 -20.578 1 93.38 130 GLY B N 1
ATOM 2993 C CA . GLY B 1 130 ? -6.336 -25.078 -21.438 1 93.38 130 GLY B CA 1
ATOM 2994 C C . GLY B 1 130 ? -6.18 -23.594 -21.141 1 93.38 130 GLY B C 1
ATOM 2995 O O . GLY B 1 130 ? -6.844 -22.75 -21.766 1 93.38 130 GLY B O 1
ATOM 2996 N N . ALA B 1 131 ? -5.352 -23.188 -20.172 1 95.19 131 ALA B N 1
ATOM 2997 C CA . ALA B 1 131 ? -5.039 -21.781 -19.953 1 95.19 131 ALA B CA 1
ATOM 2998 C C . ALA B 1 131 ? -4.113 -21.234 -21.047 1 95.19 131 ALA B C 1
ATOM 3000 O O . ALA B 1 131 ? -2.912 -21.078 -20.828 1 95.19 131 ALA B O 1
ATOM 3001 N N . THR B 1 132 ? -4.648 -20.891 -22.172 1 95 132 THR B N 1
ATOM 3002 C CA . THR B 1 132 ? -3.92 -20.703 -23.422 1 95 132 THR B CA 1
ATOM 3003 C C . THR B 1 132 ? -3.121 -19.406 -23.406 1 95 132 THR B C 1
ATOM 3005 O O . THR B 1 132 ? -2.184 -19.234 -24.188 1 95 132 THR B O 1
ATOM 3008 N N . ASN B 1 133 ? -3.439 -18.5 -22.531 1 96.88 133 ASN B N 1
ATOM 3009 C CA . ASN B 1 133 ? -2.738 -17.219 -22.5 1 96.88 133 ASN B CA 1
ATOM 3010 C C . ASN B 1 133 ? -1.658 -17.188 -21.422 1 96.88 133 ASN B C 1
ATOM 3012 O O . ASN B 1 133 ? -0.94 -16.203 -21.281 1 96.88 133 ASN B O 1
ATOM 3016 N N . LEU B 1 134 ? -1.511 -18.25 -20.656 1 97.94 134 LEU B N 1
ATOM 3017 C CA . LEU B 1 134 ? -0.543 -18.297 -19.562 1 97.94 134 LEU B CA 1
ATOM 3018 C C . LEU B 1 134 ? 0.883 -18.25 -20.094 1 97.94 134 LEU B C 1
ATOM 3020 O O . LEU B 1 134 ? 1.271 -19.078 -20.922 1 97.94 134 LEU B O 1
ATOM 3024 N N . MET B 1 135 ? 1.657 -17.328 -19.641 1 98.31 135 MET B N 1
ATOM 3025 C CA . MET B 1 135 ? 3.025 -17.125 -20.109 1 98.31 135 MET B CA 1
ATOM 3026 C C . MET B 1 135 ? 4.031 -17.469 -19.016 1 98.31 135 MET B C 1
ATOM 3028 O O . MET B 1 135 ? 5.152 -17.891 -19.312 1 98.31 135 MET B O 1
ATOM 3032 N N . GLN B 1 136 ? 3.623 -17.219 -17.797 1 98.62 136 GLN B N 1
ATOM 3033 C CA . GLN B 1 136 ? 4.523 -17.438 -16.672 1 98.62 136 GLN B CA 1
ATOM 3034 C C . GLN B 1 136 ? 3.811 -18.172 -15.539 1 98.62 136 GLN B C 1
ATOM 3036 O O . GLN B 1 136 ? 2.736 -17.75 -15.102 1 98.62 136 GLN B O 1
ATOM 3041 N N . LEU B 1 137 ? 4.41 -19.266 -15.055 1 98.38 137 LEU B N 1
ATOM 3042 C CA . LEU B 1 137 ? 3.932 -20.047 -13.922 1 98.38 137 LEU B CA 1
ATOM 3043 C C . LEU B 1 137 ? 5.016 -20.172 -12.852 1 98.38 137 LEU B C 1
ATOM 3045 O O . LEU B 1 137 ? 6.086 -20.719 -13.109 1 98.38 137 LEU B O 1
ATOM 3049 N N . ASN B 1 138 ? 4.75 -19.594 -11.68 1 98.56 138 ASN B N 1
ATOM 3050 C CA . ASN B 1 138 ? 5.652 -19.672 -10.531 1 98.56 138 ASN B CA 1
ATOM 3051 C C . ASN B 1 138 ? 4.992 -20.359 -9.344 1 98.56 138 ASN B C 1
ATOM 3053 O O . ASN B 1 138 ? 3.957 -19.906 -8.852 1 98.56 138 ASN B O 1
ATOM 3057 N N . ILE B 1 139 ? 5.574 -21.438 -8.898 1 98.31 139 ILE B N 1
ATOM 3058 C CA . ILE B 1 139 ? 5.086 -22.172 -7.734 1 98.31 139 ILE B CA 1
ATOM 3059 C C . ILE B 1 139 ? 6.234 -22.406 -6.754 1 98.31 139 ILE B C 1
ATOM 3061 O O . ILE B 1 139 ? 7.328 -22.797 -7.152 1 98.31 139 ILE B O 1
ATOM 3065 N N . SER B 1 140 ? 6.02 -22.094 -5.496 1 98.06 140 SER B N 1
ATOM 3066 C CA . SER B 1 140 ? 7.07 -22.344 -4.52 1 98.06 140 SER B CA 1
ATOM 3067 C C . SER B 1 140 ? 6.488 -22.719 -3.162 1 98.06 140 SER B C 1
ATOM 3069 O O . SER B 1 140 ? 5.414 -22.25 -2.787 1 98.06 140 SER B O 1
ATOM 3071 N N . ASP B 1 141 ? 7.156 -23.578 -2.473 1 97.44 141 ASP B N 1
ATOM 3072 C CA . ASP B 1 141 ? 6.887 -23.906 -1.074 1 97.44 141 ASP B CA 1
ATOM 3073 C C . ASP B 1 141 ? 5.461 -24.422 -0.893 1 97.44 141 ASP B C 1
ATOM 3075 O O . ASP B 1 141 ? 4.742 -23.984 0.007 1 97.44 141 ASP B O 1
ATOM 3079 N N . CYS B 1 142 ? 5.016 -25.188 -1.82 1 97.12 142 CYS B N 1
ATOM 3080 C CA . CYS B 1 142 ? 3.752 -25.906 -1.707 1 97.12 142 CYS B CA 1
ATOM 3081 C C . CYS B 1 142 ? 3.984 -27.375 -1.363 1 97.12 142 CYS B C 1
ATOM 3083 O O . CYS B 1 142 ? 4.137 -28.203 -2.256 1 97.12 142 CYS B O 1
ATOM 3085 N N . GLU B 1 143 ? 3.889 -27.672 -0.151 1 95.25 143 GLU B N 1
ATOM 3086 C CA . GLU B 1 143 ? 4.434 -28.891 0.44 1 95.25 143 GLU B CA 1
ATOM 3087 C C . GLU B 1 143 ? 3.678 -30.125 -0.043 1 95.25 143 GLU B C 1
ATOM 3089 O O . GLU B 1 143 ? 4.277 -31.188 -0.27 1 95.25 143 GLU B O 1
ATOM 3094 N N . GLU B 1 144 ? 2.426 -30.031 -0.249 1 96.56 144 GLU B N 1
ATOM 3095 C CA . GLU B 1 144 ? 1.619 -31.219 -0.551 1 96.56 144 GLU B CA 1
ATOM 3096 C C . GLU B 1 144 ? 1.373 -31.344 -2.051 1 96.56 144 GLU B C 1
ATOM 3098 O O . GLU B 1 144 ? 0.706 -32.281 -2.496 1 96.56 144 GLU B O 1
ATOM 3103 N N . LEU B 1 145 ? 1.879 -30.422 -2.805 1 96.81 145 LEU B N 1
ATOM 3104 C CA . LEU B 1 145 ? 1.656 -30.453 -4.246 1 96.81 145 LEU B CA 1
ATOM 3105 C C . LEU B 1 145 ? 2.314 -31.672 -4.879 1 96.81 145 LEU B C 1
ATOM 3107 O O . LEU B 1 145 ? 3.529 -31.844 -4.773 1 96.81 145 LEU B O 1
ATOM 3111 N N . LYS B 1 146 ? 1.569 -32.469 -5.633 1 95.62 146 LYS B N 1
ATOM 3112 C CA . LYS B 1 146 ? 2.084 -33.719 -6.191 1 95.62 146 LYS B CA 1
ATOM 3113 C C . LYS B 1 146 ? 2.129 -33.656 -7.719 1 95.62 146 LYS B C 1
ATOM 3115 O O . LYS B 1 146 ? 3.066 -34.156 -8.336 1 95.62 146 LYS B O 1
ATOM 3120 N N . ASP B 1 147 ? 1.045 -33.062 -8.219 1 94.75 147 ASP B N 1
ATOM 3121 C CA . ASP B 1 147 ? 0.913 -33.062 -9.672 1 94.75 147 ASP B CA 1
ATOM 3122 C C . ASP B 1 147 ? 0.593 -31.672 -10.195 1 94.75 147 ASP B C 1
ATOM 3124 O O . ASP B 1 147 ? -0.23 -30.953 -9.609 1 94.75 147 ASP B O 1
ATOM 3128 N N . VAL B 1 148 ? 1.203 -31.281 -11.25 1 95.62 148 VAL B N 1
ATOM 3129 C CA . VAL B 1 148 ? 0.918 -30.047 -11.977 1 95.62 148 VAL B CA 1
ATOM 3130 C C . VAL B 1 148 ? 0.649 -30.359 -13.445 1 95.62 148 VAL B C 1
ATOM 3132 O O . VAL B 1 148 ? 1.422 -31.078 -14.086 1 95.62 148 VAL B O 1
ATOM 3135 N N . HIS B 1 149 ? -0.448 -29.922 -13.969 1 95.19 149 HIS B N 1
ATOM 3136 C CA . HIS B 1 149 ? -0.83 -30.141 -15.359 1 95.19 149 HIS B CA 1
ATOM 3137 C C . HIS B 1 149 ? -0.825 -28.828 -16.141 1 95.19 149 HIS B C 1
ATOM 3139 O O . HIS B 1 149 ? -1.568 -27.906 -15.805 1 95.19 149 HIS B O 1
ATOM 3145 N N . VAL B 1 150 ? -0.064 -28.75 -17.203 1 95.56 150 VAL B N 1
ATOM 3146 C CA . VAL B 1 150 ? 0.032 -27.516 -17.984 1 95.56 150 VAL B CA 1
ATOM 3147 C C . VAL B 1 150 ? -0.242 -27.812 -19.453 1 95.56 150 VAL B C 1
ATOM 3149 O O . VAL B 1 150 ? 0.282 -27.141 -20.344 1 95.56 150 VAL B O 1
ATOM 3152 N N . SER B 1 151 ? -1.03 -28.906 -19.75 1 93.5 151 SER B N 1
ATOM 3153 C CA . SER B 1 151 ? -1.334 -29.25 -21.141 1 93.5 151 SER B CA 1
ATOM 3154 C C . SER B 1 151 ? -2.072 -28.109 -21.828 1 93.5 151 SER B C 1
ATOM 3156 O O . SER B 1 151 ? -2.92 -27.453 -21.234 1 93.5 151 SER B O 1
ATOM 3158 N N . ARG B 1 152 ? -1.717 -27.828 -23.109 1 93.5 152 ARG B N 1
ATOM 3159 C CA . ARG B 1 152 ? -2.381 -26.875 -24 1 93.5 152 ARG B CA 1
ATOM 3160 C C . ARG B 1 152 ? -2.195 -25.438 -23.5 1 93.5 152 ARG B C 1
ATOM 3162 O O . ARG B 1 152 ? -2.996 -24.562 -23.828 1 93.5 152 ARG B O 1
ATOM 3169 N N . CYS B 1 153 ? -1.269 -25.234 -22.547 1 94.88 153 CYS B N 1
ATOM 3170 C CA . CYS B 1 153 ? -0.837 -23.875 -22.25 1 94.88 153 CYS B CA 1
ATOM 3171 C C . CYS B 1 153 ? 0.183 -23.375 -23.266 1 94.88 153 CYS B C 1
ATOM 3173 O O . CYS B 1 153 ? 1.363 -23.234 -22.953 1 94.88 153 CYS B O 1
ATOM 3175 N N . THR B 1 154 ? -0.272 -23.062 -24.438 1 92.12 154 THR B N 1
ATOM 3176 C CA . THR B 1 154 ? 0.547 -22.969 -25.641 1 92.12 154 THR B CA 1
ATOM 3177 C C . THR B 1 154 ? 1.468 -21.766 -25.594 1 92.12 154 THR B C 1
ATOM 3179 O O . THR B 1 154 ? 2.471 -21.703 -26.312 1 92.12 154 THR B O 1
ATOM 3182 N N . ARG B 1 155 ? 1.253 -20.828 -24.734 1 95.31 155 ARG B N 1
ATOM 3183 C CA . ARG B 1 155 ? 2.049 -19.609 -24.703 1 95.31 155 ARG B CA 1
ATOM 3184 C C . ARG B 1 155 ? 3.008 -19.594 -23.516 1 95.31 155 ARG B C 1
ATOM 3186 O O . ARG B 1 155 ? 3.725 -18.609 -23.297 1 95.31 155 ARG B O 1
ATOM 3193 N N . LEU B 1 156 ? 3.025 -20.625 -22.781 1 96.5 156 LEU B N 1
ATOM 3194 C CA . LEU B 1 156 ? 3.855 -20.688 -21.578 1 96.5 156 LEU B CA 1
ATOM 3195 C C . LEU B 1 156 ? 5.332 -20.531 -21.938 1 96.5 156 LEU B C 1
ATOM 3197 O O . LEU B 1 156 ? 5.867 -21.297 -22.734 1 96.5 156 LEU B O 1
ATOM 3201 N N . GLU B 1 157 ? 5.965 -19.562 -21.375 1 96.88 157 GLU B N 1
ATOM 3202 C CA . GLU B 1 157 ? 7.363 -19.266 -21.641 1 96.88 157 GLU B CA 1
ATOM 3203 C C . GLU B 1 157 ? 8.25 -19.641 -20.469 1 96.88 157 GLU B C 1
ATOM 3205 O O . GLU B 1 157 ? 9.43 -19.969 -20.641 1 96.88 157 GLU B O 1
ATOM 3210 N N . VAL B 1 158 ? 7.656 -19.516 -19.312 1 97.5 158 VAL B N 1
ATOM 3211 C CA . VAL B 1 158 ? 8.445 -19.734 -18.094 1 97.5 158 VAL B CA 1
ATOM 3212 C C . VAL B 1 158 ? 7.664 -20.625 -17.125 1 97.5 158 VAL B C 1
ATOM 3214 O O . VAL B 1 158 ? 6.5 -20.344 -16.828 1 97.5 158 VAL B O 1
ATOM 3217 N N . ILE B 1 159 ? 8.266 -21.703 -16.703 1 97.5 159 ILE B N 1
ATOM 3218 C CA . ILE B 1 159 ? 7.816 -22.5 -15.57 1 97.5 159 ILE B CA 1
ATOM 3219 C C . ILE B 1 159 ? 8.891 -22.5 -14.484 1 97.5 159 ILE B C 1
ATOM 3221 O O . ILE B 1 159 ? 10.047 -22.844 -14.742 1 97.5 159 ILE B O 1
ATOM 3225 N N . ASP B 1 160 ? 8.516 -22.031 -13.352 1 98 160 ASP B N 1
ATOM 3226 C CA . ASP B 1 160 ? 9.398 -22.031 -12.188 1 98 160 ASP B CA 1
ATOM 3227 C C . ASP B 1 160 ? 8.727 -22.672 -10.984 1 98 160 ASP B C 1
ATOM 3229 O O . ASP B 1 160 ? 7.84 -22.078 -10.367 1 98 160 ASP B O 1
ATOM 3233 N N . ILE B 1 161 ? 9.148 -23.875 -10.648 1 97.62 161 ILE B N 1
ATOM 3234 C CA . ILE B 1 161 ? 8.625 -24.609 -9.508 1 97.62 161 ILE B CA 1
ATOM 3235 C C . ILE B 1 161 ? 9.758 -24.938 -8.539 1 97.62 161 ILE B C 1
ATOM 3237 O O . ILE B 1 161 ? 10.68 -25.688 -8.875 1 97.62 161 ILE B O 1
ATOM 3241 N N . HIS B 1 162 ? 9.664 -24.375 -7.332 1 96.06 162 HIS B N 1
ATOM 3242 C CA . HIS B 1 162 ? 10.75 -24.594 -6.383 1 96.06 162 HIS B CA 1
ATOM 3243 C C . HIS B 1 162 ? 10.219 -25.016 -5.023 1 96.06 162 HIS B C 1
ATOM 3245 O O . HIS B 1 162 ? 9.156 -24.562 -4.598 1 96.06 162 HIS B O 1
ATOM 3251 N N . ASP B 1 163 ? 10.914 -25.891 -4.422 1 95.88 163 ASP B N 1
ATOM 3252 C CA . ASP B 1 163 ? 10.727 -26.312 -3.035 1 95.88 163 ASP B CA 1
ATOM 3253 C C . ASP B 1 163 ? 9.32 -26.859 -2.816 1 95.88 163 ASP B C 1
ATOM 3255 O O . ASP B 1 163 ? 8.648 -26.5 -1.848 1 95.88 163 ASP B O 1
ATOM 3259 N N . CYS B 1 164 ? 8.805 -27.547 -3.805 1 96.69 164 CYS B N 1
ATOM 3260 C CA . CYS B 1 164 ? 7.629 -28.406 -3.686 1 96.69 164 CYS B CA 1
ATOM 3261 C C . CYS B 1 164 ? 8.031 -29.859 -3.514 1 96.69 164 CYS B C 1
ATOM 3263 O O . CYS B 1 164 ? 8.023 -30.641 -4.477 1 96.69 164 CYS B O 1
ATOM 3265 N N . VAL B 1 165 ? 8.297 -30.25 -2.293 1 94.56 165 VAL B N 1
ATOM 3266 C CA . VAL B 1 165 ? 9.102 -31.422 -1.95 1 94.56 165 VAL B CA 1
ATOM 3267 C C . VAL B 1 165 ? 8.352 -32.688 -2.334 1 94.56 165 VAL B C 1
ATOM 3269 O O . VAL B 1 165 ? 8.969 -33.719 -2.57 1 94.56 165 VAL B O 1
ATOM 3272 N N . LYS B 1 166 ? 7.039 -32.656 -2.486 1 95.5 166 LYS B N 1
ATOM 3273 C CA . LYS B 1 166 ? 6.27 -33.875 -2.785 1 95.5 166 LYS B CA 1
ATOM 3274 C C . LYS B 1 166 ? 5.871 -33.906 -4.258 1 95.5 166 LYS B C 1
ATOM 3276 O O . LYS B 1 166 ? 5.172 -34.844 -4.688 1 95.5 166 LYS B O 1
ATOM 3281 N N . LEU B 1 167 ? 6.281 -32.875 -4.973 1 96.12 167 LEU B N 1
ATOM 3282 C CA . LEU B 1 167 ? 5.957 -32.875 -6.395 1 96.12 167 LEU B CA 1
ATOM 3283 C C . LEU B 1 167 ? 6.52 -34.125 -7.074 1 96.12 167 LEU B C 1
ATOM 3285 O O . LEU B 1 167 ? 7.734 -34.344 -7.082 1 96.12 167 LEU B O 1
ATOM 3289 N N . GLU B 1 168 ? 5.703 -34.906 -7.746 1 94.31 168 GLU B N 1
ATOM 3290 C CA . GLU B 1 168 ? 6.105 -36.156 -8.359 1 94.31 168 GLU B CA 1
ATOM 3291 C C . GLU B 1 168 ? 6.184 -36.031 -9.875 1 94.31 168 GLU B C 1
ATOM 3293 O O . GLU B 1 168 ? 7.098 -36.562 -10.508 1 94.31 168 GLU B O 1
ATOM 3298 N N . LYS B 1 169 ? 5.184 -35.344 -10.375 1 93.06 169 LYS B N 1
ATOM 3299 C CA . LYS B 1 169 ? 5.098 -35.344 -11.836 1 93.06 169 LYS B CA 1
ATOM 3300 C C . LYS B 1 169 ? 4.711 -33.938 -12.344 1 93.06 169 LYS B C 1
ATOM 3302 O O . LYS B 1 169 ? 3.902 -33.25 -11.719 1 93.06 169 LYS B O 1
ATOM 3307 N N . LEU B 1 170 ? 5.258 -33.5 -13.375 1 93.38 170 LEU B N 1
ATOM 3308 C CA . LEU B 1 170 ? 4.855 -32.375 -14.211 1 93.38 170 LEU B CA 1
ATOM 3309 C C . LEU B 1 170 ? 4.375 -32.844 -15.578 1 93.38 170 LEU B C 1
ATOM 3311 O O . LEU B 1 170 ? 5.152 -33.406 -16.344 1 93.38 170 LEU B O 1
ATOM 3315 N N . HIS B 1 171 ? 3.074 -32.562 -15.82 1 92.19 171 HIS B N 1
ATOM 3316 C CA . HIS B 1 171 ? 2.43 -33.094 -17.016 1 92.19 171 HIS B CA 1
ATOM 3317 C C . HIS B 1 171 ? 2.219 -32.031 -18.062 1 92.19 171 HIS B C 1
ATOM 3319 O O . HIS B 1 171 ? 2.012 -30.844 -17.734 1 92.19 171 HIS B O 1
ATOM 3325 N N . GLY B 1 172 ? 2.25 -32.5 -19.328 1 90.31 172 GLY B N 1
ATOM 3326 C CA . GLY B 1 172 ? 1.708 -31.656 -20.391 1 90.31 172 GLY B CA 1
ATOM 3327 C C . GLY B 1 172 ? 2.75 -30.766 -21.047 1 90.31 172 GLY B C 1
ATOM 3328 O O . GLY B 1 172 ? 2.416 -29.75 -21.641 1 90.31 172 GLY B O 1
ATOM 3329 N N . LEU B 1 173 ? 3.975 -31.094 -20.969 1 90.5 173 LEU B N 1
ATOM 3330 C CA . LEU B 1 173 ? 5.031 -30.25 -21.531 1 90.5 173 LEU B CA 1
ATOM 3331 C C . LEU B 1 173 ? 5.125 -30.406 -23.031 1 90.5 173 LEU B C 1
ATOM 3333 O O . LEU B 1 173 ? 5.711 -29.562 -23.719 1 90.5 173 LEU B O 1
ATOM 3337 N N . THR B 1 174 ? 4.617 -31.453 -23.672 1 85 174 THR B N 1
ATOM 3338 C CA . THR B 1 174 ? 4.832 -31.875 -25.047 1 85 174 THR B CA 1
ATOM 3339 C C . THR B 1 174 ? 4.469 -30.766 -26.016 1 85 174 THR B C 1
ATOM 3341 O O . THR B 1 174 ? 5.145 -30.578 -27.031 1 85 174 THR B O 1
ATOM 3344 N N . TYR B 1 175 ? 3.557 -29.969 -25.812 1 81.25 175 TYR B N 1
ATOM 3345 C CA . TYR B 1 175 ? 3.088 -29.031 -26.828 1 81.25 175 TYR B CA 1
ATOM 3346 C C . TYR B 1 175 ? 3.357 -27.594 -26.391 1 81.25 175 TYR B C 1
ATOM 3348 O O . TYR B 1 175 ? 2.736 -26.656 -26.891 1 81.25 175 TYR B O 1
ATOM 3356 N N . LEU B 1 176 ? 4.285 -27.453 -25.438 1 90.62 176 LEU B N 1
ATOM 3357 C CA . LEU B 1 176 ? 4.629 -26.109 -25 1 90.62 176 LEU B CA 1
ATOM 3358 C C . LEU B 1 176 ? 5.73 -25.516 -25.875 1 90.62 176 LEU B C 1
ATOM 3360 O O . LEU B 1 176 ? 6.887 -25.438 -25.453 1 90.62 176 LEU B O 1
ATOM 3364 N N . ARG B 1 177 ? 5.387 -24.984 -27.047 1 86.31 177 ARG B N 1
ATOM 3365 C CA . ARG B 1 177 ? 6.324 -24.594 -28.078 1 86.31 177 ARG B CA 1
ATOM 3366 C C . ARG B 1 177 ? 7.047 -23.297 -27.719 1 86.31 177 ARG B C 1
ATOM 3368 O O . ARG B 1 177 ? 8.125 -23.016 -28.234 1 86.31 177 ARG B O 1
ATOM 3375 N N . GLU B 1 178 ? 6.508 -22.547 -26.766 1 92.69 178 GLU B N 1
ATOM 3376 C CA . GLU B 1 178 ? 7.098 -21.25 -26.469 1 92.69 178 GLU B CA 1
ATOM 3377 C C . GLU B 1 178 ? 7.941 -21.312 -25.188 1 92.69 178 GLU B C 1
ATOM 3379 O O . GLU B 1 178 ? 8.531 -20.297 -24.781 1 92.69 178 GLU B O 1
ATOM 3384 N N . LEU B 1 179 ? 8.047 -22.453 -24.531 1 94 179 LEU B N 1
ATOM 3385 C CA . LEU B 1 179 ? 8.742 -22.578 -23.25 1 94 179 LEU B CA 1
ATOM 3386 C C . LEU B 1 179 ? 10.234 -22.312 -23.422 1 94 179 LEU B C 1
ATOM 3388 O O . LEU B 1 179 ? 10.914 -23 -24.188 1 94 179 LEU B O 1
ATOM 3392 N N . LYS B 1 180 ? 10.734 -21.406 -22.688 1 94.19 180 LYS B N 1
ATOM 3393 C CA . LYS B 1 180 ? 12.141 -21.016 -22.781 1 94.19 180 LYS B CA 1
ATOM 3394 C C . LYS B 1 180 ? 12.875 -21.312 -21.484 1 94.19 180 LYS B C 1
ATOM 3396 O O . LYS B 1 180 ? 14.078 -21.609 -21.5 1 94.19 180 LYS B O 1
ATOM 3401 N N . THR B 1 181 ? 12.172 -21.188 -20.438 1 95.94 181 THR B N 1
ATOM 3402 C CA . THR B 1 181 ? 12.789 -21.359 -19.125 1 95.94 181 THR B CA 1
ATOM 3403 C C . THR B 1 181 ? 12.023 -22.391 -18.312 1 95.94 181 THR B C 1
ATOM 3405 O O . THR B 1 181 ? 10.82 -22.25 -18.078 1 95.94 181 THR B O 1
ATOM 3408 N N . LEU B 1 182 ? 12.734 -23.422 -17.922 1 95 182 LEU B N 1
ATOM 3409 C CA . LEU B 1 182 ? 12.18 -24.469 -17.078 1 95 182 LEU B CA 1
ATOM 3410 C C . LEU B 1 182 ? 13.031 -24.656 -15.812 1 95 182 LEU B C 1
ATOM 3412 O O . LEU B 1 182 ? 14.133 -25.203 -15.875 1 95 182 LEU B O 1
ATOM 3416 N N . ILE B 1 183 ? 12.484 -24.156 -14.719 1 95.75 183 ILE B N 1
ATOM 3417 C CA . ILE B 1 183 ? 13.188 -24.25 -13.453 1 95.75 183 ILE B CA 1
ATOM 3418 C C . ILE B 1 183 ? 12.453 -25.203 -12.516 1 95.75 183 ILE B C 1
ATOM 3420 O O . ILE B 1 183 ? 11.336 -24.906 -12.078 1 95.75 183 ILE B O 1
ATOM 3424 N N . LEU B 1 184 ? 13.047 -26.297 -12.297 1 94.81 184 LEU B N 1
ATOM 3425 C CA . LEU B 1 184 ? 12.602 -27.281 -11.32 1 94.81 184 LEU B CA 1
ATOM 3426 C C . LEU B 1 184 ? 13.648 -27.484 -10.234 1 94.81 184 LEU B C 1
ATOM 3428 O O . LEU B 1 184 ? 14.609 -28.234 -10.43 1 94.81 184 LEU B O 1
ATOM 3432 N N . ALA B 1 185 ? 13.492 -26.766 -9.086 1 94.06 185 ALA B N 1
ATOM 3433 C CA . ALA B 1 185 ? 14.516 -26.812 -8.047 1 94.06 185 ALA B CA 1
ATOM 3434 C C . ALA B 1 185 ? 13.922 -27.25 -6.707 1 94.06 185 ALA B C 1
ATOM 3436 O O . ALA B 1 185 ? 12.828 -26.812 -6.344 1 94.06 185 ALA B O 1
ATOM 3437 N N . GLY B 1 186 ? 14.602 -28.078 -6.023 1 93.69 186 GLY B N 1
ATOM 3438 C CA . GLY B 1 186 ? 14.195 -28.469 -4.68 1 93.69 186 GLY B CA 1
ATOM 3439 C C . GLY B 1 186 ? 12.992 -29.391 -4.66 1 93.69 186 GLY B C 1
ATOM 3440 O O . GLY B 1 186 ? 12.273 -29.469 -3.662 1 93.69 186 GLY B O 1
ATOM 3441 N N . ASN B 1 187 ? 12.656 -29.984 -5.84 1 94.31 187 ASN B N 1
ATOM 3442 C CA . ASN B 1 187 ? 11.57 -30.953 -5.934 1 94.31 187 ASN B CA 1
ATOM 3443 C C . ASN B 1 187 ? 12.086 -32.375 -5.789 1 94.31 187 ASN B C 1
ATOM 3445 O O . ASN B 1 187 ? 12.25 -33.094 -6.785 1 94.31 187 ASN B O 1
ATOM 3449 N N . ARG B 1 188 ? 12.258 -32.844 -4.602 1 91.38 188 ARG B N 1
ATOM 3450 C CA . ARG B 1 188 ? 13.023 -34.031 -4.25 1 91.38 188 ARG B CA 1
ATOM 3451 C C . ARG B 1 188 ? 12.328 -35.281 -4.746 1 91.38 188 ARG B C 1
ATOM 3453 O O . ARG B 1 188 ? 12.984 -36.281 -5.062 1 91.38 188 ARG B O 1
ATOM 3460 N N . GLU B 1 189 ? 11.008 -35.281 -4.898 1 93.56 189 GLU B N 1
ATOM 3461 C CA . GLU B 1 189 ? 10.266 -36.469 -5.281 1 93.56 189 GLU B CA 1
ATOM 3462 C C . GLU B 1 189 ? 9.969 -36.469 -6.781 1 93.56 189 GLU B C 1
ATOM 3464 O O . GLU B 1 189 ? 9.367 -37.438 -7.293 1 93.56 189 GLU B O 1
ATOM 3469 N N . LEU B 1 190 ? 10.422 -35.438 -7.402 1 92.88 190 LEU B N 1
ATOM 3470 C CA . LEU B 1 190 ? 10.164 -35.375 -8.836 1 92.88 190 LEU B CA 1
ATOM 3471 C C . LEU B 1 190 ? 10.844 -36.5 -9.578 1 92.88 190 LEU B C 1
ATOM 3473 O O . LEU B 1 190 ? 12.078 -36.594 -9.602 1 92.88 190 LEU B O 1
ATOM 3477 N N . SER B 1 191 ? 10.102 -37.344 -10.227 1 88.62 191 SER B N 1
ATOM 3478 C CA . SER B 1 191 ? 10.656 -38.531 -10.867 1 88.62 191 SER B CA 1
ATOM 3479 C C . SER B 1 191 ? 10.445 -38.5 -12.375 1 88.62 191 SER B C 1
ATOM 3481 O O . SER B 1 191 ? 11.109 -39.219 -13.117 1 88.62 191 SER B O 1
ATOM 3483 N N . ALA B 1 192 ? 9.57 -37.688 -12.781 1 82.44 192 ALA B N 1
ATOM 3484 C CA . ALA B 1 192 ? 9.312 -37.688 -14.219 1 82.44 192 ALA B CA 1
ATOM 3485 C C . ALA B 1 192 ? 8.875 -36.281 -14.68 1 82.44 192 ALA B C 1
ATOM 3487 O O . ALA B 1 192 ? 8.211 -35.562 -13.945 1 82.44 192 ALA B O 1
ATOM 3488 N N . VAL B 1 193 ? 9.367 -35.875 -15.766 1 84.44 193 VAL B N 1
ATOM 3489 C CA . VAL B 1 193 ? 8.93 -34.688 -16.516 1 84.44 193 VAL B CA 1
ATOM 3490 C C . VAL B 1 193 ? 8.43 -35.125 -17.891 1 84.44 193 VAL B C 1
ATOM 3492 O O . VAL B 1 193 ? 9.219 -35.219 -18.844 1 84.44 193 VAL B O 1
ATOM 3495 N N . GLU B 1 194 ? 7.16 -35.312 -17.938 1 82 194 GLU B N 1
ATOM 3496 C CA . GLU B 1 194 ? 6.582 -35.875 -19.156 1 82 194 GLU B CA 1
ATOM 3497 C C . GLU B 1 194 ? 6.617 -34.875 -20.312 1 82 194 GLU B C 1
ATOM 3499 O O . GLU B 1 194 ? 6.215 -33.75 -20.156 1 82 194 GLU B O 1
ATOM 3504 N N . GLY B 1 195 ? 7.098 -35.375 -21.469 1 79.75 195 GLY B N 1
ATOM 3505 C CA . GLY B 1 195 ? 7.09 -34.562 -22.672 1 79.75 195 GLY B CA 1
ATOM 3506 C C . GLY B 1 195 ? 8.32 -33.688 -22.812 1 79.75 195 GLY B C 1
ATOM 3507 O O . GLY B 1 195 ? 8.43 -32.906 -23.75 1 79.75 195 GLY B O 1
ATOM 3508 N N . ILE B 1 196 ? 9.234 -33.812 -21.859 1 82.31 196 ILE B N 1
ATOM 3509 C CA . ILE B 1 196 ? 10.398 -32.938 -21.844 1 82.31 196 ILE B CA 1
ATOM 3510 C C . ILE B 1 196 ? 11.258 -33.219 -23.078 1 82.31 196 ILE B C 1
ATOM 3512 O O . ILE B 1 196 ? 11.891 -32.281 -23.625 1 82.31 196 ILE B O 1
ATOM 3516 N N . ASN B 1 197 ? 11.219 -34.375 -23.609 1 78.31 197 ASN B N 1
ATOM 3517 C CA . ASN B 1 197 ? 12.039 -34.75 -24.766 1 78.31 197 ASN B CA 1
ATOM 3518 C C . ASN B 1 197 ? 11.688 -33.906 -26 1 78.31 197 ASN B C 1
ATOM 3520 O O . ASN B 1 197 ? 12.562 -33.531 -26.766 1 78.31 197 ASN B O 1
ATOM 3524 N N . GLU B 1 198 ? 10.5 -33.656 -26.109 1 76.75 198 GLU B N 1
ATOM 3525 C CA . GLU B 1 198 ? 10.039 -32.906 -27.281 1 76.75 198 GLU B CA 1
ATOM 3526 C C . GLU B 1 198 ? 10.32 -31.422 -27.125 1 76.75 198 GLU B C 1
ATOM 3528 O O . GLU B 1 198 ? 10.469 -30.703 -28.125 1 76.75 198 GLU B O 1
ATOM 3533 N N . LEU B 1 199 ? 10.398 -31.031 -25.891 1 77.25 199 LEU B N 1
ATOM 3534 C CA . LEU B 1 199 ? 10.43 -29.609 -25.578 1 77.25 199 LEU B CA 1
ATOM 3535 C C . LEU B 1 199 ? 11.867 -29.125 -25.438 1 77.25 199 LEU B C 1
ATOM 3537 O O . LEU B 1 199 ? 12.156 -27.953 -25.672 1 77.25 199 LEU B O 1
ATOM 3541 N N . ILE B 1 200 ? 12.703 -29.984 -25.188 1 76.06 200 ILE B N 1
ATOM 3542 C CA . ILE B 1 200 ? 14.023 -29.609 -24.703 1 76.06 200 ILE B CA 1
ATOM 3543 C C . ILE B 1 200 ? 14.812 -28.922 -25.812 1 76.06 200 ILE B C 1
ATOM 3545 O O . ILE B 1 200 ? 15.773 -28.203 -25.531 1 76.06 200 ILE B O 1
ATOM 3549 N N . ASN B 1 201 ? 14.305 -29.125 -27.016 1 78.44 201 ASN B N 1
ATOM 3550 C CA . ASN B 1 201 ? 15.016 -28.516 -28.125 1 78.44 201 ASN B CA 1
ATOM 3551 C C . ASN B 1 201 ? 14.703 -27.031 -28.234 1 78.44 201 ASN B C 1
ATOM 3553 O O . ASN B 1 201 ? 15.258 -26.344 -29.094 1 78.44 201 ASN B O 1
ATOM 3557 N N . ARG B 1 202 ? 14.016 -26.516 -27.328 1 85.31 202 ARG B N 1
ATOM 3558 C CA . ARG B 1 202 ? 13.664 -25.109 -27.391 1 85.31 202 ARG B CA 1
ATOM 3559 C C . ARG B 1 202 ? 14.023 -24.391 -26.094 1 85.31 202 ARG B C 1
ATOM 3561 O O . ARG B 1 202 ? 14.125 -23.156 -26.078 1 85.31 202 ARG B O 1
ATOM 3568 N N . VAL B 1 203 ? 14.219 -25.094 -25.062 1 92.06 203 VAL B N 1
ATOM 3569 C CA . VAL B 1 203 ? 14.484 -24.531 -23.734 1 92.06 203 VAL B CA 1
ATOM 3570 C C . VAL B 1 203 ? 15.883 -23.922 -23.703 1 92.06 203 VAL B C 1
ATOM 3572 O O . VAL B 1 203 ? 16.844 -24.531 -24.156 1 92.06 203 VAL B O 1
ATOM 3575 N N . GLU B 1 204 ? 15.945 -22.75 -23.203 1 94 204 GLU B N 1
ATOM 3576 C CA . GLU B 1 204 ? 17.219 -22.031 -23.125 1 94 204 GLU B CA 1
ATOM 3577 C C . GLU B 1 204 ? 17.812 -22.125 -21.719 1 94 204 GLU B C 1
ATOM 3579 O O . GLU B 1 204 ? 19.047 -22.094 -21.562 1 94 204 GLU B O 1
ATOM 3584 N N . LYS B 1 205 ? 17 -22.141 -20.75 1 94.75 205 LYS B N 1
ATOM 3585 C CA . LYS B 1 205 ? 17.453 -22.219 -19.359 1 94.75 205 LYS B CA 1
ATOM 3586 C C . LYS B 1 205 ? 16.75 -23.359 -18.641 1 94.75 205 LYS B C 1
ATOM 3588 O O . LYS B 1 205 ? 15.516 -23.453 -18.641 1 94.75 205 LYS B O 1
ATOM 3593 N N . LEU B 1 206 ? 17.625 -24.234 -18.078 1 93.06 206 LEU B N 1
ATOM 3594 C CA . LEU B 1 206 ? 17.109 -25.391 -17.359 1 93.06 206 LEU B CA 1
ATOM 3595 C C . LEU B 1 206 ? 17.75 -25.5 -15.984 1 93.06 206 LEU B C 1
ATOM 3597 O O . LEU B 1 206 ? 18.969 -25.375 -15.844 1 93.06 206 LEU B O 1
ATOM 3601 N N . SER B 1 207 ? 16.875 -25.594 -14.961 1 93.81 207 SER B N 1
ATOM 3602 C CA . SER B 1 207 ? 17.391 -25.906 -13.625 1 93.81 207 SER B CA 1
ATOM 3603 C C . SER B 1 207 ? 16.75 -27.156 -13.062 1 93.81 207 SER B C 1
ATOM 3605 O O . SER B 1 207 ? 15.516 -27.281 -13.031 1 93.81 207 SER B O 1
ATOM 3607 N N . LEU B 1 208 ? 17.562 -28.094 -12.68 1 91.69 208 LEU B N 1
ATOM 3608 C CA . LEU B 1 208 ? 17.141 -29.312 -12.008 1 91.69 208 LEU B CA 1
ATOM 3609 C C . LEU B 1 208 ? 17.828 -29.453 -10.656 1 91.69 208 LEU B C 1
ATOM 3611 O O . LEU B 1 208 ? 18.125 -30.578 -10.219 1 91.69 208 LEU B O 1
ATOM 3615 N N . LYS B 1 209 ? 18.078 -28.312 -10.07 1 91.88 209 LYS B N 1
ATOM 3616 C CA . LYS B 1 209 ? 18.797 -28.312 -8.797 1 91.88 209 LYS B CA 1
ATOM 3617 C C . LYS B 1 209 ? 18.047 -29.109 -7.738 1 91.88 209 LYS B C 1
ATOM 3619 O O . LYS B 1 209 ? 16.844 -28.953 -7.562 1 91.88 209 LYS B O 1
ATOM 3624 N N . ASN B 1 210 ? 18.766 -30.078 -7.035 1 91.19 210 ASN B N 1
ATOM 3625 C CA . ASN B 1 210 ? 18.266 -30.875 -5.922 1 91.19 210 ASN B CA 1
ATOM 3626 C C . ASN B 1 210 ? 17.016 -31.672 -6.316 1 91.19 210 ASN B C 1
ATOM 3628 O O . ASN B 1 210 ? 16.062 -31.766 -5.539 1 91.19 210 ASN B O 1
ATOM 3632 N N . CYS B 1 211 ? 16.953 -32.094 -7.633 1 90.25 211 CYS B N 1
ATOM 3633 C CA . CYS B 1 211 ? 15.984 -33.094 -8.102 1 90.25 211 CYS B CA 1
ATOM 3634 C C . CYS B 1 211 ? 16.578 -34.5 -8.141 1 90.25 211 CYS B C 1
ATOM 3636 O O . CYS B 1 211 ? 16.844 -35.031 -9.211 1 90.25 211 CYS B O 1
ATOM 3638 N N . GLU B 1 212 ? 16.625 -35.125 -7.055 1 85.94 212 GLU B N 1
ATOM 3639 C CA . GLU B 1 212 ? 17.453 -36.312 -6.828 1 85.94 212 GLU B CA 1
ATOM 3640 C C . GLU B 1 212 ? 16.828 -37.562 -7.484 1 85.94 212 GLU B C 1
ATOM 3642 O O . GLU B 1 212 ? 17.547 -38.469 -7.902 1 85.94 212 GLU B O 1
ATOM 3647 N N . LYS B 1 213 ? 15.609 -37.562 -7.656 1 88.19 213 LYS B N 1
ATOM 3648 C CA . LYS B 1 213 ? 14.961 -38.812 -8.125 1 88.19 213 LYS B CA 1
ATOM 3649 C C . LYS B 1 213 ? 14.734 -38.75 -9.633 1 88.19 213 LYS B C 1
ATOM 3651 O O . LYS B 1 213 ? 14.258 -39.719 -10.219 1 88.19 213 LYS B O 1
ATOM 3656 N N . LEU B 1 214 ? 15.109 -37.625 -10.148 1 85.12 214 LEU B N 1
ATOM 3657 C CA . LEU B 1 214 ? 14.961 -37.531 -11.602 1 85.12 214 LEU B CA 1
ATOM 3658 C C . LEU B 1 214 ? 16.031 -38.375 -12.305 1 85.12 214 LEU B C 1
ATOM 3660 O O . LEU B 1 214 ? 17.203 -38.062 -12.281 1 85.12 214 LEU B O 1
ATOM 3664 N N . GLU B 1 215 ? 15.672 -39.531 -12.914 1 76.88 215 GLU B N 1
ATOM 3665 C CA . GLU B 1 215 ? 16.641 -40.5 -13.414 1 76.88 215 GLU B CA 1
ATOM 3666 C C . GLU B 1 215 ? 16.828 -40.375 -14.922 1 76.88 215 GLU B C 1
ATOM 3668 O O . GLU B 1 215 ? 17.938 -40.469 -15.43 1 76.88 215 GLU B O 1
ATOM 3673 N N . ASP B 1 216 ? 15.734 -40.188 -15.656 1 73.06 216 ASP B N 1
ATOM 3674 C CA . ASP B 1 216 ? 15.859 -40.125 -17.109 1 73.06 216 ASP B CA 1
ATOM 3675 C C . ASP B 1 216 ? 16.219 -38.719 -17.578 1 73.06 216 ASP B C 1
ATOM 3677 O O . ASP B 1 216 ? 15.359 -37.844 -17.625 1 73.06 216 ASP B O 1
ATOM 3681 N N . LEU B 1 217 ? 17.562 -38.594 -17.719 1 80.94 217 LEU B N 1
ATOM 3682 C CA . LEU B 1 217 ? 18.031 -37.281 -18.172 1 80.94 217 LEU B CA 1
ATOM 3683 C C . LEU B 1 217 ? 18.531 -37.344 -19.609 1 80.94 217 LEU B C 1
ATOM 3685 O O . LEU B 1 217 ? 19.344 -36.531 -20.031 1 80.94 217 LEU B O 1
ATOM 3689 N N . LYS B 1 218 ? 17.984 -38.344 -20.297 1 79.81 218 LYS B N 1
ATOM 3690 C CA . LYS B 1 218 ? 18.406 -38.562 -21.672 1 79.81 218 LYS B CA 1
ATOM 3691 C C . LYS B 1 218 ? 18 -37.406 -22.562 1 79.81 218 LYS B C 1
ATOM 3693 O O . LYS B 1 218 ? 18.594 -37.188 -23.625 1 79.81 218 LYS B O 1
ATOM 3698 N N . PHE B 1 219 ? 17.078 -36.75 -22.062 1 82.5 219 PHE B N 1
ATOM 3699 C CA . PHE B 1 219 ? 16.594 -35.625 -22.844 1 82.5 219 PHE B CA 1
ATOM 3700 C C . PHE B 1 219 ? 17.672 -34.562 -22.969 1 82.5 219 PHE B C 1
ATOM 3702 O O . PHE B 1 219 ? 17.641 -33.75 -23.906 1 82.5 219 PHE B O 1
ATOM 3709 N N . LEU B 1 220 ? 18.578 -34.562 -22.141 1 84.12 220 LEU B N 1
ATOM 3710 C CA . LEU B 1 220 ? 19.656 -33.594 -22.172 1 84.12 220 LEU B CA 1
ATOM 3711 C C . LEU B 1 220 ? 20.516 -33.781 -23.422 1 84.12 220 LEU B C 1
ATOM 3713 O O . LEU B 1 220 ? 21.281 -32.906 -23.797 1 84.12 220 LEU B O 1
ATOM 3717 N N . ASP B 1 221 ? 20.328 -34.906 -24.094 1 81.38 221 ASP B N 1
ATOM 3718 C CA . ASP B 1 221 ? 21.078 -35.188 -25.328 1 81.38 221 ASP B CA 1
ATOM 3719 C C . ASP B 1 221 ? 20.531 -34.344 -26.484 1 81.38 221 ASP B C 1
ATOM 3721 O O . ASP B 1 221 ? 21.234 -34.156 -27.484 1 81.38 221 ASP B O 1
ATOM 3725 N N . PHE B 1 222 ? 19.375 -33.906 -26.328 1 79.12 222 PHE B N 1
ATOM 3726 C CA . PHE B 1 222 ? 18.703 -33.25 -27.438 1 79.12 222 PHE B CA 1
ATOM 3727 C C . PHE B 1 222 ? 18.516 -31.75 -27.172 1 79.12 222 PHE B C 1
ATOM 3729 O O . PHE B 1 222 ? 17.656 -31.109 -27.781 1 79.12 222 PHE B O 1
ATOM 3736 N N . CYS B 1 223 ? 19.281 -31.266 -26.312 1 80.19 223 CYS B N 1
ATOM 3737 C CA . CYS B 1 223 ? 19.125 -29.875 -25.906 1 80.19 223 CYS B CA 1
ATOM 3738 C C . CYS B 1 223 ? 19.953 -28.953 -26.781 1 80.19 223 CYS B C 1
ATOM 3740 O O . CYS B 1 223 ? 20.969 -28.406 -26.359 1 80.19 223 CYS B O 1
ATOM 3742 N N . ASN B 1 224 ? 19.375 -28.609 -28 1 81.81 224 ASN B N 1
ATOM 3743 C CA . ASN B 1 224 ? 20.156 -27.8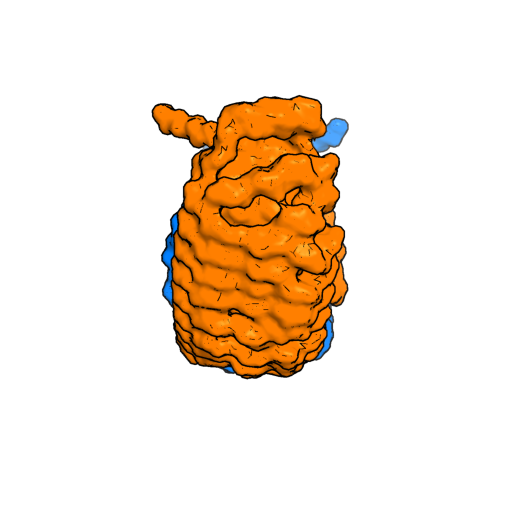59 -28.984 1 81.81 224 ASN B CA 1
ATOM 3744 C C . ASN B 1 224 ? 20.172 -26.359 -28.672 1 81.81 224 ASN B C 1
ATOM 3746 O O . ASN B 1 224 ? 21.094 -25.656 -29.078 1 81.81 224 ASN B O 1
ATOM 3750 N N . PHE B 1 225 ? 19.297 -25.922 -27.922 1 87.88 225 PHE B N 1
ATOM 3751 C CA . PHE B 1 225 ? 19.203 -24.469 -27.703 1 87.88 225 PHE B CA 1
ATOM 3752 C C . PHE B 1 225 ? 19.547 -24.125 -26.266 1 87.88 225 PHE B C 1
ATOM 3754 O O . PHE B 1 225 ? 19.484 -22.953 -25.875 1 87.88 225 PHE B O 1
ATOM 3761 N N . LEU B 1 226 ? 19.844 -25.094 -25.469 1 91 226 LEU B N 1
ATOM 3762 C CA . LEU B 1 226 ? 20.141 -24.875 -24.062 1 91 226 LEU B CA 1
ATOM 3763 C C . LEU B 1 226 ? 21.359 -23.984 -23.875 1 91 226 LEU B C 1
ATOM 3765 O O . LEU B 1 226 ? 22.422 -24.266 -24.438 1 91 226 LEU B O 1
ATOM 3769 N N . LYS B 1 227 ? 21.156 -22.938 -23.141 1 93.06 227 LYS B N 1
ATOM 3770 C CA . LYS B 1 227 ? 22.25 -22 -22.875 1 93.06 227 LYS B CA 1
ATOM 3771 C C . LYS B 1 227 ? 22.781 -22.188 -21.453 1 93.06 227 LYS B C 1
ATOM 3773 O O . LYS B 1 227 ? 23.984 -22.062 -21.219 1 93.06 227 LYS B O 1
ATOM 3778 N N . GLU B 1 228 ? 21.875 -22.422 -20.609 1 94 228 GLU B N 1
ATOM 3779 C CA . GLU B 1 228 ? 22.266 -22.547 -19.203 1 94 228 GLU B CA 1
ATOM 3780 C C . GLU B 1 228 ? 21.516 -23.688 -18.531 1 94 228 GLU B C 1
ATOM 3782 O O . GLU B 1 228 ? 20.328 -23.906 -18.766 1 94 228 GLU B O 1
ATOM 3787 N N . VAL B 1 229 ? 22.375 -24.422 -17.688 1 91.38 229 VAL B N 1
ATOM 3788 C CA . VAL B 1 229 ? 21.766 -25.516 -16.938 1 91.38 229 VAL B CA 1
ATOM 3789 C C . VAL B 1 229 ? 22.312 -25.547 -15.516 1 91.38 229 VAL B C 1
ATOM 3791 O O . VAL B 1 229 ? 23.484 -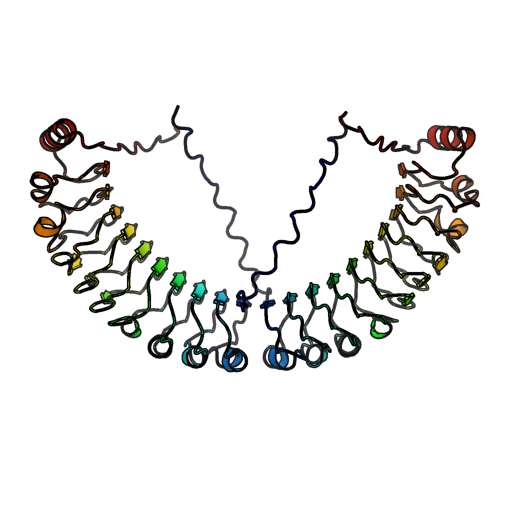25.25 -15.297 1 91.38 229 VAL B O 1
ATOM 3794 N N . VAL B 1 230 ? 21.406 -25.75 -14.547 1 91.81 230 VAL B N 1
ATOM 3795 C CA . VAL B 1 230 ? 21.781 -25.984 -13.156 1 91.81 230 VAL B CA 1
ATOM 3796 C C . VAL B 1 230 ? 21.422 -27.422 -12.766 1 91.81 230 VAL B C 1
ATOM 3798 O O . VAL B 1 230 ? 20.266 -27.812 -12.82 1 91.81 230 VAL B O 1
ATOM 3801 N N . VAL B 1 231 ? 22.484 -28.188 -12.328 1 89.38 231 VAL B N 1
ATOM 3802 C CA . VAL B 1 231 ? 22.219 -29.609 -12.102 1 89.38 231 VAL B CA 1
ATOM 3803 C C . VAL B 1 231 ? 22.797 -30.031 -10.758 1 89.38 231 VAL B C 1
ATOM 3805 O O . VAL B 1 231 ? 22.922 -31.219 -10.469 1 89.38 231 VAL B O 1
ATOM 3808 N N . ALA B 1 232 ? 23.141 -28.984 -9.93 1 87 232 ALA B N 1
ATOM 3809 C CA . ALA B 1 232 ? 23.656 -29.328 -8.609 1 87 232 ALA B CA 1
ATOM 3810 C C . ALA B 1 232 ? 22.656 -30.172 -7.828 1 87 232 ALA B C 1
ATOM 3812 O O . ALA B 1 232 ? 21.469 -29.828 -7.742 1 87 232 ALA B O 1
ATOM 3813 N N . GLY B 1 233 ? 23.094 -31.312 -7.297 1 85.38 233 GLY B N 1
ATOM 3814 C CA . GLY B 1 233 ? 22.234 -32.156 -6.492 1 85.38 233 GLY B CA 1
ATOM 3815 C C . GLY B 1 233 ? 21.312 -33.031 -7.328 1 85.38 233 GLY B C 1
ATOM 3816 O O . GLY B 1 233 ? 20.312 -33.562 -6.824 1 85.38 233 GLY B O 1
ATOM 3817 N N . SER B 1 234 ? 21.562 -33.062 -8.641 1 84.94 234 SER B N 1
ATOM 3818 C CA . SER B 1 234 ? 20.828 -33.969 -9.531 1 84.94 234 SER B CA 1
ATOM 3819 C C . SER B 1 234 ? 21.688 -35.156 -9.969 1 84.94 234 SER B C 1
ATOM 3821 O O . SER B 1 234 ? 22.859 -35.219 -9.609 1 84.94 234 SER B O 1
ATOM 3823 N N . ASN B 1 235 ? 21.062 -36.094 -10.688 1 83.5 235 ASN B N 1
ATOM 3824 C CA . ASN B 1 235 ? 21.75 -37.312 -11.102 1 83.5 235 ASN B CA 1
ATOM 3825 C C . ASN B 1 235 ? 22.406 -37.156 -12.461 1 83.5 235 ASN B C 1
ATOM 3827 O O . ASN B 1 235 ? 22.375 -38.062 -13.297 1 83.5 235 ASN B O 1
ATOM 3831 N N . VAL B 1 236 ? 22.969 -36.031 -12.672 1 84.69 236 VAL B N 1
ATOM 3832 C CA . VAL B 1 236 ? 23.656 -35.812 -13.938 1 84.69 236 VAL B CA 1
ATOM 3833 C C . VAL B 1 236 ? 25.125 -36.219 -13.812 1 84.69 236 VAL B C 1
ATOM 3835 O O . VAL B 1 236 ? 25.828 -35.781 -12.898 1 84.69 236 VAL B O 1
ATOM 3838 N N . THR B 1 237 ? 25.531 -37.094 -14.773 1 84.38 237 THR B N 1
ATOM 3839 C CA . THR B 1 237 ? 26.891 -37.625 -14.719 1 84.38 237 THR B CA 1
ATOM 3840 C C . THR B 1 237 ? 27.906 -36.594 -15.164 1 84.38 237 THR B C 1
ATOM 3842 O O . THR B 1 237 ? 27.547 -35.625 -15.836 1 84.38 237 THR B O 1
ATOM 3845 N N . GLU B 1 238 ? 29.141 -36.875 -14.609 1 88.19 238 GLU B N 1
ATOM 3846 C CA . GLU B 1 238 ? 30.203 -35.969 -15.039 1 88.19 238 GLU B CA 1
ATOM 3847 C C . GLU B 1 238 ? 30.406 -36.031 -16.547 1 88.19 238 GLU B C 1
ATOM 3849 O O . GLU B 1 238 ? 30.719 -35.031 -17.188 1 88.19 238 GLU B O 1
ATOM 3854 N N . GLU B 1 239 ? 30.234 -37.125 -17.109 1 87.88 239 GLU B N 1
ATOM 3855 C CA . GLU B 1 239 ? 30.344 -37.281 -18.547 1 87.88 239 GLU B CA 1
ATOM 3856 C C . GLU B 1 239 ? 29.328 -36.438 -19.281 1 87.88 239 GLU B C 1
ATOM 3858 O O . GLU B 1 239 ? 29.656 -35.75 -20.266 1 87.88 239 GLU B O 1
ATOM 3863 N N . LYS B 1 240 ? 28.203 -36.469 -18.781 1 88.12 240 LYS B N 1
ATOM 3864 C CA . LYS B 1 240 ? 27.141 -35.656 -19.406 1 88.12 240 LYS B CA 1
ATOM 3865 C C . LYS B 1 240 ? 27.422 -34.156 -19.25 1 88.12 240 LYS B C 1
ATOM 3867 O O . LYS B 1 240 ? 27.172 -33.406 -20.172 1 88.12 240 LYS B O 1
ATOM 3872 N N . LYS B 1 241 ? 27.906 -33.781 -18.109 1 88.94 241 LYS B N 1
ATOM 3873 C CA . LYS B 1 241 ? 28.266 -32.375 -17.891 1 88.94 241 LYS B CA 1
ATOM 3874 C C . LYS B 1 241 ? 29.297 -31.906 -18.906 1 88.94 241 LYS B C 1
ATOM 3876 O O . LYS B 1 241 ? 29.203 -30.812 -19.453 1 88.94 241 LYS B O 1
ATOM 3881 N N . GLN B 1 242 ? 30.219 -32.781 -19.109 1 89.69 242 GLN B N 1
ATOM 3882 C CA . GLN B 1 242 ? 31.266 -32.469 -20.078 1 89.69 242 GLN B CA 1
ATOM 3883 C C . GLN B 1 242 ? 30.703 -32.344 -21.484 1 89.69 242 GLN B C 1
ATOM 3885 O O . GLN B 1 242 ? 31.094 -31.438 -22.234 1 89.69 242 GLN B O 1
ATOM 3890 N N . GLU B 1 243 ? 29.797 -33.188 -21.781 1 88.69 243 GLU B N 1
ATOM 3891 C CA . GLU B 1 243 ? 29.141 -33.125 -23.078 1 88.69 243 GLU B CA 1
ATOM 3892 C C . GLU B 1 243 ? 28.422 -31.797 -23.266 1 88.69 243 GLU B C 1
ATOM 3894 O O . GLU B 1 243 ? 28.5 -31.172 -24.328 1 88.69 243 GLU B O 1
ATOM 3899 N N . LEU B 1 244 ? 27.766 -31.406 -22.266 1 89.69 244 LEU B N 1
ATOM 3900 C CA . LEU B 1 244 ? 27.016 -30.156 -22.312 1 89.69 244 LEU B CA 1
ATOM 3901 C C . LEU B 1 244 ? 27.938 -28.953 -22.453 1 89.69 244 LEU B C 1
ATOM 3903 O O . LEU B 1 244 ? 27.672 -28.047 -23.25 1 89.69 244 LEU B O 1
ATOM 3907 N N . ARG B 1 245 ? 29.016 -28.984 -21.719 1 90.38 245 ARG B N 1
ATOM 3908 C CA . ARG B 1 245 ? 30 -27.922 -21.844 1 90.38 245 ARG B CA 1
ATOM 3909 C C . ARG B 1 245 ? 30.531 -27.859 -23.281 1 90.38 245 ARG B C 1
ATOM 3911 O O . ARG B 1 245 ? 30.766 -26.766 -23.797 1 90.38 245 ARG B O 1
ATOM 3918 N N . GLY B 1 246 ? 30.734 -29.016 -23.766 1 89.81 246 GLY B N 1
ATOM 3919 C CA . GLY B 1 246 ? 31.203 -29.094 -25.141 1 89.81 246 GLY B CA 1
ATOM 3920 C C . GLY B 1 246 ? 30.25 -28.453 -26.125 1 89.81 246 GLY B C 1
ATOM 3921 O O . GLY B 1 246 ? 30.672 -27.984 -27.188 1 89.81 246 GLY B O 1
ATOM 3922 N N . LYS B 1 247 ? 29.031 -28.5 -25.828 1 88.5 247 LYS B N 1
ATOM 3923 C CA . LYS B 1 247 ? 28.016 -27.906 -26.688 1 88.5 247 LYS B CA 1
ATOM 3924 C C . LYS B 1 247 ? 27.859 -26.406 -26.406 1 88.5 247 LYS B C 1
ATOM 3926 O O . LYS B 1 247 ? 26.969 -25.766 -26.969 1 88.5 247 LYS B O 1
ATOM 3931 N N . GLY B 1 248 ? 28.625 -25.922 -25.438 1 91 248 GLY B N 1
ATOM 3932 C CA . GLY B 1 248 ? 28.594 -24.516 -25.125 1 91 248 GLY B CA 1
ATOM 3933 C C . GLY B 1 248 ? 27.594 -24.172 -24.047 1 91 248 GLY B C 1
ATOM 3934 O O . GLY B 1 248 ? 27.281 -22.984 -23.828 1 91 248 GLY B O 1
ATOM 3935 N N . VAL B 1 249 ? 27.062 -25.156 -23.422 1 91.69 249 VAL B N 1
ATOM 3936 C CA . VAL B 1 249 ? 26.078 -24.906 -22.375 1 91.69 249 VAL B CA 1
ATOM 3937 C C . VAL B 1 249 ? 26.797 -24.484 -21.094 1 91.69 249 VAL B C 1
ATOM 3939 O O . VAL B 1 249 ? 27.75 -25.141 -20.656 1 91.69 249 VAL B O 1
ATOM 3942 N N . ARG B 1 250 ? 26.312 -23.359 -20.5 1 93.62 250 ARG B N 1
ATOM 3943 C CA . ARG B 1 250 ? 26.859 -22.906 -19.219 1 93.62 250 ARG B CA 1
ATOM 3944 C C . ARG B 1 250 ? 26.281 -23.719 -18.062 1 93.62 250 ARG B C 1
ATOM 3946 O O . ARG B 1 250 ? 25.062 -23.734 -17.844 1 93.62 250 ARG B O 1
ATOM 3953 N N . ILE B 1 251 ? 27.156 -24.438 -17.438 1 91.38 251 ILE B N 1
ATOM 3954 C CA . ILE B 1 251 ? 26.75 -25.172 -16.25 1 91.38 251 ILE B CA 1
ATOM 3955 C C . ILE B 1 251 ? 26.984 -24.344 -15.008 1 91.38 251 ILE B C 1
ATOM 3957 O O . ILE B 1 251 ? 28.125 -23.953 -14.719 1 91.38 251 ILE B O 1
ATOM 3961 N N . VAL B 1 252 ? 25.922 -23.953 -14.32 1 86.38 252 VAL B N 1
ATOM 3962 C CA . VAL B 1 252 ? 26 -23.109 -13.125 1 86.38 252 VAL B CA 1
ATOM 3963 C C . VAL B 1 252 ? 26.078 -23.984 -11.883 1 86.38 252 VAL B C 1
ATOM 3965 O O . VAL B 1 252 ? 25.234 -24.859 -11.68 1 86.38 252 VAL B O 1
ATOM 3968 N N . ASN B 1 253 ? 27.219 -23.984 -11.117 1 69.94 253 ASN B N 1
ATOM 3969 C CA . ASN B 1 253 ? 27.453 -24.75 -9.898 1 69.94 253 ASN B CA 1
ATOM 3970 C C . ASN B 1 253 ? 27 -23.984 -8.656 1 69.94 253 ASN B C 1
ATOM 3972 O O . ASN B 1 253 ? 27.391 -22.828 -8.461 1 69.94 253 ASN B O 1
ATOM 3976 N N . GLU B 1 254 ? 25.875 -23.75 -8.391 1 57.97 254 GLU B N 1
ATOM 3977 C CA . GLU B 1 254 ? 25.625 -22.953 -7.188 1 57.97 254 GLU B CA 1
ATOM 3978 C C . GLU B 1 254 ? 26.234 -23.609 -5.953 1 57.97 254 GLU B C 1
ATOM 3980 O O . GLU B 1 254 ? 25.844 -24.719 -5.582 1 57.97 254 GLU B O 1
ATOM 3985 N N . VAL B 1 255 ? 27.516 -23.688 -5.844 1 46.78 255 VAL B N 1
ATOM 3986 C CA . VAL B 1 255 ? 28.109 -24.047 -4.562 1 46.78 255 VAL B CA 1
ATOM 3987 C C . VAL B 1 255 ? 27.516 -23.172 -3.457 1 46.78 255 VAL B C 1
ATOM 3989 O O . VAL B 1 255 ? 27.359 -21.969 -3.633 1 46.78 255 VAL B O 1
ATOM 3992 N N . LYS B 1 256 ? 26.844 -23.797 -2.553 1 42.38 256 LYS B N 1
ATOM 3993 C CA . LYS B 1 256 ? 26.703 -23.141 -1.257 1 42.38 256 LYS B CA 1
ATOM 3994 C C . LYS B 1 256 ? 28.031 -22.594 -0.766 1 42.38 256 LYS B C 1
ATOM 3996 O O . LYS B 1 256 ? 28.984 -23.344 -0.582 1 42.38 256 LYS B O 1
ATOM 4001 N N . VAL B 1 257 ? 28.484 -21.516 -1.11 1 34.94 257 VAL B N 1
ATOM 4002 C CA . VAL B 1 257 ? 29.516 -21.031 -0.194 1 34.94 257 VAL B CA 1
ATOM 4003 C C . VAL B 1 257 ? 28.984 -21.047 1.237 1 34.94 257 VAL B C 1
ATOM 4005 O O . VAL B 1 257 ? 28.031 -20.344 1.567 1 34.94 257 VAL B O 1
ATOM 4008 N N . ALA B 1 258 ? 28.953 -22.266 1.812 1 31.02 258 ALA B N 1
ATOM 4009 C CA . ALA B 1 258 ? 28.891 -22.25 3.271 1 31.02 258 ALA B CA 1
ATOM 4010 C C . ALA B 1 258 ? 29.844 -21.203 3.85 1 31.02 258 ALA B C 1
ATOM 4012 O O . ALA B 1 258 ? 31.047 -21.234 3.568 1 31.02 258 ALA B O 1
ATOM 4013 N N . ASP B 1 259 ? 29.516 -20.047 3.916 1 27.53 259 ASP B N 1
ATOM 4014 C CA . ASP B 1 259 ? 30.312 -19.344 4.914 1 27.53 259 ASP B CA 1
ATOM 4015 C C . ASP B 1 259 ? 30.469 -20.172 6.184 1 27.53 259 ASP B C 1
ATOM 4017 O O . ASP B 1 259 ? 29.484 -20.594 6.789 1 27.53 259 ASP B O 1
ATOM 4021 N N . GLY B 1 260 ? 31.5 -21.094 6.258 1 22.84 260 GLY B N 1
ATOM 4022 C CA . GLY B 1 260 ? 32.094 -21.25 7.582 1 22.84 260 GLY B CA 1
ATOM 4023 C C . GLY B 1 260 ? 32.188 -19.938 8.344 1 22.84 260 GLY B C 1
ATOM 4024 O O . GLY B 1 260 ? 32.312 -18.875 7.746 1 22.84 260 GLY B O 1
#

Nearest PDB structures (foldseek):
  7sd1-assembly2_B  TM=4.285E-01  e=1.554E-04  Homo sapiens
  8glv-assembly1_Eb  TM=6.832E-01  e=1.572E-02  Chlamydomonas reinhardtii
  4tzh-assembly2_B  TM=4.701E-01  e=1.811E-03  Leptospira interrogans
  7p5y-assembly1_B  TM=2.939E-01  e=6.148E-04  Mus musculus
  7txh-assembly2_E  TM=2.426E-01  e=1.277E-04  Homo sapiens

pLDDT: mean 85.84, std 19.37, range [18.09, 98.75]

Solvent-accessible surface area (backbone atoms only — not comparable to full-atom values): 23812 Å² total; per-residue (Å²): 133,82,74,72,79,68,76,74,66,70,69,69,79,66,73,70,66,91,79,51,20,32,40,38,41,30,35,42,54,83,36,44,49,35,55,75,53,42,83,43,39,73,29,28,32,41,35,41,31,43,21,48,37,20,34,38,37,46,36,52,29,56,19,55,50,23,27,34,42,38,41,32,42,21,42,46,23,50,43,55,60,33,57,57,52,29,70,47,27,29,36,42,36,43,29,32,26,39,51,26,39,63,48,63,46,48,38,42,35,61,43,33,29,34,42,38,39,29,41,23,42,46,21,36,47,43,47,33,41,43,14,41,42,24,29,36,41,37,39,31,43,20,50,44,22,30,41,38,35,41,31,60,18,43,43,23,27,35,42,37,40,32,42,21,47,44,23,32,40,43,39,38,38,54,64,29,80,47,30,31,34,44,34,42,29,40,22,45,45,24,48,48,61,46,38,43,66,71,30,30,49,51,22,30,35,40,30,34,26,35,18,56,48,36,68,86,61,66,43,67,77,53,38,78,44,36,44,34,36,28,49,46,62,29,69,68,49,72,67,55,52,51,53,40,44,72,72,63,27,42,73,48,72,75,68,74,76,66,75,122,132,82,73,72,82,67,78,74,66,68,67,69,78,65,71,73,63,88,78,48,19,33,41,36,43,30,37,40,53,82,38,44,48,34,55,77,54,41,81,45,37,72,28,27,32,42,37,39,33,42,21,48,38,21,34,38,40,46,34,52,30,55,18,55,50,23,28,33,41,37,40,31,42,22,40,46,24,50,44,54,60,35,56,56,52,29,70,46,26,27,36,41,35,43,28,33,27,38,51,25,38,64,49,64,46,48,38,42,35,60,43,31,30,34,41,37,40,29,40,23,40,48,21,36,50,42,46,32,41,44,14,42,42,23,29,36,41,37,38,30,43,20,50,44,22,29,40,40,34,41,30,60,19,45,44,25,27,34,42,36,41,32,41,20,45,43,22,32,40,43,40,38,38,54,64,28,80,47,32,31,33,43,34,39,28,40,21,44,46,23,46,49,61,45,39,43,65,70,29,30,50,50,22,31,35,39,30,35,27,36,18,55,47,35,68,85,62,67,43,66,77,51,38,78,45,37,44,35,38,27,49,48,62,29,70,70,48,72,68,54,51,50,52,40,44,71,71,61,26,42,71,49,71,78,67,76,75,66,76,122